Protein AF-A0A2V7UB95-F1 (afdb_monomer_lite)

Secondary structure (DSSP, 8-state):
-HHHHHHHHHHHHHS-HHHHTT-TTHHHHHHHHHHHHHHHHHHHHHHHHHHHHHHHHHHHHTTHHHHHHHHTTSS-GGGGPPPTTT---HHHHHHHHHHHHHHHHHH--HHHHHHHHHHHHHHHHHHHHHHHHHHHHH-TTS--SS--TTTTHHHHHHHHHHHHHHHHHHHHHHSSS--SS-THHHHHHHHHHHHHHHHHTTS-HHHHHHHHHHHHHHHS----S------PPPPSS----PPEEEEE---S-TTPPP-TTT-EE--B-S-TTTT--EEE---TTTEEE-SSS-EEEEEEEEEEEETTEEEEEEE-EEE-TTT--BSSEEEEEEEE---STTEEEEEEEEETTHHHH-TTTT-EEEEEE--TTSTTEEEEEEEBTTB-GGGSEEEEEE-GGG--TTTS-EEEEEEEETTEEEEEETTEEEEEEEGGGPPTT-----SS-EEEEEEEEE--TTT----TT--S-EEEEEEEEEEE-

Sequence (485 aa):
MFLYVGANIGYIYAMPLSEMARQPVVPQWIMAQRLGPTGATLIGAAILCSVFGALNGNILSRPRVPYAMARDGLAFPFLGLAHPRWSTPYTSILVQSLATVILIALLRDFDRLTTYFVVVEWFALLFAVAAVMVLRRRMPDAPRPFRTPLYPWVPLVFLGGTFAGLVAIVWGEIDRPLPNYSPLWGLLIAAAGFPVYWAWRRLTPRAAVAALVLASAAMVGPGCGAARPTAVPPPPPSAPARTLVWSDEFTGPSGALVDATRWVAEIGGHGWGNNELEFYTDRGRNASLDGDGNLVIQALREHFEGGGVAREYTSARLKTQGRFEQAYGRFEARIRIPRGQGIWPAFWMLGADIDGVGWPRCGEIDVMENIGREPSTVHGSMHGPGFSGGASLSAGYTLPGGAAFADAFHVFAVEWEPGAVRFYVDGNLYETRTSADLKTGQTWVFDHPFFILLNVAVGGDWPGSPDATSVFPQTMLVDYVRVYR

Radius of gyration: 28.74 Å; chains: 1; bounding box: 78×58×76 Å

Structure (mmCIF, N/CA/C/O backbone):
data_AF-A0A2V7UB95-F1
#
_entry.id   AF-A0A2V7UB95-F1
#
loop_
_atom_site.group_PDB
_atom_site.id
_atom_site.type_symbol
_atom_site.label_atom_id
_atom_site.label_alt_id
_atom_site.label_comp_id
_atom_site.label_asym_id
_atom_site.label_entity_id
_atom_site.label_seq_id
_atom_site.pdbx_PDB_ins_code
_atom_site.Cartn_x
_atom_site.Cartn_y
_atom_site.Cartn_z
_atom_site.occupancy
_atom_site.B_iso_or_equiv
_atom_site.auth_seq_id
_atom_site.auth_comp_id
_atom_site.auth_asym_id
_atom_site.auth_atom_id
_atom_site.pdbx_PDB_model_num
ATOM 1 N N . MET A 1 1 ? 31.245 16.320 -16.899 1.00 66.38 1 MET A N 1
ATOM 2 C CA . MET A 1 1 ? 31.891 15.449 -15.890 1.00 66.38 1 MET A CA 1
ATOM 3 C C . MET A 1 1 ? 32.088 16.169 -14.559 1.00 66.38 1 MET A C 1
ATOM 5 O O . MET A 1 1 ? 31.549 15.691 -13.575 1.00 66.38 1 MET A O 1
ATOM 9 N N . PHE A 1 2 ? 32.747 17.336 -14.521 1.00 78.56 2 PHE A N 1
ATOM 10 C CA . PHE A 1 2 ? 32.929 18.119 -13.284 1.00 78.56 2 PHE A CA 1
ATOM 11 C C . PHE A 1 2 ? 31.629 18.443 -12.537 1.00 78.56 2 PHE A C 1
ATOM 13 O O . PHE A 1 2 ? 31.579 18.257 -11.332 1.00 78.56 2 PHE A O 1
ATOM 20 N N . LEU A 1 3 ? 30.560 18.830 -13.244 1.00 78.88 3 LEU A N 1
ATOM 21 C CA . LEU A 1 3 ? 29.250 19.076 -12.622 1.00 78.88 3 LEU A CA 1
ATOM 22 C C . LEU A 1 3 ? 28.658 17.824 -11.959 1.00 78.88 3 LEU A C 1
ATOM 24 O O . LEU A 1 3 ? 28.151 17.903 -10.851 1.00 78.88 3 LEU A O 1
ATOM 28 N N . TYR A 1 4 ? 28.765 16.663 -12.611 1.00 79.12 4 TYR A N 1
ATOM 29 C CA . TYR A 1 4 ? 28.261 15.399 -12.069 1.00 79.12 4 TYR A CA 1
ATOM 30 C C . TYR A 1 4 ? 29.047 14.968 -10.827 1.00 79.12 4 TYR A C 1
ATOM 32 O O . TYR A 1 4 ? 28.459 14.656 -9.796 1.00 79.12 4 TYR A O 1
ATOM 40 N N . VAL A 1 5 ? 30.380 14.985 -10.910 1.00 86.56 5 VAL A N 1
ATOM 41 C CA . VAL A 1 5 ? 31.253 14.615 -9.787 1.00 86.56 5 VAL A CA 1
ATOM 42 C C . VAL A 1 5 ? 31.088 15.604 -8.634 1.00 86.56 5 VAL A C 1
ATOM 44 O O . VAL A 1 5 ? 30.917 15.184 -7.496 1.00 86.56 5 VAL A O 1
ATOM 47 N N . GLY A 1 6 ? 31.063 16.904 -8.928 1.00 89.25 6 GLY A N 1
ATOM 48 C CA . GLY A 1 6 ? 30.847 17.953 -7.936 1.00 89.25 6 GLY A CA 1
ATOM 49 C C . GLY A 1 6 ? 29.492 17.835 -7.240 1.00 89.25 6 GLY A C 1
ATOM 50 O O . GLY A 1 6 ? 29.439 17.941 -6.021 1.00 89.25 6 GLY A O 1
ATOM 51 N N . ALA A 1 7 ? 28.419 17.537 -7.980 1.00 85.19 7 ALA A N 1
ATOM 52 C CA . ALA A 1 7 ? 27.100 17.303 -7.395 1.00 85.19 7 ALA A CA 1
ATOM 53 C C . ALA A 1 7 ? 27.099 16.087 -6.457 1.00 85.19 7 ALA A C 1
ATOM 55 O O . ALA A 1 7 ? 26.636 16.197 -5.328 1.00 85.19 7 ALA A O 1
ATOM 56 N N . ASN A 1 8 ? 27.684 14.959 -6.877 1.00 86.81 8 ASN A N 1
ATOM 57 C CA . ASN A 1 8 ? 27.760 13.753 -6.046 1.00 86.81 8 ASN A CA 1
ATOM 58 C C . ASN A 1 8 ? 28.608 13.964 -4.783 1.00 86.81 8 ASN A C 1
ATOM 60 O O . ASN A 1 8 ? 28.201 13.550 -3.702 1.00 86.81 8 ASN A O 1
ATOM 64 N N . ILE A 1 9 ? 29.749 14.652 -4.893 1.00 89.88 9 ILE A N 1
ATOM 65 C CA . ILE A 1 9 ? 30.551 15.048 -3.725 1.00 89.88 9 ILE A CA 1
ATOM 66 C C . ILE A 1 9 ? 29.729 15.958 -2.806 1.00 89.88 9 ILE A C 1
ATOM 68 O O . ILE A 1 9 ? 29.727 15.757 -1.595 1.00 89.88 9 ILE A O 1
ATOM 72 N N . GLY A 1 10 ? 28.997 16.919 -3.375 1.00 88.19 10 GLY A N 1
ATOM 73 C CA . GLY A 1 10 ? 28.103 17.799 -2.629 1.00 88.19 10 GLY A CA 1
ATOM 74 C C . GLY A 1 10 ? 27.021 17.035 -1.865 1.00 88.19 10 GLY A C 1
ATOM 75 O O . GLY A 1 10 ? 26.780 17.338 -0.700 1.00 88.19 10 GLY A O 1
ATOM 76 N N . TYR A 1 11 ? 26.418 16.010 -2.474 1.00 88.62 11 TYR A N 1
ATOM 77 C CA . TYR A 1 11 ? 25.418 15.168 -1.812 1.00 88.62 11 TYR A CA 1
ATOM 78 C C . TYR A 1 11 ? 26.021 14.339 -0.676 1.00 88.62 11 TYR A C 1
ATOM 80 O O . TYR A 1 11 ? 25.483 14.357 0.425 1.00 88.62 11 TYR A O 1
ATOM 88 N N . ILE A 1 12 ? 27.169 13.692 -0.906 1.00 89.06 12 ILE A N 1
ATOM 89 C CA . ILE A 1 12 ? 27.882 12.901 0.115 1.00 89.06 12 ILE A CA 1
ATOM 90 C C . ILE A 1 12 ? 28.357 13.773 1.280 1.00 89.06 12 ILE A C 1
ATOM 92 O O . ILE A 1 12 ? 28.360 13.331 2.424 1.00 89.06 12 ILE A O 1
ATOM 96 N N . TYR A 1 13 ? 28.733 15.021 1.009 1.00 90.25 13 TYR A N 1
ATOM 97 C CA . TYR A 1 13 ? 29.081 15.976 2.054 1.00 90.25 13 TYR A CA 1
ATOM 98 C C . TYR A 1 13 ? 27.855 16.447 2.848 1.00 90.25 13 TYR A C 1
ATOM 100 O O . TYR A 1 13 ? 27.940 16.673 4.053 1.00 90.25 13 TYR A O 1
ATOM 108 N N . ALA A 1 14 ? 26.715 16.619 2.179 1.00 87.56 14 ALA A N 1
ATOM 109 C CA . ALA A 1 14 ? 25.498 17.124 2.800 1.00 87.56 14 ALA A CA 1
ATOM 110 C C . ALA A 1 14 ? 24.742 16.070 3.620 1.00 87.56 14 ALA A C 1
ATOM 112 O O . ALA A 1 14 ? 24.001 16.459 4.520 1.00 87.56 14 ALA A O 1
ATOM 113 N N . MET A 1 15 ? 24.902 14.780 3.308 1.00 86.69 15 MET A N 1
ATOM 114 C CA . MET A 1 15 ? 24.140 13.691 3.916 1.00 86.69 15 MET A CA 1
ATOM 115 C C . MET A 1 15 ? 24.959 12.386 3.979 1.00 86.69 15 MET A C 1
ATOM 117 O O . MET A 1 15 ? 25.551 11.990 2.971 1.00 86.69 15 MET A O 1
ATOM 121 N N . PRO A 1 16 ? 24.957 11.662 5.116 1.00 88.50 16 PRO A N 1
ATOM 122 C CA . PRO A 1 16 ? 25.558 10.333 5.212 1.00 88.50 16 PRO A CA 1
ATOM 123 C C . PRO A 1 16 ? 24.947 9.332 4.221 1.00 88.50 16 PRO A C 1
ATOM 125 O O . PRO A 1 16 ? 23.739 9.320 3.996 1.00 88.50 16 PRO A O 1
ATOM 128 N N . LEU A 1 17 ? 25.761 8.413 3.687 1.00 81.44 17 LEU A N 1
ATOM 129 C CA . LEU A 1 17 ? 25.314 7.394 2.719 1.00 81.44 17 LEU A CA 1
ATOM 130 C C . LEU A 1 17 ? 24.156 6.520 3.234 1.00 81.44 17 LEU A C 1
ATOM 132 O O . LEU A 1 17 ? 23.280 6.146 2.458 1.00 81.44 17 LEU A O 1
ATOM 136 N N . SER A 1 18 ? 24.134 6.213 4.533 1.00 80.69 18 SER A N 1
ATOM 137 C CA . SER A 1 18 ? 23.075 5.417 5.170 1.00 80.69 18 SER A CA 1
ATOM 138 C C . SER A 1 18 ? 21.717 6.119 5.178 1.00 80.69 18 SER A C 1
ATOM 140 O O . SER A 1 18 ? 20.685 5.457 5.109 1.00 80.69 18 SER A O 1
ATOM 142 N N . GLU A 1 19 ? 21.718 7.446 5.261 1.00 77.88 19 GLU A N 1
ATOM 143 C CA . GLU A 1 19 ? 20.518 8.273 5.196 1.00 77.88 19 GLU A CA 1
ATOM 144 C C . GLU A 1 19 ? 20.113 8.505 3.740 1.00 77.88 19 GLU A C 1
ATOM 146 O O . GLU A 1 19 ? 18.944 8.355 3.400 1.00 77.88 19 GLU A O 1
ATOM 151 N N . MET A 1 20 ? 21.092 8.730 2.858 1.00 81.81 20 MET A N 1
ATOM 152 C CA . MET A 1 20 ? 20.891 8.857 1.411 1.00 81.81 20 MET A CA 1
ATOM 153 C C . MET A 1 20 ? 20.175 7.644 0.817 1.00 81.81 20 MET A C 1
ATOM 155 O O . MET A 1 20 ? 19.280 7.802 -0.007 1.00 81.81 20 MET A O 1
ATOM 159 N N . ALA A 1 21 ? 20.522 6.442 1.284 1.00 72.25 21 ALA A N 1
ATOM 160 C CA . ALA A 1 21 ? 19.895 5.192 0.866 1.00 72.25 21 ALA A CA 1
ATOM 161 C C . ALA A 1 21 ? 18.398 5.087 1.220 1.00 72.25 21 ALA A C 1
ATOM 163 O O . ALA A 1 21 ? 17.709 4.236 0.666 1.00 72.25 21 ALA A O 1
ATOM 164 N N . ARG A 1 22 ? 17.894 5.924 2.136 1.00 76.00 22 ARG A N 1
ATOM 165 C CA . ARG A 1 22 ? 16.491 5.932 2.585 1.00 76.00 22 ARG A CA 1
ATOM 166 C C . ARG A 1 22 ? 15.660 7.035 1.929 1.00 76.00 22 ARG A C 1
ATOM 168 O O . ARG A 1 22 ? 14.462 7.104 2.176 1.00 76.00 22 ARG A O 1
ATOM 175 N N . GLN A 1 23 ? 16.279 7.905 1.128 1.00 77.62 23 GLN A N 1
ATOM 176 C CA . GLN A 1 23 ? 15.598 9.041 0.512 1.00 77.62 23 GLN A CA 1
ATOM 177 C C . GLN A 1 23 ? 15.265 8.756 -0.959 1.00 77.62 23 GLN A C 1
ATOM 179 O O . GLN A 1 23 ? 16.177 8.492 -1.744 1.00 77.62 23 GLN A O 1
ATOM 184 N N . PRO A 1 24 ? 13.993 8.882 -1.383 1.00 66.88 24 PRO A N 1
ATOM 185 C CA . PRO A 1 24 ? 13.593 8.596 -2.762 1.00 66.88 24 PRO A CA 1
ATOM 186 C C . PRO A 1 24 ? 14.150 9.618 -3.769 1.00 66.88 24 PRO A C 1
ATOM 188 O O . PRO A 1 24 ? 14.466 9.262 -4.902 1.00 66.88 24 PRO A O 1
ATOM 191 N N . VAL A 1 25 ? 14.314 10.889 -3.367 1.00 83.88 25 VAL A N 1
ATOM 192 C CA . VAL A 1 25 ? 14.864 11.962 -4.218 1.00 83.88 25 VAL A CA 1
ATOM 193 C C . VAL A 1 25 ? 15.878 12.800 -3.434 1.00 83.88 25 VAL A C 1
ATOM 195 O O . VAL A 1 25 ? 15.584 13.889 -2.936 1.00 83.88 25 VAL A O 1
ATOM 198 N N . VAL A 1 26 ? 17.108 12.290 -3.342 1.00 87.62 26 VAL A N 1
ATOM 199 C CA . VAL A 1 26 ? 18.214 12.873 -2.554 1.00 87.62 26 VAL A CA 1
ATOM 200 C C . VAL A 1 26 ? 18.423 14.381 -2.794 1.00 87.62 26 VAL A C 1
ATOM 202 O O . VAL A 1 26 ? 18.456 15.131 -1.815 1.00 87.62 26 VAL A O 1
ATOM 205 N N . PRO A 1 27 ? 18.514 14.891 -4.044 1.00 87.88 27 PRO A N 1
ATOM 206 C CA . PRO A 1 27 ? 18.768 16.316 -4.261 1.00 87.88 27 PRO A CA 1
ATOM 207 C C . PRO A 1 27 ? 17.617 17.206 -3.783 1.00 87.88 27 PRO A C 1
ATOM 209 O O . PRO A 1 27 ? 17.854 18.296 -3.269 1.00 87.88 27 PRO A O 1
ATOM 212 N N . GLN A 1 28 ? 16.374 16.744 -3.939 1.00 88.69 28 GLN A N 1
ATOM 213 C CA . GLN A 1 28 ? 15.185 17.483 -3.519 1.00 88.69 28 GLN A CA 1
ATOM 214 C C . GLN A 1 28 ? 15.113 17.593 -2.003 1.00 88.69 28 GLN A C 1
ATOM 216 O O . GLN A 1 28 ? 14.878 18.683 -1.486 1.00 88.69 28 GLN A O 1
ATOM 221 N N . TRP A 1 29 ? 15.388 16.495 -1.301 1.00 87.44 29 TRP A N 1
ATOM 222 C CA . TRP A 1 29 ? 15.410 16.473 0.155 1.00 87.44 29 TRP A CA 1
ATOM 223 C C . TRP A 1 29 ? 16.490 17.400 0.723 1.00 87.44 29 TRP A C 1
ATOM 225 O O . TRP A 1 29 ? 16.208 18.223 1.593 1.00 87.44 29 TRP A O 1
ATOM 235 N N . ILE A 1 30 ? 17.715 17.342 0.182 1.00 88.94 30 ILE A N 1
ATOM 236 C CA . ILE A 1 30 ? 18.819 18.209 0.630 1.00 88.94 30 ILE A CA 1
ATOM 237 C C . ILE A 1 30 ? 18.450 19.685 0.443 1.00 88.94 30 ILE A C 1
ATOM 239 O O . ILE A 1 30 ? 18.672 20.509 1.331 1.00 88.94 30 ILE A O 1
ATOM 243 N N . MET A 1 31 ? 17.853 20.029 -0.698 1.00 89.94 31 MET A N 1
ATOM 244 C CA . MET A 1 31 ? 17.453 21.406 -0.986 1.00 89.94 31 MET A CA 1
ATOM 245 C C . MET A 1 31 ? 16.268 21.864 -0.133 1.00 89.94 31 MET A C 1
ATOM 247 O O . MET A 1 31 ? 16.239 23.031 0.253 1.00 89.94 31 MET A O 1
ATOM 251 N N . ALA A 1 32 ? 15.349 20.960 0.221 1.00 86.69 32 ALA A N 1
ATOM 252 C CA . ALA A 1 32 ? 14.270 21.235 1.166 1.00 86.69 32 ALA A CA 1
ATOM 253 C C . ALA A 1 32 ? 14.819 21.622 2.545 1.00 86.69 32 ALA A C 1
ATOM 255 O O . ALA A 1 32 ? 14.390 22.615 3.126 1.00 86.69 32 ALA A O 1
ATOM 256 N N . GLN A 1 33 ? 15.814 20.885 3.044 1.00 85.31 33 GLN A N 1
ATOM 257 C CA . GLN A 1 33 ? 16.416 21.180 4.344 1.00 85.31 33 GLN A CA 1
ATOM 258 C C . GLN A 1 33 ? 17.261 22.455 4.356 1.00 85.31 33 GLN A C 1
ATOM 260 O O . GLN A 1 33 ? 17.321 23.149 5.366 1.00 85.31 33 GLN A O 1
ATOM 265 N N . ARG A 1 34 ? 17.945 22.768 3.250 1.00 87.38 34 ARG A N 1
ATOM 266 C CA . ARG A 1 34 ? 18.886 23.898 3.192 1.00 87.38 34 ARG A CA 1
ATOM 267 C C . ARG A 1 34 ? 18.231 25.222 2.816 1.00 87.38 34 ARG A C 1
ATOM 269 O O . ARG A 1 34 ? 18.658 26.260 3.308 1.00 87.38 34 ARG A O 1
ATOM 276 N N . LEU A 1 35 ? 17.248 25.192 1.920 1.00 89.56 35 LEU A N 1
ATOM 277 C CA . LEU A 1 35 ? 16.637 26.383 1.315 1.00 89.56 35 LEU A CA 1
ATOM 278 C C . LEU A 1 35 ? 15.105 26.391 1.442 1.00 89.56 35 LEU A C 1
ATOM 280 O O . LEU A 1 35 ? 14.434 27.216 0.818 1.00 89.56 35 LEU A O 1
ATOM 284 N N . GLY A 1 36 ? 14.543 25.474 2.230 1.00 87.69 36 GLY A N 1
ATOM 285 C CA . GLY A 1 36 ? 13.106 25.352 2.428 1.00 87.69 36 GLY A CA 1
ATOM 286 C C . GLY A 1 36 ? 12.357 24.817 1.198 1.00 87.69 36 GLY A C 1
ATOM 287 O O . GLY A 1 36 ? 12.965 24.364 0.219 1.00 87.69 36 GLY A O 1
ATOM 288 N N . PRO A 1 37 ? 11.015 24.897 1.212 1.00 85.62 37 PRO A N 1
ATOM 289 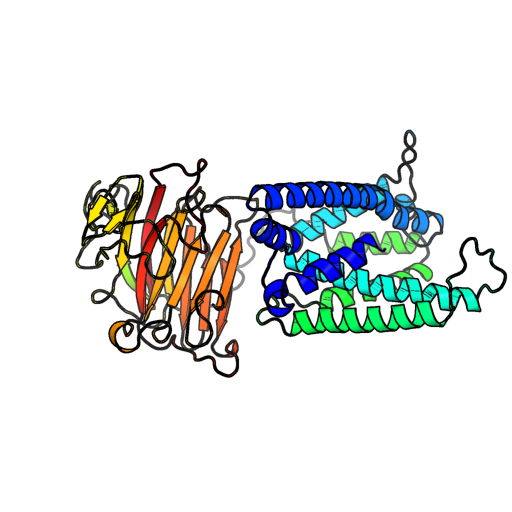C CA . PRO A 1 37 ? 10.159 24.364 0.149 1.00 85.62 37 PRO A CA 1
ATOM 290 C C . PRO A 1 37 ? 10.490 24.922 -1.241 1.00 85.62 37 PRO A C 1
ATOM 292 O O . PRO A 1 37 ? 10.489 24.189 -2.227 1.00 85.62 37 PRO A O 1
ATOM 295 N N . THR A 1 38 ? 10.857 26.203 -1.324 1.00 88.56 38 THR A N 1
ATOM 296 C CA . THR A 1 38 ? 11.247 26.851 -2.584 1.00 88.56 38 THR A CA 1
ATOM 297 C C . THR A 1 38 ? 12.486 26.200 -3.200 1.00 88.56 38 THR A C 1
ATOM 299 O O . THR A 1 38 ? 12.531 25.984 -4.411 1.00 88.56 38 THR A O 1
ATOM 302 N N . GLY A 1 39 ? 13.477 25.832 -2.381 1.00 90.00 39 GLY A N 1
ATOM 303 C CA . GLY A 1 39 ? 14.665 25.115 -2.842 1.00 90.00 39 GLY A CA 1
ATOM 304 C C . GLY A 1 39 ? 14.339 23.737 -3.411 1.00 90.00 39 GLY A C 1
ATOM 305 O O . GLY A 1 39 ? 14.856 23.373 -4.469 1.00 90.00 39 GLY A O 1
ATOM 306 N N . ALA A 1 40 ? 13.446 23.000 -2.742 1.00 86.44 40 ALA A N 1
ATOM 307 C CA . ALA A 1 40 ? 12.961 21.698 -3.196 1.00 86.44 40 ALA A CA 1
ATOM 308 C C . ALA A 1 40 ? 12.245 21.795 -4.555 1.00 86.44 40 ALA A C 1
ATOM 310 O O . ALA A 1 40 ? 12.514 21.005 -5.461 1.00 86.44 40 ALA A O 1
ATOM 311 N N . THR A 1 41 ? 11.391 22.805 -4.730 1.00 91.00 41 THR A N 1
ATOM 312 C CA . THR A 1 41 ? 10.674 23.045 -5.990 1.00 91.00 41 THR A CA 1
ATOM 313 C C . THR A 1 41 ? 11.627 23.385 -7.132 1.00 91.00 41 THR A C 1
ATOM 315 O O . THR A 1 41 ? 11.504 22.831 -8.224 1.00 91.00 41 THR A O 1
ATOM 318 N N . LEU A 1 42 ? 12.611 24.259 -6.894 1.00 92.75 42 LEU A N 1
ATOM 319 C CA . LEU A 1 42 ? 13.571 24.666 -7.925 1.00 92.75 42 LEU A CA 1
ATOM 320 C C . LEU A 1 42 ? 14.422 23.492 -8.416 1.00 92.75 42 LEU A C 1
ATOM 322 O O . LEU A 1 42 ? 14.593 23.319 -9.625 1.00 92.75 42 LEU A O 1
ATOM 326 N N . ILE A 1 43 ? 14.934 22.663 -7.502 1.00 91.31 43 ILE A N 1
ATOM 327 C CA . ILE A 1 43 ? 15.721 21.495 -7.905 1.00 91.31 43 ILE A CA 1
ATOM 328 C C . ILE A 1 43 ? 14.843 20.423 -8.560 1.00 91.31 43 ILE A C 1
ATOM 330 O O . ILE A 1 43 ? 15.273 19.815 -9.537 1.00 91.31 43 ILE A O 1
ATOM 334 N N . GLY A 1 44 ? 13.600 20.245 -8.101 1.00 90.62 44 GLY A N 1
ATOM 335 C CA . GLY A 1 44 ? 12.624 19.362 -8.741 1.00 90.62 44 GLY A CA 1
ATOM 336 C C . GLY A 1 44 ? 12.343 19.769 -10.190 1.00 90.62 44 GLY A C 1
ATOM 337 O O . GLY A 1 44 ? 12.423 18.939 -11.094 1.00 90.62 44 GLY A O 1
ATOM 338 N N . ALA A 1 45 ? 12.121 21.062 -10.443 1.00 92.00 45 ALA A N 1
ATOM 339 C CA . ALA A 1 45 ? 11.940 21.590 -11.795 1.00 92.00 45 ALA A CA 1
ATOM 340 C C . ALA A 1 45 ? 13.180 21.363 -12.680 1.00 92.00 45 ALA A C 1
ATOM 342 O O . ALA A 1 45 ? 13.057 20.948 -13.833 1.00 92.00 45 ALA A O 1
ATOM 343 N N . ALA A 1 46 ? 14.386 21.567 -12.138 1.00 89.75 46 ALA A N 1
ATOM 344 C CA . ALA A 1 46 ? 15.627 21.293 -12.860 1.00 89.75 46 ALA A CA 1
ATOM 345 C C . ALA A 1 46 ? 15.782 19.800 -13.216 1.00 89.75 46 ALA A C 1
ATOM 347 O O . ALA A 1 46 ? 16.192 19.471 -14.334 1.00 89.75 46 ALA A O 1
ATOM 348 N N . ILE A 1 47 ? 15.411 18.896 -12.299 1.00 89.19 47 ILE A N 1
ATOM 349 C CA . ILE A 1 47 ? 15.392 17.446 -12.543 1.00 89.19 47 ILE A CA 1
ATOM 350 C C . ILE A 1 47 ? 14.397 17.112 -13.657 1.00 89.19 47 ILE A C 1
ATOM 352 O O . ILE A 1 47 ? 14.768 16.403 -14.591 1.00 89.19 47 ILE A O 1
ATOM 356 N N . LEU A 1 48 ? 13.179 17.661 -13.623 1.00 90.12 48 LEU A N 1
ATOM 357 C CA . LEU A 1 48 ? 12.166 17.418 -14.658 1.00 90.12 48 LEU A CA 1
ATOM 358 C C . LEU A 1 48 ? 12.634 17.874 -16.046 1.00 90.12 48 LEU A C 1
ATOM 360 O O . LEU A 1 48 ? 12.506 17.122 -17.013 1.00 90.12 48 LEU A O 1
ATOM 364 N N . CYS A 1 49 ? 13.252 19.054 -16.146 1.00 91.38 49 CYS A N 1
ATOM 365 C CA . CYS A 1 49 ? 13.855 19.531 -17.393 1.00 91.38 49 CYS A CA 1
ATOM 366 C C . CYS A 1 49 ? 14.946 18.577 -17.911 1.00 91.38 49 CYS A C 1
ATOM 368 O O . CYS A 1 49 ? 15.007 18.287 -19.109 1.00 91.38 49 CYS A O 1
ATOM 370 N N . SER A 1 50 ? 15.791 18.056 -17.016 1.00 88.69 50 SER A N 1
ATOM 371 C CA . SER A 1 50 ? 16.834 17.080 -17.359 1.00 88.69 50 SER A CA 1
ATOM 372 C C . SER A 1 50 ? 16.244 15.752 -17.845 1.00 88.69 50 SER A C 1
ATOM 374 O O . SER A 1 50 ? 16.657 15.235 -18.885 1.00 88.69 50 SER A O 1
ATOM 376 N N . VAL A 1 51 ? 15.232 15.229 -17.145 1.00 88.88 51 VAL A N 1
ATOM 377 C CA . VAL A 1 51 ? 14.521 13.995 -17.512 1.00 88.88 51 VAL A CA 1
ATOM 378 C C . VAL A 1 51 ? 13.866 14.141 -18.882 1.00 88.88 51 VAL A C 1
ATOM 380 O O . VAL A 1 51 ? 14.025 13.261 -19.726 1.00 88.88 51 VAL A O 1
ATOM 383 N N . PHE A 1 52 ? 13.206 15.270 -19.151 1.00 89.44 52 PHE A N 1
ATOM 384 C CA . PHE A 1 52 ? 12.630 15.557 -20.463 1.00 89.44 52 PHE A CA 1
ATOM 385 C C . PHE A 1 52 ? 13.696 15.561 -21.568 1.00 89.44 52 PHE A C 1
ATOM 387 O O . PHE A 1 52 ? 13.527 14.913 -22.604 1.00 89.44 52 PHE A O 1
ATOM 394 N N . GLY A 1 53 ? 14.831 16.229 -21.335 1.00 90.06 53 GLY A N 1
ATOM 395 C CA . GLY A 1 53 ? 15.952 16.243 -22.275 1.00 90.06 53 GLY A CA 1
ATOM 396 C C . GLY A 1 53 ? 16.519 14.844 -22.546 1.00 90.06 53 GLY A C 1
ATOM 397 O O . GLY A 1 53 ? 16.733 14.469 -23.703 1.00 90.06 53 GLY A O 1
ATOM 398 N N . ALA A 1 54 ? 16.711 14.046 -21.495 1.00 86.44 54 ALA A N 1
ATOM 399 C CA . ALA A 1 54 ? 17.198 12.674 -21.596 1.00 86.44 54 ALA A CA 1
ATOM 400 C C . ALA A 1 54 ? 16.203 11.754 -22.325 1.00 86.44 54 ALA A C 1
ATOM 402 O O . ALA A 1 54 ? 16.615 10.952 -23.169 1.00 86.44 54 ALA A O 1
ATOM 403 N N . LEU A 1 55 ? 14.902 11.881 -22.048 1.00 86.06 55 LEU A N 1
ATOM 404 C CA . LEU A 1 55 ? 13.840 11.143 -22.737 1.00 86.06 55 LEU A CA 1
ATOM 405 C C . LEU A 1 55 ? 13.813 11.478 -24.225 1.00 86.06 55 LEU A C 1
ATOM 407 O O . LEU A 1 55 ? 13.854 10.569 -25.053 1.00 86.06 55 LEU A O 1
ATOM 411 N N . ASN A 1 56 ? 13.837 12.765 -24.574 1.00 88.06 56 ASN A N 1
ATOM 412 C CA . ASN A 1 56 ? 13.904 13.206 -25.964 1.00 88.06 56 ASN A CA 1
ATOM 413 C C . ASN A 1 56 ? 15.134 12.614 -26.682 1.00 88.06 56 ASN A C 1
ATOM 415 O O . ASN A 1 56 ? 15.020 12.056 -27.774 1.00 88.06 56 ASN A O 1
ATOM 419 N N . GLY A 1 57 ? 16.306 12.650 -26.038 1.00 86.56 57 GLY A N 1
ATOM 420 C CA . GLY A 1 57 ? 17.527 12.046 -26.576 1.00 86.56 57 GLY A CA 1
ATOM 421 C C . GLY A 1 57 ? 17.412 10.533 -26.801 1.00 86.56 57 GLY A C 1
ATOM 422 O O . GLY A 1 57 ? 17.842 10.026 -27.842 1.00 86.56 57 GLY A O 1
ATOM 423 N N . ASN A 1 58 ? 16.797 9.804 -25.867 1.00 85.00 58 ASN A N 1
ATOM 424 C CA . ASN A 1 58 ? 16.592 8.358 -25.978 1.00 85.00 58 ASN A CA 1
ATOM 425 C C . ASN A 1 58 ? 15.576 7.989 -27.068 1.00 85.00 58 ASN A C 1
ATOM 427 O O . ASN A 1 58 ? 15.846 7.083 -27.855 1.00 85.00 58 ASN A O 1
ATOM 431 N N . ILE A 1 59 ? 14.455 8.708 -27.164 1.00 83.06 59 ILE A N 1
ATOM 432 C CA . ILE A 1 59 ? 13.421 8.481 -28.190 1.00 83.06 59 ILE A CA 1
ATOM 433 C C . ILE A 1 59 ? 14.008 8.655 -29.590 1.00 83.06 59 ILE A C 1
ATOM 435 O O . ILE A 1 59 ? 13.701 7.891 -30.503 1.00 83.06 59 ILE A O 1
ATOM 439 N N . LEU A 1 60 ? 14.897 9.632 -29.761 1.00 82.31 60 LEU A N 1
ATOM 440 C CA . LEU A 1 60 ? 15.575 9.837 -31.031 1.00 82.31 60 LEU A CA 1
ATOM 441 C C . LEU A 1 60 ? 16.634 8.749 -31.272 1.00 82.31 60 LEU A C 1
ATOM 443 O O . LEU A 1 60 ? 16.682 8.156 -32.349 1.00 82.31 60 LEU A O 1
ATOM 447 N N . SER A 1 61 ? 17.521 8.482 -30.319 1.00 88.12 61 SER A N 1
ATOM 448 C CA . SER A 1 61 ? 18.696 7.634 -30.565 1.00 88.12 61 SER A CA 1
ATOM 449 C C . SER A 1 61 ? 18.401 6.131 -30.587 1.00 88.12 61 SER A C 1
ATOM 451 O O . SER A 1 61 ? 18.920 5.438 -31.463 1.00 88.12 61 SER A O 1
ATOM 453 N N . ARG A 1 62 ? 17.563 5.609 -29.683 1.00 87.25 62 ARG A N 1
ATOM 454 C CA . ARG A 1 62 ? 17.420 4.155 -29.488 1.00 87.25 62 ARG A CA 1
ATOM 455 C C . ARG A 1 62 ? 16.838 3.398 -30.690 1.00 87.25 62 ARG A C 1
ATOM 457 O O . ARG A 1 62 ? 17.419 2.371 -31.039 1.00 87.25 62 ARG A O 1
ATOM 464 N N . PRO A 1 63 ? 15.820 3.904 -31.411 1.00 90.56 63 PRO A N 1
ATOM 465 C CA . PRO A 1 63 ? 15.301 3.230 -32.604 1.00 90.56 63 PRO A CA 1
ATOM 466 C C . PRO A 1 63 ? 16.309 3.153 -33.760 1.00 90.56 63 PRO A C 1
ATOM 468 O O . PRO A 1 63 ? 16.132 2.373 -34.694 1.00 90.56 63 PRO A O 1
ATOM 471 N N . ARG A 1 64 ? 17.388 3.952 -33.731 1.00 91.69 64 ARG A N 1
ATOM 472 C CA . ARG A 1 64 ? 18.413 3.935 -34.787 1.00 91.69 64 ARG A CA 1
ATOM 473 C C . ARG A 1 64 ? 19.308 2.700 -34.726 1.00 91.69 64 ARG A C 1
ATOM 475 O O . ARG A 1 64 ? 19.863 2.330 -35.754 1.00 91.69 64 ARG A O 1
ATOM 482 N N . VAL A 1 65 ? 19.422 2.055 -33.564 1.00 89.19 65 VAL A N 1
ATOM 483 C CA . VAL A 1 65 ? 20.208 0.825 -33.397 1.00 89.19 65 VAL A CA 1
ATOM 484 C C . VAL A 1 65 ? 19.604 -0.337 -34.201 1.00 89.19 65 VAL A C 1
ATOM 486 O O . VAL A 1 65 ? 20.292 -0.826 -35.097 1.00 89.19 65 VAL A O 1
ATOM 489 N N . PRO A 1 66 ? 18.333 -0.751 -33.995 1.00 88.81 66 PRO A N 1
ATOM 490 C CA . PRO A 1 66 ? 17.725 -1.805 -34.811 1.00 88.81 66 PRO A CA 1
ATOM 491 C C . PRO A 1 66 ? 17.620 -1.420 -36.295 1.00 88.81 66 PRO A C 1
ATOM 493 O O . PRO A 1 66 ? 17.790 -2.281 -37.155 1.00 88.81 66 PRO A O 1
ATOM 496 N N . TYR A 1 67 ? 17.428 -0.135 -36.611 1.00 91.31 67 TYR A N 1
ATOM 497 C CA . TYR A 1 67 ? 17.459 0.365 -37.988 1.00 91.31 67 TYR A CA 1
ATOM 498 C C . TYR A 1 67 ? 18.821 0.151 -38.669 1.00 91.31 67 TYR A C 1
ATOM 500 O O . TYR A 1 67 ? 18.874 -0.363 -39.786 1.00 91.31 67 TYR A O 1
ATOM 508 N N . ALA A 1 68 ? 19.926 0.509 -38.005 1.00 90.06 68 ALA A N 1
ATOM 509 C CA . ALA A 1 68 ? 21.273 0.294 -38.532 1.00 90.06 68 ALA A CA 1
ATOM 510 C C . ALA A 1 68 ? 21.589 -1.203 -38.645 1.00 90.06 68 ALA A C 1
ATOM 512 O O . ALA A 1 68 ? 22.009 -1.660 -39.705 1.00 90.06 68 ALA A O 1
ATOM 513 N N . MET A 1 69 ? 21.268 -1.986 -37.608 1.00 88.06 69 MET A N 1
ATOM 514 C CA . MET A 1 69 ? 21.428 -3.443 -37.629 1.00 88.06 69 MET A CA 1
ATOM 515 C C . MET A 1 69 ? 20.688 -4.084 -38.807 1.00 88.06 69 MET A C 1
ATOM 517 O O . MET A 1 69 ? 21.225 -4.978 -39.451 1.00 88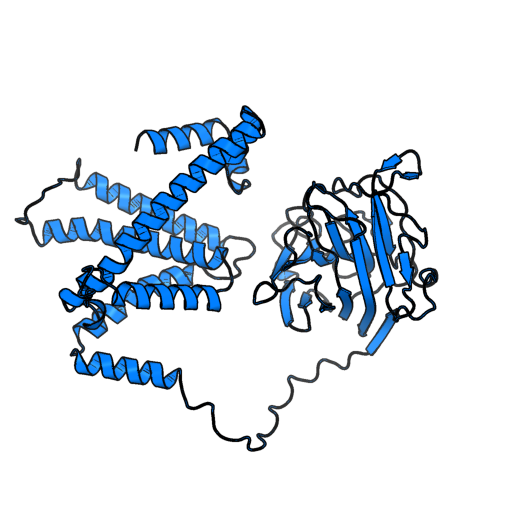.06 69 MET A O 1
ATOM 521 N N . ALA A 1 70 ? 19.474 -3.630 -39.125 1.00 89.12 70 ALA A N 1
ATOM 522 C CA . ALA A 1 70 ? 18.713 -4.144 -40.260 1.00 89.12 70 ALA A CA 1
ATOM 523 C C . ALA A 1 70 ? 19.361 -3.808 -41.610 1.00 89.12 70 ALA A C 1
ATOM 525 O O . ALA A 1 70 ? 19.390 -4.657 -42.500 1.00 89.12 70 ALA A O 1
ATOM 526 N N . ARG A 1 71 ? 19.918 -2.600 -41.759 1.00 86.19 71 ARG A N 1
ATOM 527 C CA . ARG A 1 71 ? 20.656 -2.198 -42.969 1.00 86.19 71 ARG A CA 1
ATOM 528 C C . ARG A 1 71 ? 21.956 -2.976 -43.153 1.00 86.19 71 ARG A C 1
ATOM 530 O O . ARG A 1 71 ? 22.327 -3.250 -44.290 1.00 86.19 71 ARG A O 1
ATOM 537 N N . ASP A 1 72 ? 22.573 -3.387 -42.052 1.00 85.12 72 ASP A N 1
ATOM 538 C CA . ASP A 1 72 ? 23.776 -4.222 -42.040 1.00 85.12 72 ASP A CA 1
ATOM 539 C C . ASP A 1 72 ? 23.457 -5.730 -42.151 1.00 85.12 72 ASP A C 1
ATOM 541 O O . ASP A 1 72 ? 24.355 -6.569 -42.084 1.00 85.12 72 ASP A O 1
ATOM 545 N N . GLY A 1 73 ? 22.178 -6.108 -42.307 1.00 81.62 73 GLY A N 1
ATOM 546 C CA . GLY A 1 73 ? 21.736 -7.506 -42.417 1.00 81.62 73 GLY A CA 1
ATOM 547 C C . GLY A 1 73 ? 21.751 -8.291 -41.097 1.00 81.62 73 GLY A C 1
ATOM 548 O O . GLY A 1 73 ? 21.585 -9.511 -41.089 1.00 81.62 73 GLY A O 1
ATOM 549 N N . LEU A 1 74 ? 21.929 -7.603 -39.969 1.00 81.88 74 LEU A N 1
ATOM 550 C CA . LEU A 1 74 ? 22.017 -8.163 -38.617 1.00 81.88 74 LEU A CA 1
ATOM 551 C C . LEU A 1 74 ? 20.667 -8.206 -37.880 1.00 81.88 74 LEU A C 1
ATOM 553 O O . LEU A 1 74 ? 20.599 -8.725 -36.769 1.00 81.88 74 LEU A O 1
ATOM 557 N N . ALA A 1 75 ? 19.606 -7.659 -38.477 1.00 83.81 75 ALA A N 1
ATOM 558 C CA . ALA A 1 75 ? 18.239 -7.693 -37.959 1.00 83.81 75 ALA A CA 1
ATOM 559 C C . ALA A 1 75 ? 17.216 -7.810 -39.104 1.00 83.81 75 ALA A C 1
ATOM 561 O O . ALA A 1 75 ? 17.581 -7.875 -40.280 1.00 83.81 75 ALA A O 1
ATOM 562 N N . PHE A 1 76 ? 15.922 -7.842 -38.770 1.00 85.06 76 PHE A N 1
ATOM 563 C CA . PHE A 1 76 ? 14.851 -7.950 -39.761 1.00 85.06 76 PHE A CA 1
ATOM 564 C C . PHE A 1 76 ? 14.879 -6.785 -40.766 1.00 85.06 76 PHE A C 1
ATOM 566 O O . PHE A 1 76 ? 14.853 -5.631 -40.335 1.00 85.06 76 PHE A O 1
ATOM 573 N N . PRO A 1 77 ? 14.821 -7.045 -42.090 1.00 84.56 77 PRO A N 1
ATOM 574 C CA . PRO A 1 77 ? 14.930 -5.995 -43.108 1.00 84.56 77 PRO A CA 1
ATOM 575 C C . PRO A 1 77 ? 13.918 -4.852 -42.957 1.00 84.56 77 PRO A C 1
ATOM 577 O O . PRO A 1 77 ? 14.247 -3.697 -43.214 1.00 84.56 77 PRO A O 1
ATOM 580 N N . PHE A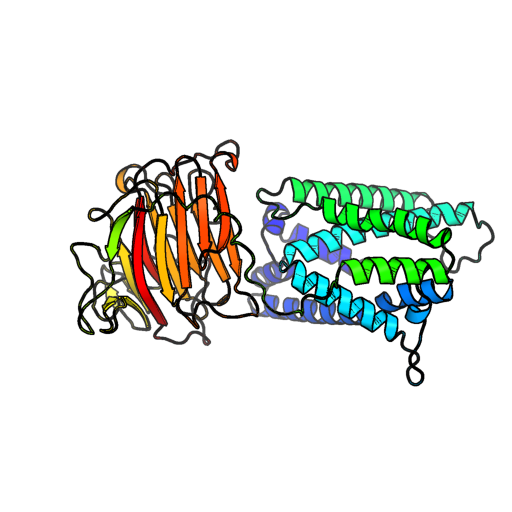 1 78 ? 12.698 -5.146 -42.493 1.00 88.56 78 PHE A N 1
ATOM 581 C CA . PHE A 1 78 ? 11.650 -4.134 -42.341 1.00 88.56 78 PHE A CA 1
ATOM 582 C C . PHE A 1 78 ? 11.977 -3.082 -41.267 1.00 88.56 78 PHE A C 1
ATOM 584 O O . PHE A 1 78 ? 11.482 -1.960 -41.350 1.00 88.56 78 PHE A O 1
ATOM 591 N N . LEU A 1 79 ? 12.829 -3.396 -40.282 1.00 91.25 79 LEU A N 1
ATOM 592 C CA . LEU A 1 79 ? 13.285 -2.433 -39.271 1.00 91.25 79 LEU A CA 1
ATOM 593 C C . LEU A 1 79 ? 14.189 -1.347 -39.881 1.00 91.25 79 LEU A C 1
ATOM 595 O O . LEU A 1 79 ? 14.300 -0.256 -39.322 1.00 91.25 79 LEU A O 1
ATOM 599 N N . GLY A 1 80 ? 14.783 -1.620 -41.048 1.00 90.38 80 GLY A N 1
ATOM 600 C CA . GLY A 1 80 ? 15.612 -0.694 -41.820 1.00 90.38 80 GLY A CA 1
ATOM 601 C C . GLY A 1 80 ? 14.825 0.285 -42.699 1.00 90.38 80 GLY A C 1
ATOM 602 O O . GLY A 1 80 ? 15.434 1.018 -43.478 1.00 90.38 80 GLY A O 1
ATOM 603 N N . LEU A 1 81 ? 13.490 0.305 -42.613 1.00 90.56 81 LEU A N 1
ATOM 604 C CA . LEU A 1 81 ? 12.647 1.219 -43.386 1.00 90.56 81 LEU A CA 1
ATOM 605 C C . LEU A 1 81 ? 12.626 2.619 -42.756 1.00 90.56 81 LEU A C 1
ATOM 607 O O . LEU A 1 81 ? 12.349 2.793 -41.567 1.00 90.56 81 LEU A O 1
ATOM 611 N N . ALA A 1 82 ? 12.892 3.628 -43.584 1.00 91.94 82 ALA A N 1
ATOM 612 C CA . ALA A 1 82 ? 12.788 5.035 -43.215 1.00 91.94 82 ALA A CA 1
ATOM 613 C C . ALA A 1 82 ? 11.518 5.658 -43.811 1.00 91.94 82 ALA A C 1
ATOM 615 O O . ALA A 1 82 ? 11.077 5.278 -44.895 1.00 91.94 82 ALA A O 1
ATOM 616 N N . HIS A 1 83 ? 10.928 6.626 -43.111 1.00 92.00 83 HIS A N 1
ATOM 617 C CA . HIS A 1 83 ? 9.719 7.296 -43.568 1.00 92.00 83 HIS A CA 1
ATOM 618 C C . HIS A 1 83 ? 10.010 8.119 -44.837 1.00 92.00 83 HIS A C 1
ATOM 620 O O . HIS A 1 83 ? 10.918 8.953 -44.788 1.00 92.00 83 HIS A O 1
ATOM 626 N N . PRO A 1 84 ? 9.222 8.000 -45.925 1.00 87.94 84 PRO A N 1
ATOM 627 C CA . PRO A 1 84 ? 9.525 8.649 -47.207 1.00 87.94 84 PRO A CA 1
ATOM 628 C C . PRO A 1 84 ? 9.684 10.175 -47.138 1.00 87.94 84 PRO A C 1
ATOM 630 O O . PRO A 1 84 ? 10.483 10.751 -47.866 1.00 87.94 84 PRO A O 1
ATOM 633 N N . ARG A 1 85 ? 8.927 10.836 -46.251 1.00 92.31 85 ARG A N 1
ATOM 634 C CA . ARG A 1 85 ? 8.924 12.305 -46.097 1.00 92.31 85 ARG A CA 1
ATOM 635 C C . ARG A 1 85 ? 9.899 12.849 -45.049 1.00 92.31 85 ARG A C 1
ATOM 637 O O . ARG A 1 85 ? 10.366 13.971 -45.187 1.00 92.31 85 ARG A O 1
ATOM 644 N N . TRP A 1 86 ? 10.156 12.096 -43.979 1.00 89.06 86 TRP A N 1
ATOM 645 C CA . TRP A 1 86 ? 10.858 12.604 -42.786 1.00 89.06 86 TRP A CA 1
ATOM 646 C C . TRP A 1 86 ? 12.170 11.866 -42.512 1.00 89.06 86 TRP A C 1
ATOM 648 O O . TRP A 1 86 ? 12.899 12.238 -41.598 1.00 89.06 86 TRP A O 1
ATOM 658 N N . SER A 1 87 ? 12.470 10.811 -43.279 1.00 88.31 87 SER A N 1
ATOM 659 C CA . SER A 1 87 ? 13.667 9.974 -43.140 1.00 88.31 87 SER A CA 1
ATOM 660 C C . SER A 1 87 ? 13.869 9.409 -41.727 1.00 88.31 87 SER A C 1
ATOM 662 O O . SER A 1 87 ? 14.987 9.101 -41.314 1.00 88.31 87 SER A O 1
ATOM 664 N N . THR A 1 88 ? 12.781 9.263 -40.968 1.00 90.81 88 THR A N 1
ATOM 665 C CA . THR A 1 88 ? 12.776 8.704 -39.614 1.00 90.81 88 THR A CA 1
ATOM 666 C C . THR A 1 88 ? 12.619 7.182 -39.660 1.00 90.81 88 THR A C 1
ATOM 668 O O . THR A 1 88 ? 11.868 6.683 -40.500 1.00 90.81 88 THR A O 1
ATOM 671 N N . PRO A 1 89 ? 13.281 6.415 -38.774 1.00 93.19 89 PRO A N 1
ATOM 672 C CA . PRO A 1 89 ? 13.203 4.951 -38.752 1.00 93.19 89 PRO A CA 1
ATOM 673 C C . PRO A 1 89 ? 11.871 4.471 -38.144 1.00 93.19 89 PRO A C 1
ATOM 675 O O . PRO A 1 89 ? 11.829 3.923 -37.043 1.00 93.19 89 PRO A O 1
ATOM 678 N N . TYR A 1 90 ? 10.759 4.738 -38.831 1.00 90.88 90 TYR A N 1
ATOM 679 C CA . TYR A 1 90 ? 9.408 4.617 -38.276 1.00 90.88 90 TYR A CA 1
ATOM 680 C C . TYR A 1 90 ? 9.044 3.185 -37.870 1.00 90.88 90 TYR A C 1
ATOM 682 O O . TYR A 1 90 ? 8.387 2.997 -36.853 1.00 90.88 90 TYR A O 1
ATOM 690 N N . THR A 1 91 ? 9.497 2.167 -38.604 1.00 91.62 91 THR A N 1
ATOM 691 C CA . THR A 1 91 ? 9.224 0.765 -38.252 1.00 91.62 91 THR A CA 1
ATOM 692 C C . THR A 1 91 ? 9.954 0.342 -36.986 1.00 91.62 91 THR A C 1
ATOM 694 O O . THR A 1 91 ? 9.360 -0.302 -36.126 1.00 91.62 91 THR A O 1
ATOM 697 N N . SER A 1 92 ? 11.214 0.752 -36.834 1.00 91.69 92 SER A N 1
ATOM 698 C CA . SER A 1 92 ? 11.977 0.542 -35.601 1.00 91.69 92 SER A CA 1
ATOM 699 C C . SER A 1 92 ? 11.341 1.262 -34.411 1.00 91.69 92 SER A C 1
ATOM 701 O O . SER A 1 92 ? 11.267 0.684 -33.330 1.00 91.69 92 SER A O 1
ATOM 703 N N . ILE A 1 93 ? 10.826 2.482 -34.616 1.00 91.62 93 ILE A N 1
ATOM 704 C CA . ILE A 1 93 ? 10.071 3.217 -33.590 1.00 91.62 93 ILE A CA 1
ATOM 705 C C . ILE A 1 93 ? 8.824 2.426 -33.187 1.00 91.62 93 ILE A C 1
ATOM 707 O O . ILE A 1 93 ? 8.650 2.146 -32.009 1.00 91.62 93 ILE A O 1
ATOM 711 N N . LEU A 1 94 ? 7.990 2.012 -34.146 1.00 91.69 94 LEU A N 1
ATOM 712 C CA . LEU A 1 94 ? 6.737 1.301 -33.867 1.00 91.69 94 LEU A CA 1
ATOM 713 C C . LEU A 1 94 ? 6.962 -0.025 -33.135 1.00 91.69 94 LEU A C 1
ATOM 715 O O . LEU A 1 94 ? 6.270 -0.304 -32.160 1.00 91.69 94 LEU A O 1
ATOM 719 N N . VAL A 1 95 ? 7.938 -0.827 -33.573 1.00 90.75 95 VAL A N 1
ATOM 720 C CA . VAL A 1 95 ? 8.259 -2.101 -32.914 1.00 90.75 95 VAL A CA 1
ATOM 721 C C . VAL A 1 95 ? 8.770 -1.870 -31.500 1.00 90.75 95 VAL A C 1
ATOM 723 O O . VAL A 1 95 ? 8.339 -2.562 -30.581 1.00 90.75 95 VAL A O 1
ATOM 726 N N . GLN A 1 96 ? 9.653 -0.888 -31.304 1.00 88.94 96 GLN A N 1
ATOM 727 C CA . GLN A 1 96 ? 10.159 -0.568 -29.977 1.00 88.94 96 GLN A CA 1
ATOM 728 C C . GLN A 1 96 ? 9.041 -0.054 -29.062 1.00 88.94 96 GLN A C 1
ATOM 730 O O . GLN A 1 96 ? 8.925 -0.529 -27.939 1.00 88.94 96 GLN A O 1
ATOM 735 N N . SER A 1 97 ? 8.183 0.848 -29.547 1.00 89.06 97 SER A N 1
ATOM 736 C CA . SER A 1 97 ? 7.025 1.346 -28.799 1.00 89.06 97 SER A CA 1
ATOM 737 C C . SER A 1 97 ? 6.068 0.219 -28.419 1.00 89.06 97 SER A C 1
ATOM 739 O O . SER A 1 97 ? 5.659 0.144 -27.265 1.00 89.06 97 SER A O 1
ATOM 741 N N . LEU A 1 98 ? 5.752 -0.687 -29.348 1.00 90.50 98 LEU A N 1
ATOM 742 C CA . LEU A 1 98 ? 4.893 -1.837 -29.072 1.00 90.50 98 LEU A CA 1
ATOM 743 C C . LEU A 1 98 ? 5.519 -2.769 -28.029 1.00 90.50 98 LEU A C 1
ATOM 745 O O . LEU A 1 98 ? 4.846 -3.156 -27.080 1.00 90.50 98 LEU A O 1
ATOM 749 N N . ALA A 1 99 ? 6.808 -3.090 -28.166 1.00 85.62 99 ALA A N 1
ATOM 750 C CA . ALA A 1 99 ? 7.524 -3.909 -27.194 1.00 85.62 99 ALA A CA 1
ATOM 751 C C . ALA A 1 99 ? 7.539 -3.254 -25.805 1.00 85.62 99 ALA A C 1
ATOM 753 O O . ALA A 1 99 ? 7.300 -3.931 -24.810 1.00 85.62 99 ALA A O 1
ATOM 754 N N . THR A 1 100 ? 7.750 -1.937 -25.729 1.00 84.88 100 THR A N 1
ATOM 755 C CA . THR A 1 100 ? 7.672 -1.181 -24.473 1.00 84.88 100 THR A CA 1
ATOM 756 C C . THR A 1 100 ? 6.271 -1.234 -23.867 1.00 84.88 100 THR A C 1
ATOM 758 O O . THR A 1 100 ? 6.151 -1.524 -22.681 1.00 84.88 100 THR A O 1
ATOM 761 N N . VAL A 1 101 ? 5.213 -1.021 -24.655 1.00 86.25 101 VAL A N 1
ATOM 762 C CA . VAL A 1 101 ? 3.822 -1.112 -24.174 1.00 86.25 101 VAL A CA 1
ATOM 763 C C . VAL A 1 101 ? 3.514 -2.514 -23.652 1.00 86.25 101 VAL A C 1
ATOM 765 O O . VAL A 1 101 ? 2.955 -2.643 -22.568 1.00 86.25 101 VAL A O 1
ATOM 768 N N . ILE A 1 102 ? 3.918 -3.559 -24.378 1.00 85.50 102 ILE A N 1
ATOM 769 C CA . ILE A 1 102 ? 3.738 -4.953 -23.953 1.00 85.50 102 ILE A CA 1
ATOM 770 C C . ILE A 1 102 ? 4.486 -5.216 -22.645 1.00 85.50 102 ILE A C 1
ATOM 772 O O . ILE A 1 102 ? 3.908 -5.776 -21.719 1.00 85.50 102 ILE A O 1
ATOM 776 N N . LEU A 1 103 ? 5.747 -4.791 -22.535 1.00 80.00 103 LEU A N 1
ATOM 777 C CA . LEU A 1 103 ? 6.539 -4.977 -21.319 1.00 80.00 103 LEU A CA 1
ATOM 778 C C . LEU A 1 103 ? 5.915 -4.260 -20.120 1.00 80.00 103 LEU A C 1
ATOM 780 O O . LEU A 1 103 ? 5.828 -4.854 -19.051 1.00 80.00 103 LEU A O 1
ATOM 784 N N . ILE A 1 104 ? 5.423 -3.032 -20.296 1.00 81.38 104 ILE A N 1
ATOM 785 C CA . ILE A 1 104 ? 4.720 -2.297 -19.237 1.00 81.38 104 ILE A CA 1
ATOM 786 C C . ILE A 1 104 ? 3.419 -3.019 -18.853 1.00 81.38 104 ILE A C 1
ATOM 788 O O . ILE A 1 104 ? 3.157 -3.234 -17.671 1.00 81.38 104 ILE A O 1
ATOM 792 N N . ALA A 1 105 ? 2.629 -3.447 -19.841 1.00 79.38 105 ALA A N 1
ATOM 793 C CA . ALA A 1 105 ? 1.347 -4.111 -19.621 1.00 79.38 105 ALA A CA 1
ATOM 794 C C . ALA A 1 105 ? 1.471 -5.506 -18.984 1.00 79.38 105 ALA A C 1
ATOM 796 O O . ALA A 1 105 ? 0.551 -5.928 -18.280 1.00 79.38 105 ALA A O 1
ATOM 797 N N . LEU A 1 106 ? 2.572 -6.222 -19.241 1.00 78.12 106 LEU A N 1
ATOM 798 C CA . LEU A 1 106 ? 2.855 -7.541 -18.671 1.00 78.12 106 LEU A CA 1
ATOM 799 C C . LEU A 1 106 ? 3.513 -7.450 -17.296 1.00 78.12 106 LEU A C 1
ATOM 801 O O . LEU A 1 106 ? 3.135 -8.194 -16.397 1.00 78.12 106 LEU A O 1
ATOM 805 N N . LEU A 1 107 ? 4.508 -6.573 -17.133 1.00 74.12 107 LEU A N 1
ATOM 806 C CA . LEU A 1 107 ? 5.298 -6.524 -15.905 1.00 74.12 107 LEU A CA 1
ATOM 807 C C . LEU A 1 107 ? 4.582 -5.769 -14.784 1.00 74.12 107 LEU A C 1
ATOM 809 O O . LEU A 1 107 ? 4.791 -6.148 -13.638 1.00 74.12 107 LEU A O 1
ATOM 813 N N . ARG A 1 108 ? 3.733 -4.777 -15.116 1.00 70.00 108 ARG A N 1
ATOM 814 C CA . ARG A 1 108 ? 2.827 -4.025 -14.211 1.00 70.00 108 ARG A CA 1
ATOM 815 C C . ARG A 1 108 ? 3.448 -3.534 -12.893 1.00 70.00 108 ARG A C 1
ATOM 817 O O . ARG A 1 108 ? 2.732 -3.255 -11.943 1.00 70.00 108 ARG A O 1
ATOM 824 N N . ASP A 1 109 ? 4.768 -3.406 -12.868 1.00 77.62 109 ASP A N 1
ATOM 825 C CA . ASP A 1 109 ? 5.583 -3.083 -11.703 1.00 77.62 109 ASP A CA 1
ATOM 826 C C . ASP A 1 109 ? 6.749 -2.209 -12.191 1.00 77.62 109 ASP A C 1
ATOM 828 O O . ASP A 1 109 ? 7.529 -2.606 -13.069 1.00 77.62 109 ASP A O 1
ATOM 832 N N . PHE A 1 110 ? 6.817 -0.983 -11.670 1.00 77.31 110 PHE A N 1
ATOM 833 C CA . PHE A 1 110 ? 7.817 0.008 -12.063 1.00 77.31 110 PHE A CA 1
ATOM 834 C C . PHE A 1 110 ? 9.221 -0.353 -11.569 1.00 77.31 110 PHE A C 1
ATOM 836 O O . PHE A 1 110 ? 10.199 -0.160 -12.303 1.00 77.31 110 PHE A O 1
ATOM 843 N N . ASP A 1 111 ? 9.328 -0.919 -10.369 1.00 75.06 111 ASP A N 1
ATOM 844 C CA . ASP A 1 111 ? 10.608 -1.306 -9.786 1.00 75.06 111 ASP A CA 1
ATOM 845 C C . ASP A 1 111 ? 11.194 -2.471 -10.577 1.00 75.06 111 ASP A C 1
ATOM 847 O O . ASP A 1 111 ? 12.365 -2.436 -10.960 1.00 75.06 111 ASP A O 1
ATOM 851 N N . ARG A 1 112 ? 10.357 -3.445 -10.959 1.00 81.69 112 ARG A N 1
ATOM 852 C CA . ARG A 1 112 ? 10.756 -4.561 -11.830 1.00 81.69 112 ARG A CA 1
ATOM 853 C C . ARG A 1 112 ? 11.318 -4.091 -13.163 1.00 81.69 112 ARG A C 1
ATOM 855 O O . ARG A 1 112 ? 12.383 -4.547 -13.589 1.00 81.69 112 ARG A O 1
ATOM 862 N N . LEU A 1 113 ? 10.613 -3.175 -13.823 1.00 83.19 113 LEU A N 1
ATOM 863 C CA . LEU A 1 113 ? 11.054 -2.588 -15.087 1.00 83.19 113 LEU A CA 1
ATOM 864 C C . LEU A 1 113 ? 12.395 -1.869 -14.930 1.00 83.19 113 LEU A C 1
ATOM 866 O O . LEU A 1 113 ? 13.295 -2.065 -15.749 1.00 83.19 113 LEU A O 1
ATOM 870 N N . THR A 1 114 ? 12.532 -1.071 -13.872 1.00 83.12 114 THR A N 1
ATOM 871 C CA . THR A 1 114 ? 13.740 -0.292 -13.597 1.00 83.12 114 THR A CA 1
ATOM 872 C C . THR A 1 114 ? 14.924 -1.202 -13.294 1.00 83.12 114 THR A C 1
ATOM 874 O O . THR A 1 114 ? 15.989 -1.031 -13.886 1.00 83.12 114 THR A O 1
ATOM 877 N N . THR A 1 115 ? 14.743 -2.224 -12.462 1.00 85.31 115 THR A N 1
ATOM 878 C CA . THR A 1 115 ? 15.796 -3.189 -12.135 1.00 85.31 115 THR A CA 1
ATOM 879 C C . THR A 1 115 ? 16.269 -3.944 -13.370 1.00 85.31 115 THR A C 1
ATOM 881 O O . THR A 1 115 ? 17.471 -4.011 -13.631 1.00 85.31 115 THR A O 1
ATOM 884 N N . TYR A 1 116 ? 15.352 -4.482 -14.179 1.00 88.38 116 TYR A N 1
ATOM 885 C CA . TYR A 1 116 ? 15.731 -5.189 -15.406 1.00 88.38 116 TYR A CA 1
ATOM 886 C C . TYR A 1 116 ? 16.437 -4.267 -16.389 1.00 88.38 116 TYR A C 1
ATOM 888 O O . TYR A 1 116 ? 17.455 -4.653 -16.962 1.00 88.38 116 TYR A O 1
ATOM 896 N N . PHE A 1 117 ? 15.936 -3.044 -16.551 1.00 86.69 117 PHE A N 1
ATOM 897 C CA . PHE A 1 117 ? 16.575 -2.035 -17.379 1.00 86.69 117 PHE A CA 1
ATOM 898 C C . PHE A 1 117 ? 18.012 -1.760 -16.921 1.00 86.69 117 PHE A C 1
ATOM 900 O O . PHE A 1 117 ? 18.929 -1.838 -17.737 1.00 86.69 117 PHE A O 1
ATOM 907 N N . VAL A 1 118 ? 18.225 -1.502 -15.628 1.00 89.06 118 VAL A N 1
ATOM 908 C CA . VAL A 1 118 ? 19.552 -1.222 -15.064 1.00 89.06 118 VAL A CA 1
ATOM 909 C C . VAL A 1 118 ? 20.489 -2.413 -15.263 1.00 89.06 118 VAL A C 1
ATOM 911 O O . VAL A 1 118 ? 21.594 -2.237 -15.773 1.00 89.06 118 VAL A O 1
ATOM 914 N N . VAL A 1 119 ? 20.052 -3.632 -14.939 1.00 91.75 119 VAL A N 1
ATOM 915 C CA . VAL A 1 119 ? 20.867 -4.846 -15.100 1.00 91.75 119 VAL A CA 1
ATOM 916 C C . VAL A 1 119 ? 21.261 -5.063 -16.566 1.00 91.75 119 VAL A C 1
ATOM 918 O O . VAL A 1 119 ? 22.435 -5.296 -16.860 1.00 91.75 119 VAL A O 1
ATOM 921 N N . VAL A 1 120 ? 20.308 -4.946 -17.497 1.00 90.62 120 VAL A N 1
ATOM 922 C CA . VAL A 1 120 ? 20.556 -5.112 -18.939 1.00 90.62 120 VAL A CA 1
ATOM 923 C C . VAL A 1 120 ? 21.489 -4.021 -19.470 1.00 90.62 120 VAL A C 1
ATOM 925 O O . VAL A 1 120 ? 22.405 -4.323 -20.234 1.00 90.62 120 VAL A O 1
ATOM 928 N N . GLU A 1 121 ? 21.295 -2.764 -19.068 1.00 89.56 121 GLU A N 1
ATOM 929 C CA . GLU A 1 121 ? 22.106 -1.626 -19.519 1.00 89.56 121 GLU A CA 1
ATOM 930 C C . GLU A 1 121 ? 23.560 -1.751 -19.031 1.00 89.56 121 GLU A C 1
ATOM 932 O O . GLU A 1 121 ? 24.492 -1.613 -19.825 1.00 89.56 121 GLU A O 1
ATOM 937 N N . TRP A 1 122 ? 23.778 -2.089 -17.755 1.00 93.00 122 TRP A N 1
ATOM 938 C CA . TRP A 1 122 ? 25.120 -2.302 -17.196 1.00 93.00 122 TRP A CA 1
ATOM 939 C C . TRP A 1 122 ? 25.826 -3.502 -17.827 1.00 93.00 122 TRP A C 1
ATOM 941 O O . TRP A 1 122 ? 27.019 -3.436 -18.141 1.00 93.00 122 TRP A O 1
ATOM 951 N N . PHE A 1 123 ? 25.084 -4.581 -18.078 1.00 92.06 123 PHE A N 1
ATOM 952 C CA . PHE A 1 123 ? 25.593 -5.723 -18.825 1.00 92.06 123 PHE A CA 1
ATOM 953 C C . PHE A 1 123 ? 26.010 -5.317 -20.247 1.00 92.06 123 PHE A C 1
ATOM 955 O O . PHE A 1 123 ? 27.128 -5.608 -20.673 1.00 92.06 123 PHE A O 1
ATOM 962 N N . ALA A 1 124 ? 25.160 -4.590 -20.977 1.00 89.75 124 ALA A N 1
ATOM 963 C CA . ALA A 1 124 ? 25.455 -4.131 -22.332 1.00 89.75 124 ALA A CA 1
ATOM 964 C C . ALA A 1 124 ? 26.667 -3.182 -22.385 1.00 89.75 124 ALA A C 1
ATOM 966 O O . ALA A 1 124 ? 27.510 -3.313 -23.277 1.00 89.75 124 ALA A O 1
ATOM 967 N N . LEU A 1 125 ? 26.804 -2.274 -21.411 1.00 91.06 125 LEU A N 1
ATOM 968 C CA . LEU A 1 125 ? 27.951 -1.368 -21.274 1.00 91.06 125 LEU A CA 1
ATOM 969 C C . LEU A 1 125 ? 29.278 -2.124 -21.146 1.00 91.06 125 LEU A C 1
ATOM 971 O O . LEU A 1 125 ? 30.268 -1.745 -21.782 1.00 91.06 125 LEU A O 1
ATOM 975 N N . LEU A 1 126 ? 29.294 -3.219 -20.381 1.00 93.69 126 LEU A N 1
ATOM 976 C CA . LEU A 1 126 ? 30.473 -4.067 -20.222 1.00 93.69 126 LEU A CA 1
ATOM 977 C C . LEU A 1 126 ? 30.935 -4.627 -21.576 1.00 93.69 126 LEU A C 1
ATOM 979 O O . LEU A 1 126 ? 32.113 -4.520 -21.927 1.00 93.69 126 LEU A O 1
ATOM 983 N N . PHE A 1 127 ? 30.011 -5.142 -22.389 1.00 90.31 127 PHE A N 1
ATOM 984 C CA . PHE A 1 127 ? 30.341 -5.643 -23.726 1.00 90.31 127 PHE A CA 1
ATOM 985 C C . PHE A 1 127 ? 30.713 -4.533 -24.708 1.00 90.31 127 PHE A C 1
ATOM 987 O O . PHE A 1 127 ? 31.643 -4.716 -25.493 1.00 90.31 127 PHE A O 1
ATOM 994 N N . ALA A 1 128 ? 30.049 -3.378 -24.653 1.00 89.44 128 ALA A N 1
ATOM 995 C CA . ALA A 1 128 ? 30.357 -2.246 -25.522 1.00 89.44 128 ALA A CA 1
ATOM 996 C C . ALA A 1 128 ? 31.804 -1.759 -25.325 1.00 89.44 128 ALA A C 1
ATOM 998 O O . ALA A 1 128 ? 32.537 -1.556 -26.296 1.00 89.44 128 ALA A O 1
ATOM 999 N N . VAL A 1 129 ? 32.258 -1.639 -24.074 1.00 92.00 129 VAL A N 1
ATOM 1000 C CA . VAL A 1 129 ? 33.638 -1.226 -23.774 1.00 92.00 129 VAL A CA 1
ATOM 1001 C C . VAL A 1 129 ? 34.636 -2.354 -24.040 1.00 92.00 129 VAL A C 1
ATOM 1003 O O . VAL A 1 129 ? 35.707 -2.103 -24.602 1.00 92.00 129 VAL A O 1
ATOM 1006 N N . ALA A 1 130 ? 34.285 -3.607 -23.731 1.00 92.62 130 ALA A N 1
ATOM 1007 C CA . ALA A 1 130 ? 35.123 -4.756 -24.068 1.00 92.62 130 ALA A CA 1
ATOM 1008 C C . ALA A 1 130 ? 35.348 -4.875 -25.586 1.00 92.62 130 ALA A C 1
ATOM 1010 O O . ALA A 1 130 ? 36.469 -5.145 -26.034 1.00 92.62 130 ALA A O 1
ATOM 1011 N N . ALA A 1 131 ? 34.317 -4.586 -26.387 1.00 90.62 131 ALA A N 1
ATOM 1012 C CA . ALA A 1 131 ? 34.390 -4.588 -27.841 1.00 90.62 131 ALA A CA 1
ATOM 1013 C C . ALA A 1 131 ? 35.432 -3.595 -28.368 1.00 90.62 131 ALA A C 1
ATOM 1015 O O . ALA A 1 131 ? 36.142 -3.930 -29.310 1.00 90.62 131 ALA A O 1
ATOM 1016 N N . VAL A 1 132 ? 35.623 -2.428 -27.739 1.00 88.75 132 VAL A N 1
ATOM 1017 C CA . VAL A 1 132 ? 36.668 -1.469 -28.149 1.00 88.75 132 VAL A CA 1
ATOM 1018 C C . VAL A 1 132 ? 38.063 -2.092 -28.069 1.00 88.75 132 VAL A C 1
ATOM 1020 O O . VAL A 1 132 ? 38.879 -1.893 -28.969 1.00 88.75 132 VAL A O 1
ATOM 1023 N N . MET A 1 133 ? 38.355 -2.873 -27.026 1.00 89.19 133 MET A N 1
ATOM 1024 C CA . MET A 1 133 ? 39.653 -3.547 -26.893 1.00 89.19 133 MET A CA 1
ATOM 1025 C C . MET A 1 133 ? 39.825 -4.661 -27.928 1.00 89.19 133 MET A C 1
ATOM 1027 O O . MET A 1 133 ? 40.905 -4.818 -28.500 1.00 89.19 133 MET A O 1
ATOM 1031 N N . VAL A 1 134 ? 38.758 -5.418 -28.198 1.00 91.62 134 VAL A N 1
ATOM 1032 C CA . VAL A 1 134 ? 38.755 -6.467 -29.227 1.00 91.62 134 VAL A CA 1
ATOM 1033 C C . VAL A 1 134 ? 38.939 -5.862 -30.619 1.00 91.62 134 VAL A C 1
ATOM 1035 O O . VAL A 1 134 ? 39.795 -6.318 -31.375 1.00 91.62 134 VAL A O 1
ATOM 1038 N N . LEU A 1 135 ? 38.198 -4.803 -30.947 1.00 89.81 135 LEU A N 1
ATOM 1039 C CA . LEU A 1 135 ? 38.286 -4.095 -32.224 1.00 89.81 135 LEU A CA 1
ATOM 1040 C C . LEU A 1 135 ? 39.659 -3.458 -32.418 1.00 89.81 135 LEU A C 1
ATOM 1042 O O . LEU A 1 135 ? 40.196 -3.524 -33.513 1.00 89.81 135 LEU A O 1
ATOM 1046 N N . ARG A 1 136 ? 40.297 -2.940 -31.363 1.00 88.94 136 ARG A N 1
ATOM 1047 C CA . ARG A 1 136 ? 41.675 -2.428 -31.455 1.00 88.94 136 ARG A CA 1
ATOM 1048 C C . ARG A 1 136 ? 42.707 -3.497 -31.802 1.00 88.94 136 ARG A C 1
ATOM 1050 O O . ARG A 1 136 ? 43.734 -3.157 -32.378 1.00 88.94 136 ARG A O 1
ATOM 1057 N N . ARG A 1 137 ? 42.453 -4.762 -31.454 1.00 88.88 137 ARG A N 1
ATOM 1058 C CA . ARG A 1 137 ? 43.304 -5.893 -31.857 1.00 88.88 137 ARG A CA 1
ATOM 1059 C C . ARG A 1 137 ? 42.962 -6.398 -33.257 1.00 88.88 137 ARG A C 1
ATOM 1061 O O . ARG A 1 137 ? 43.862 -6.761 -33.999 1.00 88.88 137 ARG A O 1
ATOM 1068 N N . ARG A 1 138 ? 41.674 -6.438 -33.612 1.00 92.88 138 ARG A N 1
ATOM 1069 C CA . ARG A 1 138 ? 41.198 -6.968 -34.903 1.00 92.88 138 ARG A CA 1
ATOM 1070 C C . ARG A 1 138 ? 41.316 -5.978 -36.061 1.00 92.88 138 ARG A C 1
ATOM 1072 O O . ARG A 1 138 ? 41.416 -6.403 -37.202 1.00 92.88 138 ARG A O 1
ATOM 1079 N N . MET A 1 139 ? 41.270 -4.684 -35.771 1.00 92.25 139 MET A N 1
ATOM 1080 C CA . MET A 1 139 ? 41.278 -3.593 -36.744 1.00 92.25 139 MET A CA 1
ATOM 1081 C C . MET A 1 139 ? 42.324 -2.539 -36.345 1.00 92.25 139 MET A C 1
ATOM 1083 O O . MET A 1 139 ? 41.964 -1.417 -35.970 1.00 92.25 139 MET A O 1
ATOM 1087 N N . PRO A 1 140 ? 43.625 -2.884 -36.377 1.00 87.44 140 PRO A N 1
ATOM 1088 C CA . PRO A 1 140 ? 44.689 -1.978 -35.949 1.00 87.44 140 PRO A CA 1
ATOM 1089 C C . PRO A 1 140 ? 44.750 -0.700 -36.799 1.00 87.44 140 PRO A C 1
ATOM 1091 O O . PRO A 1 140 ? 44.992 0.373 -36.251 1.00 87.44 140 PRO A O 1
ATOM 1094 N N . ASP A 1 141 ? 44.433 -0.769 -38.089 1.00 91.00 141 ASP A N 1
ATOM 1095 C CA . ASP A 1 141 ? 44.602 0.367 -39.010 1.00 91.00 141 ASP A CA 1
ATOM 1096 C C . ASP A 1 141 ? 43.332 1.206 -39.202 1.00 91.00 141 ASP A C 1
ATOM 1098 O O . ASP A 1 141 ? 43.315 2.160 -39.979 1.00 91.00 141 ASP A O 1
ATOM 1102 N N . ALA A 1 142 ? 42.252 0.886 -38.481 1.00 88.56 142 ALA A N 1
ATOM 1103 C CA . ALA A 1 142 ? 41.013 1.642 -38.593 1.00 88.56 142 ALA A CA 1
ATOM 1104 C C . ALA A 1 142 ? 41.209 3.111 -38.156 1.00 88.56 142 ALA A C 1
ATOM 1106 O O . ALA A 1 142 ? 41.864 3.367 -37.133 1.00 88.56 142 ALA A O 1
ATOM 1107 N N . PRO A 1 143 ? 40.622 4.084 -38.885 1.00 87.88 143 PRO A N 1
ATOM 1108 C CA . PRO A 1 143 ? 40.700 5.495 -38.530 1.00 87.88 143 PRO A CA 1
ATOM 1109 C C . PRO A 1 143 ? 40.018 5.747 -37.183 1.00 87.88 143 PRO A C 1
ATOM 1111 O O . PRO A 1 143 ? 38.929 5.245 -36.904 1.00 87.88 143 PRO A O 1
ATOM 1114 N N . ARG A 1 144 ? 40.676 6.532 -36.323 1.00 86.19 144 ARG A N 1
ATOM 1115 C CA . ARG A 1 144 ? 40.243 6.793 -34.941 1.00 86.19 144 ARG A CA 1
ATOM 1116 C C . ARG A 1 144 ? 40.075 8.293 -34.711 1.00 86.19 144 ARG A C 1
ATOM 1118 O O . ARG A 1 144 ? 41.045 8.934 -34.304 1.00 86.19 144 ARG A O 1
ATOM 1125 N N . PRO A 1 145 ? 38.864 8.838 -34.926 1.00 86.62 145 PRO A N 1
ATOM 1126 C CA . PRO A 1 145 ? 38.560 10.240 -34.635 1.00 86.62 145 PRO A CA 1
ATOM 1127 C C . PRO A 1 145 ? 38.779 10.599 -33.161 1.00 86.62 145 PRO A C 1
ATOM 1129 O O . PRO A 1 145 ? 39.151 11.721 -32.840 1.00 86.62 145 PRO A O 1
ATOM 1132 N N . PHE A 1 146 ? 38.596 9.625 -32.263 1.00 85.38 146 PHE A N 1
ATOM 1133 C CA . PHE A 1 146 ? 38.861 9.764 -30.837 1.00 85.38 146 PHE A CA 1
ATOM 1134 C C . PHE A 1 146 ? 39.790 8.652 -30.342 1.00 85.38 146 PHE A C 1
ATOM 1136 O O . PHE A 1 146 ? 39.577 7.467 -30.616 1.00 85.38 146 PHE A O 1
ATOM 1143 N N . ARG A 1 147 ? 40.820 9.024 -29.575 1.00 85.88 147 ARG A N 1
ATOM 1144 C CA . ARG A 1 147 ? 41.744 8.089 -28.923 1.00 85.88 147 ARG A CA 1
ATOM 1145 C C . ARG A 1 147 ? 41.555 8.175 -27.416 1.00 85.88 147 ARG A C 1
ATOM 1147 O O . ARG A 1 147 ? 41.857 9.199 -26.818 1.00 85.88 147 ARG A O 1
ATOM 1154 N N . THR A 1 148 ? 41.084 7.086 -26.808 1.00 86.00 148 THR A N 1
ATOM 1155 C CA . THR A 1 148 ? 40.932 6.996 -25.347 1.00 86.00 148 THR A CA 1
ATOM 1156 C C . THR A 1 148 ? 42.272 7.269 -24.653 1.00 86.00 148 THR A C 1
ATOM 1158 O O . THR A 1 148 ? 43.223 6.520 -24.911 1.00 86.00 148 THR A O 1
ATOM 1161 N N . PRO A 1 149 ? 42.359 8.293 -23.786 1.00 89.31 149 PRO A N 1
ATOM 1162 C CA . PRO A 1 149 ? 43.546 8.549 -22.979 1.00 89.31 149 PRO A CA 1
ATOM 1163 C C . PRO A 1 149 ? 43.906 7.337 -22.113 1.00 89.31 149 PRO A C 1
ATOM 1165 O O . PRO A 1 149 ? 43.017 6.602 -21.685 1.00 89.31 149 PRO A O 1
ATOM 1168 N N . LEU A 1 150 ? 45.205 7.132 -21.858 1.00 91.81 150 LEU A N 1
ATOM 1169 C CA . LEU A 1 150 ? 45.723 6.078 -20.968 1.00 91.81 150 LEU A CA 1
ATOM 1170 C C . LEU A 1 150 ? 45.222 4.660 -21.306 1.00 91.81 150 LEU A C 1
ATOM 1172 O O . LEU A 1 150 ? 45.025 3.820 -20.430 1.00 91.81 150 LEU A O 1
ATOM 1176 N N . TYR A 1 151 ? 44.993 4.375 -22.587 1.00 90.19 151 TYR A N 1
ATOM 1177 C CA . TYR A 1 151 ? 44.672 3.022 -23.030 1.00 90.19 151 TYR A CA 1
ATOM 1178 C C . TYR A 1 151 ? 45.849 2.059 -22.768 1.00 90.19 151 TYR A C 1
ATOM 1180 O O . TYR A 1 151 ? 46.981 2.427 -23.082 1.00 90.19 151 TYR A O 1
ATOM 1188 N N . PRO A 1 152 ? 45.613 0.820 -22.283 1.00 92.06 152 PRO A N 1
ATOM 1189 C CA . PRO A 1 152 ? 44.316 0.163 -22.056 1.00 92.06 152 PRO A CA 1
ATOM 1190 C C . PRO A 1 152 ? 43.729 0.356 -20.650 1.00 92.06 152 PRO A C 1
ATOM 1192 O O . PRO A 1 152 ? 42.640 -0.145 -20.383 1.00 92.06 152 PRO A O 1
ATOM 1195 N N . TRP A 1 153 ? 44.413 1.079 -19.765 1.00 95.06 153 TRP A N 1
ATOM 1196 C CA . TRP A 1 153 ? 44.056 1.178 -18.351 1.00 95.06 153 TRP A CA 1
ATOM 1197 C C . TRP A 1 153 ? 42.689 1.809 -18.112 1.00 95.06 153 TRP A C 1
ATOM 1199 O O . TRP A 1 153 ? 41.911 1.263 -17.342 1.00 95.06 153 TRP A O 1
ATOM 1209 N N . VAL A 1 154 ? 42.347 2.895 -18.811 1.00 93.06 154 VAL A N 1
ATOM 1210 C CA . VAL A 1 154 ? 41.032 3.544 -18.638 1.00 93.06 154 VAL A CA 1
ATOM 1211 C C . VAL A 1 154 ? 39.868 2.590 -18.959 1.00 93.06 154 VAL A C 1
ATOM 1213 O O . VAL A 1 154 ? 39.002 2.422 -18.101 1.00 93.06 154 VAL A O 1
ATOM 1216 N N . PRO A 1 155 ? 39.836 1.896 -20.117 1.00 92.69 155 PRO A N 1
ATOM 1217 C CA . PRO A 1 155 ? 38.830 0.861 -20.362 1.00 92.69 155 PRO A CA 1
ATOM 1218 C C . PRO A 1 155 ? 38.865 -0.305 -19.370 1.00 92.69 155 PRO A C 1
ATOM 1220 O O . PRO A 1 155 ? 37.807 -0.795 -18.998 1.00 92.69 155 PRO A O 1
ATOM 1223 N N . LEU A 1 156 ? 40.047 -0.754 -18.932 1.00 94.62 156 LEU A N 1
ATOM 1224 C CA . LEU A 1 156 ? 40.162 -1.861 -17.974 1.00 94.62 156 LEU A CA 1
ATOM 1225 C C . LEU A 1 156 ? 39.586 -1.498 -16.601 1.00 94.62 156 LEU A C 1
ATOM 1227 O O . LEU A 1 156 ? 38.823 -2.278 -16.038 1.00 94.62 156 LEU A O 1
ATOM 1231 N N . VAL A 1 157 ? 39.895 -0.303 -16.095 1.00 95.06 157 VAL A N 1
ATOM 1232 C CA . VAL A 1 157 ? 39.324 0.222 -14.846 1.00 95.06 157 VAL A CA 1
ATOM 1233 C C . VAL A 1 157 ? 37.813 0.382 -14.983 1.00 95.06 157 VAL A C 1
ATOM 1235 O O . VAL A 1 157 ? 37.075 -0.028 -14.090 1.00 95.06 157 VAL A O 1
ATOM 1238 N N . PHE A 1 158 ? 37.337 0.907 -16.117 1.00 93.44 158 PHE A N 1
ATOM 1239 C CA . PHE A 1 158 ? 35.903 1.021 -16.382 1.00 93.44 158 PHE A CA 1
ATOM 1240 C C . PHE A 1 158 ? 35.209 -0.346 -16.380 1.00 93.44 158 PHE A C 1
ATOM 1242 O O . PHE A 1 158 ? 34.149 -0.488 -15.777 1.00 93.44 158 PHE A O 1
ATOM 1249 N N . LEU A 1 159 ? 35.802 -1.363 -17.011 1.00 95.38 159 LEU A N 1
ATOM 1250 C CA . LEU A 1 159 ? 35.256 -2.722 -17.029 1.00 95.38 159 LEU A CA 1
ATOM 1251 C C . LEU A 1 159 ? 35.217 -3.343 -15.635 1.00 95.38 159 LEU A C 1
ATOM 1253 O O . LEU A 1 159 ? 34.193 -3.908 -15.268 1.00 95.38 159 LEU A O 1
ATOM 1257 N N . GLY A 1 160 ? 36.291 -3.199 -14.854 1.00 96.19 160 GLY A N 1
ATOM 1258 C CA . GLY A 1 160 ? 36.332 -3.673 -13.471 1.00 96.19 160 GLY A CA 1
ATOM 1259 C C . GLY A 1 160 ? 35.264 -3.006 -12.604 1.00 96.19 160 GLY A C 1
ATOM 1260 O O . GLY A 1 160 ? 34.512 -3.696 -11.922 1.00 96.19 160 GLY A O 1
ATOM 1261 N N . GLY A 1 161 ? 35.136 -1.679 -12.690 1.00 95.00 161 GLY A N 1
ATOM 1262 C CA . GLY A 1 161 ? 34.118 -0.922 -11.957 1.00 95.00 161 GLY A CA 1
ATOM 1263 C C . GLY A 1 161 ? 32.690 -1.247 -12.398 1.00 95.00 161 GLY A C 1
ATOM 1264 O O . GLY A 1 161 ? 31.815 -1.420 -11.557 1.00 95.00 161 GLY A O 1
ATOM 1265 N N . THR A 1 162 ? 32.456 -1.397 -13.704 1.00 94.19 162 THR A N 1
ATOM 1266 C CA . THR A 1 162 ? 31.138 -1.769 -14.246 1.00 94.19 162 THR A CA 1
ATOM 1267 C C . THR A 1 162 ? 30.757 -3.186 -13.832 1.00 94.19 162 THR A C 1
ATOM 1269 O O . THR A 1 162 ? 29.622 -3.422 -13.436 1.00 94.19 162 THR A O 1
ATOM 1272 N N . PHE A 1 163 ? 31.703 -4.128 -13.865 1.00 95.38 163 PHE A N 1
ATOM 1273 C CA . PHE A 1 163 ? 31.476 -5.494 -13.400 1.00 95.38 163 PHE A CA 1
ATOM 1274 C C . PHE A 1 163 ? 31.184 -5.536 -11.898 1.00 95.38 163 PHE A C 1
ATOM 1276 O O . PHE A 1 163 ? 30.191 -6.127 -11.490 1.00 95.38 163 PHE A O 1
ATOM 1283 N N . ALA A 1 164 ? 32.002 -4.863 -11.083 1.00 94.88 164 ALA A N 1
ATOM 1284 C CA . ALA A 1 164 ? 31.788 -4.781 -9.641 1.00 94.88 164 ALA A CA 1
ATOM 1285 C C . ALA A 1 164 ? 30.443 -4.121 -9.301 1.00 94.88 164 ALA A C 1
ATOM 1287 O O . ALA A 1 164 ? 29.723 -4.616 -8.441 1.00 94.88 164 ALA A O 1
ATOM 1288 N N . GLY A 1 165 ? 30.072 -3.050 -10.009 1.00 92.31 165 GLY A N 1
ATOM 1289 C CA . GLY A 1 165 ? 28.779 -2.390 -9.846 1.00 92.31 165 GLY A CA 1
ATOM 1290 C C . GLY A 1 165 ? 27.606 -3.272 -10.269 1.00 92.31 165 GLY A C 1
ATOM 1291 O O . GLY A 1 165 ? 26.631 -3.358 -9.537 1.00 92.31 165 GLY A O 1
ATOM 1292 N N . LEU A 1 166 ? 27.715 -3.998 -11.387 1.00 93.00 166 LEU A N 1
ATOM 1293 C CA . LEU A 1 166 ? 26.698 -4.966 -11.808 1.00 93.00 166 LEU A CA 1
ATOM 1294 C C . LEU A 1 166 ? 26.520 -6.077 -10.766 1.00 93.00 166 LEU A C 1
ATOM 1296 O O . LEU A 1 166 ? 25.389 -6.408 -10.423 1.00 93.00 166 LEU A O 1
ATOM 1300 N N . VAL A 1 167 ? 27.621 -6.621 -10.236 1.00 92.81 167 VAL A N 1
ATOM 1301 C CA . VAL A 1 167 ? 27.583 -7.607 -9.147 1.00 92.81 167 VAL A CA 1
ATOM 1302 C C . VAL A 1 167 ? 26.922 -7.006 -7.913 1.00 92.81 167 VAL A C 1
ATOM 1304 O O . VAL A 1 167 ? 26.034 -7.636 -7.360 1.00 92.81 167 VAL A O 1
ATOM 1307 N N . ALA A 1 168 ? 27.288 -5.787 -7.513 1.00 89.06 168 ALA A N 1
ATOM 1308 C CA . ALA A 1 168 ? 26.699 -5.119 -6.356 1.00 89.06 168 ALA A CA 1
ATOM 1309 C C . ALA A 1 168 ? 25.200 -4.829 -6.534 1.00 89.06 168 ALA A C 1
ATOM 1311 O O . ALA A 1 168 ? 24.448 -4.975 -5.579 1.00 89.06 168 ALA A O 1
ATOM 1312 N N . ILE A 1 169 ? 24.753 -4.459 -7.738 1.00 87.62 169 ILE A N 1
ATOM 1313 C CA . ILE A 1 169 ? 23.333 -4.247 -8.055 1.00 87.62 169 ILE A CA 1
ATOM 1314 C C . ILE A 1 169 ? 22.574 -5.571 -7.969 1.00 87.62 169 ILE A C 1
ATOM 1316 O O . ILE A 1 169 ? 21.564 -5.654 -7.282 1.00 87.62 169 ILE A O 1
ATOM 1320 N N . VAL A 1 170 ? 23.068 -6.616 -8.640 1.00 89.00 170 VAL A N 1
ATOM 1321 C CA . VAL A 1 170 ? 22.420 -7.936 -8.644 1.00 89.00 170 VAL A CA 1
ATOM 1322 C C . VAL A 1 170 ? 22.395 -8.528 -7.239 1.00 89.00 170 VAL A C 1
ATOM 1324 O O . VAL A 1 170 ? 21.357 -9.008 -6.806 1.00 89.00 170 VAL A O 1
ATOM 1327 N N . TRP A 1 171 ? 23.516 -8.465 -6.522 1.00 85.94 171 TRP A N 1
ATOM 1328 C CA . TRP A 1 171 ? 23.633 -8.934 -5.146 1.00 85.94 171 TRP A CA 1
ATOM 1329 C C . TRP A 1 171 ? 22.728 -8.139 -4.213 1.00 85.94 171 TRP A C 1
ATOM 1331 O O . TRP A 1 171 ? 21.949 -8.727 -3.479 1.00 85.94 171 TRP A O 1
ATOM 1341 N N . GLY A 1 172 ? 22.775 -6.809 -4.290 1.00 82.88 172 GLY A N 1
ATOM 1342 C CA . GLY A 1 172 ? 21.944 -5.931 -3.478 1.00 82.88 172 GLY A CA 1
ATOM 1343 C C . GLY A 1 172 ? 20.456 -6.178 -3.689 1.00 82.88 172 GLY A C 1
ATOM 1344 O O . GLY A 1 172 ? 19.712 -6.140 -2.722 1.00 82.88 172 GLY A O 1
ATOM 1345 N N . GLU A 1 173 ? 20.034 -6.475 -4.918 1.00 82.06 173 GLU A N 1
ATOM 1346 C CA . GLU A 1 173 ? 18.644 -6.797 -5.239 1.00 82.06 173 GLU A CA 1
ATOM 1347 C C . GLU A 1 173 ? 18.242 -8.220 -4.815 1.00 82.06 173 GLU A C 1
ATOM 1349 O O . GLU A 1 173 ? 17.110 -8.428 -4.396 1.00 82.06 173 GLU A O 1
ATOM 1354 N N . ILE A 1 174 ? 19.152 -9.198 -4.884 1.00 80.56 174 ILE A N 1
ATOM 1355 C CA . ILE A 1 174 ? 18.920 -10.557 -4.359 1.00 80.56 174 ILE A CA 1
ATOM 1356 C C . ILE A 1 174 ? 18.814 -10.539 -2.830 1.00 80.56 174 ILE A C 1
ATOM 1358 O O . ILE A 1 174 ? 17.940 -11.196 -2.274 1.00 80.56 174 ILE A O 1
ATOM 1362 N N . ASP A 1 175 ? 19.675 -9.768 -2.167 1.00 72.62 175 ASP A N 1
ATOM 1363 C CA . ASP A 1 175 ? 19.703 -9.601 -0.711 1.00 72.62 175 ASP A CA 1
ATOM 1364 C C . ASP A 1 175 ? 18.585 -8.685 -0.197 1.00 72.62 175 ASP A C 1
ATOM 1366 O O . ASP A 1 175 ? 18.416 -8.525 1.022 1.00 72.62 175 ASP A O 1
ATOM 1370 N N . ARG A 1 176 ? 17.803 -8.062 -1.096 1.00 69.81 176 ARG A N 1
ATOM 1371 C CA . ARG A 1 176 ? 16.625 -7.320 -0.657 1.00 69.81 176 ARG A CA 1
ATOM 1372 C C . ARG A 1 176 ? 15.689 -8.287 0.064 1.00 69.81 176 ARG A C 1
ATOM 1374 O O . ARG A 1 176 ? 15.455 -9.384 -0.423 1.00 69.81 176 ARG A O 1
ATOM 1381 N N . PRO A 1 177 ? 15.118 -7.869 1.207 1.00 47.75 177 PRO A N 1
ATOM 1382 C CA . PRO A 1 177 ? 14.218 -8.703 1.994 1.00 47.75 177 PRO A CA 1
ATOM 1383 C C . PRO A 1 177 ? 13.046 -9.299 1.201 1.00 47.75 177 PRO A C 1
ATOM 1385 O O . PRO A 1 177 ? 12.507 -10.304 1.639 1.00 47.75 177 PRO A O 1
ATOM 1388 N N . LEU A 1 178 ? 12.640 -8.674 0.087 1.00 53.88 178 LEU A N 1
ATOM 1389 C CA . LEU A 1 178 ? 11.446 -9.014 -0.689 1.00 53.88 178 LEU A CA 1
ATOM 1390 C C . LEU A 1 178 ? 11.656 -8.761 -2.198 1.00 53.88 178 LEU A C 1
ATOM 1392 O O . LEU A 1 178 ? 11.093 -7.807 -2.742 1.00 53.88 178 LEU A O 1
ATOM 1396 N N . PRO A 1 179 ? 12.466 -9.554 -2.923 1.00 52.84 179 PRO A N 1
ATOM 1397 C CA . PRO A 1 179 ? 12.518 -9.433 -4.367 1.00 52.84 179 PRO A CA 1
ATOM 1398 C C . PRO A 1 179 ? 11.260 -10.102 -4.936 1.00 52.84 179 PRO A C 1
ATOM 1400 O O . PRO A 1 179 ? 11.233 -11.310 -5.163 1.00 52.84 179 PRO A O 1
ATOM 1403 N N . ASN A 1 180 ? 10.227 -9.310 -5.251 1.00 61.53 180 ASN A N 1
ATOM 1404 C CA . ASN A 1 180 ? 9.050 -9.761 -6.020 1.00 61.53 180 ASN A CA 1
ATOM 1405 C C . ASN A 1 180 ? 9.422 -10.272 -7.427 1.00 61.53 180 ASN A C 1
ATOM 1407 O O . ASN A 1 180 ? 8.565 -10.658 -8.227 1.00 61.53 180 ASN A O 1
ATOM 1411 N N . TYR A 1 181 ? 10.703 -10.210 -7.784 1.00 71.06 181 TYR A N 1
ATOM 1412 C CA . TYR A 1 181 ? 11.275 -10.658 -9.032 1.00 71.06 181 TYR A CA 1
ATOM 1413 C C . TYR A 1 181 ? 12.793 -10.801 -8.903 1.00 71.06 181 TYR A C 1
ATOM 1415 O O . TYR A 1 181 ? 13.459 -10.025 -8.229 1.00 71.06 181 TYR A O 1
ATOM 1423 N N . SER A 1 182 ? 13.368 -11.778 -9.603 1.00 82.88 182 SER A N 1
ATOM 1424 C CA . SER A 1 182 ? 14.820 -11.963 -9.593 1.00 82.88 182 SER A CA 1
ATOM 1425 C C . SER A 1 182 ? 15.506 -11.033 -10.606 1.00 82.88 182 SER A C 1
ATOM 1427 O O . SER A 1 182 ? 15.134 -11.077 -11.786 1.00 82.88 182 SER A O 1
ATOM 1429 N N . PRO A 1 183 ? 16.554 -10.269 -10.227 1.00 84.81 183 PRO A N 1
ATOM 1430 C CA . PRO A 1 183 ? 17.371 -9.493 -11.173 1.00 84.81 183 PRO A CA 1
ATOM 1431 C C . PRO A 1 183 ? 18.085 -10.387 -12.200 1.00 84.81 183 PRO A C 1
ATOM 1433 O O . PRO A 1 183 ? 18.486 -9.916 -13.267 1.00 84.81 183 PRO A O 1
ATOM 1436 N N . LEU A 1 184 ? 18.202 -11.693 -11.922 1.00 87.50 184 LEU A N 1
ATOM 1437 C CA . LEU A 1 184 ? 18.771 -12.679 -12.841 1.00 87.50 184 LEU A CA 1
ATOM 1438 C C . LEU A 1 184 ? 17.976 -12.775 -14.146 1.00 87.50 184 LEU A C 1
ATOM 1440 O O . LEU A 1 184 ? 18.566 -13.058 -15.184 1.00 87.50 184 LEU A O 1
ATOM 1444 N N . TRP A 1 185 ? 16.673 -12.471 -14.137 1.00 84.81 185 TRP A N 1
ATOM 1445 C CA . TRP A 1 185 ? 15.890 -12.384 -15.370 1.00 84.81 185 TRP A CA 1
ATOM 1446 C C . TRP A 1 185 ? 16.413 -11.298 -16.310 1.00 84.81 185 TRP A C 1
ATOM 1448 O O . TRP A 1 185 ? 16.483 -11.532 -17.512 1.00 84.81 185 TRP A O 1
ATOM 1458 N N . GLY A 1 186 ? 16.872 -10.158 -15.785 1.00 85.06 186 GLY A N 1
ATOM 1459 C CA . GLY A 1 186 ? 17.536 -9.127 -16.585 1.00 85.06 186 GLY A CA 1
ATOM 1460 C C . GLY A 1 186 ? 18.819 -9.645 -17.242 1.00 85.06 186 GLY A C 1
ATOM 1461 O O . GLY A 1 186 ? 19.030 -9.446 -18.439 1.00 85.06 186 GLY A O 1
ATOM 1462 N N . LEU A 1 187 ? 19.643 -10.392 -16.495 1.00 88.44 187 LEU A N 1
ATOM 1463 C CA . LEU A 1 187 ? 20.846 -11.034 -17.040 1.00 88.44 187 LEU A CA 1
ATOM 1464 C C . LEU A 1 187 ? 20.507 -12.086 -18.097 1.00 88.44 187 LEU A C 1
ATOM 1466 O O . LEU A 1 187 ? 21.173 -12.145 -19.126 1.00 88.44 187 LEU A O 1
ATOM 1470 N N . LEU A 1 188 ? 19.469 -12.894 -17.873 1.00 88.88 188 LEU A N 1
ATOM 1471 C CA . LEU A 1 188 ? 19.003 -13.894 -18.832 1.00 88.88 188 LEU A CA 1
ATOM 1472 C C . LEU A 1 188 ? 18.474 -13.240 -20.110 1.00 88.88 188 LEU A C 1
ATOM 1474 O O . LEU A 1 188 ? 18.819 -13.695 -21.196 1.00 88.88 188 LEU A O 1
ATOM 1478 N N . ILE A 1 189 ? 17.704 -12.152 -20.003 1.00 85.75 189 ILE A N 1
ATOM 1479 C CA . ILE A 1 189 ? 17.231 -11.365 -21.152 1.00 85.75 189 ILE A CA 1
ATOM 1480 C C . ILE A 1 189 ? 18.425 -10.827 -21.946 1.00 85.75 189 ILE A C 1
ATOM 1482 O O . ILE A 1 189 ? 18.476 -10.978 -23.167 1.00 85.75 189 ILE A O 1
ATOM 1486 N N . ALA A 1 190 ? 19.416 -10.248 -21.263 1.00 87.19 190 ALA A N 1
ATOM 1487 C CA . ALA A 1 190 ? 20.617 -9.742 -21.917 1.00 87.19 190 ALA A CA 1
ATOM 1488 C C . ALA A 1 190 ? 21.430 -10.874 -22.577 1.00 87.19 190 ALA A C 1
ATOM 1490 O O . ALA A 1 190 ? 21.859 -10.756 -23.727 1.00 87.19 190 ALA A O 1
ATOM 1491 N N . ALA A 1 191 ? 21.595 -12.001 -21.881 1.00 88.94 191 ALA A N 1
ATOM 1492 C CA . ALA A 1 191 ? 22.327 -13.164 -22.366 1.00 88.94 191 ALA A CA 1
ATOM 1493 C C . ALA A 1 191 ? 21.610 -13.877 -23.523 1.00 88.94 191 ALA A C 1
ATOM 1495 O O . ALA A 1 191 ? 22.277 -14.397 -24.416 1.00 88.94 191 ALA A O 1
ATOM 1496 N N . ALA A 1 192 ? 20.275 -13.856 -23.567 1.00 87.88 192 ALA A N 1
ATOM 1497 C CA . ALA A 1 192 ? 19.475 -14.423 -24.653 1.00 87.88 192 ALA A CA 1
ATOM 1498 C C . ALA A 1 192 ? 19.749 -13.745 -26.008 1.00 87.88 192 ALA A C 1
ATOM 1500 O O . ALA A 1 192 ? 19.570 -14.367 -27.057 1.00 87.88 192 ALA A O 1
ATOM 1501 N N . GLY A 1 193 ? 20.280 -12.517 -26.011 1.00 84.06 193 GLY A N 1
ATOM 1502 C CA . GLY A 1 193 ? 20.749 -11.855 -27.228 1.00 84.06 193 GLY A CA 1
ATOM 1503 C C . GLY A 1 193 ? 21.845 -12.636 -27.967 1.00 84.06 193 GLY A C 1
ATOM 1504 O O . GLY A 1 193 ? 21.872 -12.631 -29.199 1.00 84.06 193 GLY A O 1
ATOM 1505 N N . PHE A 1 194 ? 22.714 -13.368 -27.256 1.00 87.12 194 PHE A N 1
ATOM 1506 C CA . PHE A 1 194 ? 23.782 -14.164 -27.874 1.00 87.12 194 PHE A CA 1
ATOM 1507 C C . PHE A 1 194 ? 23.256 -15.340 -28.713 1.00 87.12 194 PHE A C 1
ATOM 1509 O O . PHE A 1 194 ? 23.577 -15.382 -29.903 1.00 87.12 194 PHE A O 1
ATOM 1516 N N . PRO A 1 195 ? 22.464 -16.295 -28.179 1.00 87.25 195 PRO A N 1
ATOM 1517 C CA . PRO A 1 195 ? 21.940 -17.394 -28.983 1.00 87.25 195 PRO A CA 1
ATOM 1518 C C . PRO A 1 195 ? 21.048 -16.892 -30.122 1.00 87.25 195 PRO A C 1
ATOM 1520 O O . PRO A 1 195 ? 21.144 -17.432 -31.222 1.00 87.25 195 PRO A O 1
ATOM 1523 N N . VAL A 1 196 ? 20.267 -15.822 -29.916 1.00 83.19 196 VAL A N 1
ATOM 1524 C CA . VAL A 1 196 ? 19.468 -15.194 -30.983 1.00 83.19 196 VAL A CA 1
ATOM 1525 C C . VAL A 1 196 ? 20.363 -14.672 -32.108 1.00 83.19 196 VAL A C 1
ATOM 1527 O O . VAL A 1 196 ? 20.128 -14.996 -33.270 1.00 83.19 196 VAL A O 1
ATOM 1530 N N . TYR A 1 197 ? 21.431 -13.937 -31.788 1.00 81.94 197 TYR A N 1
ATOM 1531 C CA . TYR A 1 197 ? 22.396 -13.458 -32.781 1.00 81.94 197 TYR A CA 1
ATOM 1532 C C . TYR A 1 197 ? 23.073 -14.610 -33.542 1.00 81.94 197 TYR A C 1
ATOM 1534 O O . TYR A 1 197 ? 23.198 -14.573 -34.767 1.00 81.94 197 TYR A O 1
ATOM 1542 N N . TRP A 1 198 ? 23.498 -15.659 -32.834 1.00 82.31 198 TRP A N 1
ATOM 1543 C CA . TRP A 1 198 ? 24.143 -16.820 -33.449 1.00 82.31 198 TRP A CA 1
ATOM 1544 C C . TRP A 1 198 ? 23.195 -17.618 -34.346 1.00 82.31 198 TRP A C 1
ATOM 1546 O O . TRP A 1 198 ? 23.615 -18.051 -35.421 1.00 82.31 198 TRP A O 1
ATOM 1556 N N . ALA A 1 199 ? 21.939 -17.790 -33.933 1.00 81.62 199 ALA A N 1
ATOM 1557 C CA . ALA A 1 199 ? 20.898 -18.400 -34.752 1.00 81.62 199 ALA A CA 1
ATOM 1558 C C . ALA A 1 199 ? 20.624 -17.549 -35.998 1.00 81.62 199 ALA A C 1
ATOM 1560 O O . ALA A 1 199 ? 20.638 -18.071 -37.111 1.00 81.62 199 ALA A O 1
ATOM 1561 N N . TRP A 1 200 ? 20.482 -16.232 -35.833 1.00 74.06 200 TRP A N 1
ATOM 1562 C CA . TRP A 1 200 ? 20.259 -15.294 -36.932 1.00 74.06 200 TRP A CA 1
ATOM 1563 C C . TRP A 1 200 ? 21.381 -15.337 -37.971 1.00 74.06 200 TRP A C 1
ATOM 1565 O O . TRP A 1 200 ? 21.120 -15.409 -39.166 1.00 74.06 200 TRP A O 1
ATOM 1575 N N . ARG A 1 201 ? 22.643 -15.398 -37.530 1.00 76.31 201 ARG A N 1
ATOM 1576 C CA . ARG A 1 201 ? 23.805 -15.487 -38.430 1.00 76.31 201 ARG A CA 1
ATOM 1577 C C . ARG A 1 201 ? 23.862 -16.794 -39.234 1.00 76.31 201 ARG A C 1
ATOM 1579 O O . ARG A 1 201 ? 24.615 -16.876 -40.200 1.00 76.31 201 ARG A O 1
ATOM 1586 N N . ARG A 1 202 ? 23.131 -17.832 -38.812 1.00 74.88 202 ARG A N 1
ATOM 1587 C CA . ARG A 1 202 ? 23.074 -19.147 -39.475 1.00 74.88 202 ARG A CA 1
ATOM 1588 C C . ARG A 1 202 ? 21.812 -19.343 -40.323 1.00 74.88 202 ARG A C 1
ATOM 1590 O O . ARG A 1 202 ? 21.802 -20.237 -41.163 1.00 74.88 202 ARG A O 1
ATOM 1597 N N . LEU A 1 203 ? 20.767 -18.541 -40.119 1.00 66.88 203 LEU A N 1
ATOM 1598 C CA . LEU A 1 203 ? 19.500 -18.632 -40.847 1.00 66.88 203 LEU A CA 1
ATOM 1599 C C . LEU A 1 203 ? 19.509 -17.692 -42.062 1.00 66.88 203 LEU A C 1
ATOM 1601 O O . LEU A 1 203 ? 19.920 -16.540 -41.972 1.00 66.88 203 LEU A O 1
ATOM 1605 N N . THR A 1 204 ? 19.019 -18.156 -43.213 1.00 59.38 204 THR A N 1
ATOM 1606 C CA . THR A 1 204 ? 18.747 -17.261 -44.349 1.00 59.38 204 THR A CA 1
ATOM 1607 C C . THR A 1 204 ? 17.520 -16.381 -44.041 1.00 59.38 204 THR A C 1
ATOM 1609 O O . THR A 1 204 ? 16.618 -16.828 -43.325 1.00 59.38 204 THR A O 1
ATOM 1612 N N . PRO A 1 205 ? 17.411 -15.153 -44.596 1.00 57.78 205 PRO A N 1
ATOM 1613 C CA . PRO A 1 205 ? 16.344 -14.198 -44.252 1.00 57.78 205 PRO A CA 1
ATOM 1614 C C . PRO A 1 205 ? 14.916 -14.757 -44.382 1.00 57.78 205 PRO A C 1
ATOM 1616 O O . PRO A 1 205 ? 14.022 -14.363 -43.640 1.00 57.78 205 PRO A O 1
ATOM 1619 N N . ARG A 1 206 ? 14.699 -15.712 -45.299 1.00 56.12 206 ARG A N 1
ATOM 1620 C CA . ARG A 1 206 ? 13.403 -16.377 -45.520 1.00 56.12 206 ARG A CA 1
ATOM 1621 C C . ARG A 1 206 ? 13.063 -17.414 -44.440 1.00 56.12 206 ARG A C 1
ATOM 1623 O O . ARG A 1 206 ? 11.905 -17.514 -44.052 1.00 56.12 206 ARG A O 1
ATOM 1630 N N . ALA A 1 207 ? 14.056 -18.139 -43.921 1.00 56.69 207 ALA A N 1
ATOM 1631 C CA . ALA A 1 207 ? 13.866 -19.119 -42.849 1.00 56.69 207 ALA A CA 1
ATOM 1632 C C . ALA A 1 207 ? 13.620 -18.443 -41.488 1.00 56.69 207 ALA A C 1
ATOM 1634 O O . ALA A 1 207 ? 12.827 -18.932 -40.688 1.00 56.69 207 ALA A O 1
ATOM 1635 N N . ALA A 1 208 ? 14.242 -17.283 -41.251 1.00 56.31 208 ALA A N 1
ATOM 1636 C CA . ALA A 1 208 ? 14.068 -16.515 -40.020 1.00 56.31 208 ALA A CA 1
ATOM 1637 C C . ALA A 1 208 ? 12.667 -15.885 -39.896 1.00 56.31 208 ALA A C 1
ATOM 1639 O O . ALA A 1 208 ? 12.072 -15.909 -38.820 1.00 56.31 208 ALA A O 1
ATOM 1640 N N . VAL A 1 209 ? 12.104 -15.378 -41.002 1.00 57.09 209 VAL A N 1
ATOM 1641 C CA . VAL A 1 209 ? 10.718 -14.874 -41.038 1.00 57.09 209 VAL A CA 1
ATOM 1642 C C . VAL A 1 209 ? 9.714 -16.016 -40.838 1.00 57.09 209 VAL A C 1
ATOM 1644 O O . VAL A 1 209 ? 8.775 -15.862 -40.063 1.00 57.09 209 VAL A O 1
ATOM 1647 N N . ALA A 1 210 ? 9.938 -17.183 -41.453 1.00 56.12 210 ALA A N 1
ATOM 1648 C CA . ALA A 1 210 ? 9.075 -18.354 -41.277 1.00 56.12 210 ALA A CA 1
ATOM 1649 C C . ALA A 1 210 ? 9.099 -18.904 -39.836 1.00 56.12 210 ALA A C 1
ATOM 1651 O O . ALA A 1 210 ? 8.045 -19.212 -39.282 1.00 56.12 210 ALA A O 1
ATOM 1652 N N . ALA A 1 211 ? 10.274 -18.965 -39.198 1.00 57.56 211 ALA A N 1
ATOM 1653 C CA . ALA A 1 211 ? 10.410 -19.392 -37.804 1.00 57.56 211 ALA A CA 1
ATOM 1654 C C . ALA A 1 211 ? 9.706 -18.434 -36.826 1.00 57.56 211 ALA A C 1
ATOM 1656 O O . ALA A 1 211 ? 9.095 -18.886 -35.860 1.00 57.56 211 ALA A O 1
ATOM 1657 N N . LEU A 1 212 ? 9.731 -17.122 -37.096 1.00 55.34 212 LEU A N 1
ATOM 1658 C CA . LEU A 1 212 ? 9.035 -16.135 -36.271 1.00 55.34 212 LEU A CA 1
ATOM 1659 C C . LEU A 1 212 ? 7.518 -16.178 -36.482 1.00 55.34 212 LEU A C 1
ATOM 1661 O O . LEU A 1 212 ? 6.782 -16.075 -35.510 1.00 55.34 212 LEU A O 1
ATOM 1665 N N . VAL A 1 213 ? 7.037 -16.370 -37.716 1.00 54.84 213 VAL A N 1
ATOM 1666 C CA . VAL A 1 213 ? 5.601 -16.553 -37.999 1.00 54.84 213 VAL A CA 1
ATOM 1667 C C . VAL A 1 213 ? 5.078 -17.820 -37.322 1.00 54.84 213 VAL A C 1
ATOM 1669 O O . VAL A 1 213 ? 3.999 -17.781 -36.748 1.00 54.84 213 VAL A O 1
ATOM 1672 N N . LEU A 1 214 ? 5.860 -18.904 -37.288 1.00 52.69 214 LEU A N 1
ATOM 1673 C CA . LEU A 1 214 ? 5.516 -20.123 -36.547 1.00 52.69 214 LEU A CA 1
ATOM 1674 C C . LEU A 1 214 ? 5.536 -19.917 -35.023 1.00 52.69 214 LEU A C 1
ATOM 1676 O O . LEU A 1 214 ? 4.622 -20.374 -34.344 1.00 52.69 214 LEU A O 1
ATOM 1680 N N . ALA A 1 215 ? 6.513 -19.182 -34.480 1.00 52.19 215 ALA A N 1
ATOM 1681 C CA . ALA A 1 215 ? 6.556 -18.844 -33.053 1.00 52.19 215 ALA A CA 1
ATOM 1682 C C . ALA A 1 215 ? 5.438 -17.862 -32.637 1.00 52.19 215 ALA A C 1
ATOM 1684 O O . ALA A 1 215 ? 4.897 -17.964 -31.540 1.00 52.19 215 ALA A O 1
ATOM 1685 N N . SER A 1 216 ? 5.049 -16.946 -33.529 1.00 44.12 216 SER A N 1
ATOM 1686 C CA . SER A 1 216 ? 3.954 -15.986 -33.319 1.00 44.12 216 SER A CA 1
ATOM 1687 C C . SER A 1 216 ? 2.583 -16.649 -33.485 1.00 44.12 216 SER A C 1
ATOM 1689 O O . SER A 1 216 ? 1.665 -16.343 -32.735 1.00 44.12 216 SER A O 1
ATOM 1691 N N . ALA A 1 217 ? 2.447 -17.603 -34.412 1.00 42.38 217 ALA A N 1
ATOM 1692 C CA . ALA A 1 217 ? 1.242 -18.415 -34.588 1.00 42.38 217 ALA A CA 1
ATOM 1693 C C . ALA A 1 217 ? 1.051 -19.431 -33.449 1.00 42.38 217 ALA A C 1
ATOM 1695 O O . ALA A 1 217 ? -0.081 -19.745 -33.099 1.00 42.38 217 ALA A O 1
ATOM 1696 N N . ALA A 1 218 ? 2.133 -19.887 -32.806 1.00 42.91 218 ALA A N 1
ATOM 1697 C CA . ALA A 1 218 ? 2.048 -20.665 -31.568 1.00 42.91 218 ALA A CA 1
ATOM 1698 C C . ALA A 1 218 ? 1.566 -19.824 -30.366 1.00 42.91 218 ALA A C 1
ATOM 1700 O O . ALA A 1 218 ? 1.010 -20.374 -29.421 1.00 42.91 218 ALA A O 1
ATOM 1701 N N . MET A 1 219 ? 1.735 -18.496 -30.418 1.00 37.75 219 MET A N 1
ATOM 1702 C CA . MET A 1 219 ? 1.244 -17.547 -29.404 1.00 37.75 219 MET A CA 1
ATOM 1703 C C . MET A 1 219 ? -0.150 -16.981 -29.739 1.00 37.75 219 MET A C 1
ATOM 1705 O O . MET A 1 219 ? -0.781 -16.362 -28.887 1.00 37.75 219 MET A O 1
ATOM 1709 N N . VAL A 1 220 ? -0.646 -17.207 -30.963 1.00 41.72 220 VAL A N 1
ATOM 1710 C CA . VAL A 1 220 ? -1.965 -16.776 -31.458 1.00 41.72 220 VAL A CA 1
ATOM 1711 C C . VAL A 1 220 ? -2.625 -17.948 -32.200 1.00 41.72 220 VAL A C 1
ATOM 1713 O O . VAL A 1 220 ? -2.785 -17.938 -33.419 1.00 41.72 220 VAL A O 1
ATOM 1716 N N . GLY A 1 221 ? -2.981 -19.003 -31.466 1.00 33.25 221 GLY A N 1
ATOM 1717 C CA . GLY A 1 221 ? -3.898 -20.035 -31.962 1.00 33.25 221 GLY A CA 1
ATOM 1718 C C . GLY A 1 221 ? -5.352 -19.525 -31.976 1.00 33.25 221 GLY A C 1
ATOM 1719 O O . GLY A 1 221 ? -5.683 -18.619 -31.208 1.00 33.25 221 GLY A O 1
ATOM 1720 N N . PRO A 1 222 ? -6.245 -20.073 -32.824 1.00 39.50 222 PRO A N 1
ATOM 1721 C CA . PRO A 1 222 ? -7.596 -19.550 -33.025 1.00 39.50 222 PRO A CA 1
ATOM 1722 C C . PRO A 1 222 ? -8.493 -19.843 -31.812 1.00 39.50 222 PRO A C 1
ATOM 1724 O O . PRO A 1 222 ? -9.145 -20.879 -31.732 1.00 39.50 222 PRO A O 1
ATOM 1727 N N . GLY A 1 223 ? -8.551 -18.900 -30.871 1.00 34.03 223 GLY A N 1
ATOM 1728 C CA . GLY A 1 223 ? -9.461 -18.892 -29.719 1.00 34.03 223 GLY A CA 1
ATOM 1729 C C . GLY A 1 223 ? -10.850 -18.315 -30.020 1.00 34.03 223 GLY A C 1
ATOM 1730 O O . GLY A 1 223 ? -11.457 -17.695 -29.155 1.00 34.03 223 GLY A O 1
ATOM 1731 N N . CYS A 1 224 ? -11.353 -18.470 -31.247 1.00 37.31 224 CYS A N 1
ATOM 1732 C CA . CYS A 1 224 ? -12.728 -18.130 -31.613 1.00 37.31 224 CYS A CA 1
ATOM 1733 C C . CYS A 1 224 ? -13.339 -19.296 -32.390 1.00 37.31 224 CYS A C 1
ATOM 1735 O O . CYS A 1 224 ? -13.167 -19.428 -33.599 1.00 37.31 224 CYS A O 1
ATOM 1737 N N . GLY A 1 225 ? -14.043 -20.156 -31.662 1.00 31.02 225 GLY A N 1
ATOM 1738 C CA . GLY A 1 225 ? -14.808 -21.270 -32.197 1.00 31.02 225 GLY A CA 1
ATOM 1739 C C . GLY A 1 225 ? -15.699 -21.842 -31.103 1.00 31.02 225 GLY A C 1
ATOM 1740 O O . GLY A 1 225 ? -15.206 -22.533 -30.224 1.00 31.02 225 GLY A O 1
ATOM 1741 N N . ALA A 1 226 ? -16.978 -21.465 -31.161 1.00 33.31 226 ALA A N 1
ATOM 1742 C CA . ALA A 1 226 ? -18.161 -22.031 -30.511 1.00 33.31 226 ALA A CA 1
ATOM 1743 C C . ALA A 1 226 ? -17.957 -22.981 -29.312 1.00 33.31 226 ALA A C 1
ATOM 1745 O O . ALA A 1 226 ? -17.437 -24.090 -29.435 1.00 33.31 226 ALA A O 1
ATOM 1746 N N . ALA A 1 227 ? -18.525 -22.565 -28.177 1.00 38.72 227 ALA A N 1
ATOM 1747 C CA . ALA A 1 227 ? -18.729 -23.363 -26.978 1.00 38.72 227 ALA A CA 1
ATOM 1748 C C . ALA A 1 227 ? -19.272 -24.770 -27.298 1.00 38.72 227 ALA A C 1
ATOM 1750 O O . ALA A 1 227 ? -20.443 -24.955 -27.629 1.00 38.72 227 ALA A O 1
ATOM 1751 N N . ARG A 1 228 ? -18.410 -25.778 -27.148 1.00 29.92 228 ARG A N 1
ATOM 1752 C CA . ARG A 1 228 ? -18.818 -27.117 -26.718 1.00 29.92 228 ARG A CA 1
ATOM 1753 C C . ARG A 1 228 ? -18.659 -27.168 -25.199 1.00 29.92 228 ARG A C 1
ATOM 1755 O O . ARG A 1 228 ? -17.678 -26.616 -24.704 1.00 29.92 228 ARG A O 1
ATOM 1762 N N . PRO A 1 229 ? -19.584 -27.803 -24.460 1.00 39.72 229 PRO A N 1
ATOM 1763 C CA . PRO A 1 229 ? -19.507 -27.880 -23.010 1.00 39.72 229 PRO A CA 1
ATOM 1764 C C . PRO A 1 229 ? -18.325 -28.778 -22.640 1.00 39.72 229 PRO A C 1
ATOM 1766 O O . PRO A 1 229 ? -18.414 -30.004 -22.648 1.00 39.72 229 PRO A O 1
ATOM 1769 N N . THR A 1 230 ? -17.175 -28.159 -22.398 1.00 33.06 230 THR A N 1
ATOM 1770 C CA . THR A 1 230 ? -16.009 -28.824 -21.838 1.00 33.06 230 THR A CA 1
ATOM 1771 C C . THR A 1 230 ? -16.313 -29.133 -20.387 1.00 33.06 230 THR A C 1
ATOM 1773 O O . THR A 1 230 ? -16.684 -28.236 -19.628 1.00 33.06 230 THR A O 1
ATOM 1776 N N . ALA A 1 231 ? -16.166 -30.408 -20.032 1.00 39.84 231 ALA A N 1
ATOM 1777 C CA . ALA A 1 231 ? -16.133 -30.865 -18.658 1.00 39.84 231 ALA A CA 1
ATOM 1778 C C . ALA A 1 231 ? -15.306 -29.885 -17.824 1.00 39.84 231 ALA A C 1
ATOM 1780 O O . ALA A 1 231 ? -14.163 -29.568 -18.168 1.00 39.84 231 ALA A O 1
ATOM 1781 N N . VAL A 1 232 ? -15.948 -29.374 -16.775 1.00 35.97 232 VAL A N 1
ATOM 1782 C CA . VAL A 1 232 ? -15.339 -28.536 -15.749 1.00 35.97 232 VAL A CA 1
ATOM 1783 C C . VAL A 1 232 ? -14.020 -29.220 -15.358 1.00 35.97 232 VAL A C 1
ATOM 1785 O O . VAL A 1 232 ? -14.049 -30.421 -15.061 1.00 35.97 232 VAL A O 1
ATOM 1788 N N . PRO A 1 233 ? -12.865 -28.525 -15.387 1.00 41.28 233 PRO A N 1
ATOM 1789 C CA . PRO A 1 233 ? -11.688 -29.024 -14.683 1.00 41.28 233 PRO A CA 1
ATOM 1790 C C . PRO A 1 233 ? -12.152 -29.379 -13.268 1.00 41.28 233 PRO A C 1
ATOM 1792 O O . PRO A 1 233 ? -12.994 -28.638 -12.751 1.00 41.28 233 PRO A O 1
ATOM 1795 N N . PRO A 1 234 ? -11.694 -30.473 -12.632 1.00 37.41 234 PRO A N 1
ATOM 1796 C CA . PRO A 1 234 ? -12.069 -30.694 -11.243 1.00 37.41 234 PRO A CA 1
ATOM 1797 C C . PRO A 1 234 ? -11.800 -29.378 -10.505 1.00 37.41 234 PRO A C 1
ATOM 1799 O O . PRO A 1 234 ? -10.726 -28.797 -10.720 1.00 37.41 234 PRO A O 1
ATOM 1802 N N . PRO A 1 235 ? -12.795 -28.835 -9.774 1.00 35.50 235 PRO A N 1
ATOM 1803 C CA . PRO A 1 235 ? -12.606 -27.579 -9.075 1.00 35.50 235 PRO A CA 1
ATOM 1804 C C . PRO A 1 235 ? -11.294 -27.688 -8.292 1.00 35.50 235 PRO A C 1
ATOM 1806 O O . PRO A 1 235 ? -10.978 -28.794 -7.825 1.00 35.50 235 PRO A O 1
ATOM 1809 N N . PRO A 1 236 ? -10.512 -26.595 -8.160 1.00 40.62 236 PRO A N 1
ATOM 1810 C CA . PRO A 1 236 ? -9.430 -26.586 -7.178 1.00 40.62 236 PRO A CA 1
ATOM 1811 C C . PRO A 1 236 ? -10.006 -27.198 -5.899 1.00 40.62 236 PRO A C 1
ATOM 1813 O O . PRO A 1 236 ? -11.175 -26.892 -5.619 1.00 40.62 236 PRO A O 1
ATOM 1816 N N . PRO A 1 237 ? -9.286 -28.129 -5.232 1.00 35.38 237 PRO A N 1
ATOM 1817 C CA . PRO A 1 237 ? -9.836 -28.905 -4.123 1.00 35.38 237 PRO A CA 1
ATOM 1818 C C . PRO A 1 237 ? -10.647 -27.944 -3.282 1.00 35.38 237 PRO A C 1
ATOM 1820 O O . PRO A 1 237 ? -10.106 -26.902 -2.904 1.00 35.38 237 PRO A O 1
ATOM 1823 N N . SER A 1 238 ? -11.957 -28.214 -3.189 1.00 39.19 238 SER A N 1
ATOM 1824 C CA . SER A 1 238 ? -12.935 -27.303 -2.599 1.00 39.19 238 SER A CA 1
ATOM 1825 C C . SER A 1 238 ? -12.270 -26.635 -1.414 1.00 39.19 238 SER A C 1
ATOM 1827 O O . SER A 1 238 ? -11.792 -27.370 -0.540 1.00 39.19 238 SER A O 1
ATOM 1829 N N . ALA A 1 239 ? -12.168 -25.297 -1.434 1.00 48.19 239 ALA A N 1
ATOM 1830 C CA . ALA A 1 239 ? -11.665 -24.558 -0.284 1.00 48.19 239 ALA A CA 1
ATOM 1831 C C . ALA A 1 239 ? -12.294 -25.217 0.951 1.00 48.19 239 ALA A C 1
ATOM 1833 O O . ALA A 1 239 ? -13.507 -25.477 0.897 1.00 48.19 239 ALA A O 1
ATOM 1834 N N . PRO A 1 240 ? -11.492 -25.621 1.956 1.00 55.31 240 PRO A N 1
ATOM 1835 C CA . PRO A 1 240 ? -12.004 -26.365 3.102 1.00 55.31 240 PRO A CA 1
ATOM 1836 C C . PRO A 1 240 ? -13.293 -25.692 3.557 1.00 55.31 240 PRO A C 1
ATOM 1838 O O . PRO A 1 240 ? -13.346 -24.462 3.564 1.00 55.31 240 PRO A O 1
ATOM 1841 N N . ALA A 1 241 ? -14.348 -26.480 3.785 1.00 62.41 241 ALA A N 1
ATOM 1842 C CA . ALA A 1 241 ? -15.692 -25.961 4.008 1.00 62.41 241 ALA A CA 1
ATOM 1843 C C . ALA A 1 241 ? -15.657 -24.879 5.097 1.00 62.41 241 ALA A C 1
ATOM 1845 O O . ALA A 1 241 ? -15.557 -25.190 6.281 1.00 62.41 241 ALA A O 1
ATOM 1846 N N . ARG A 1 242 ? -15.681 -23.610 4.672 1.00 83.75 242 ARG A N 1
ATOM 1847 C CA . ARG A 1 242 ? -15.542 -22.465 5.566 1.00 83.75 242 ARG A CA 1
ATOM 1848 C C . ARG A 1 242 ? -16.811 -22.373 6.387 1.00 83.75 242 ARG A C 1
ATOM 1850 O O . ARG A 1 242 ? -17.895 -22.193 5.830 1.00 83.75 242 ARG A O 1
ATOM 1857 N N . THR A 1 243 ? -16.680 -22.479 7.699 1.00 94.12 243 THR A N 1
ATOM 1858 C CA . THR A 1 243 ? -17.813 -22.291 8.603 1.00 94.12 243 THR A CA 1
ATOM 1859 C C . THR A 1 243 ? -17.804 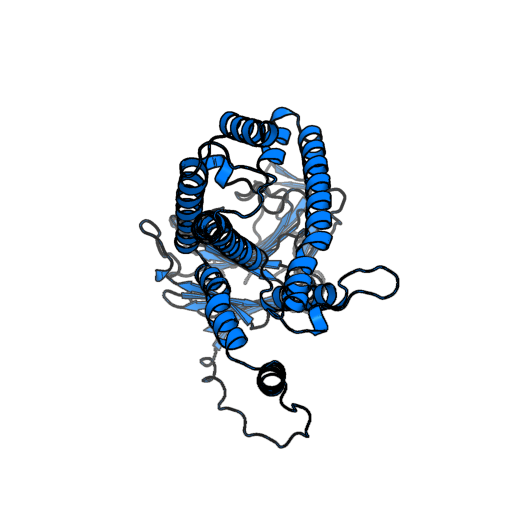-20.846 9.070 1.00 94.12 243 THR A C 1
ATOM 1861 O O . THR A 1 243 ? -16.825 -20.408 9.666 1.00 94.12 243 THR A O 1
ATOM 1864 N N . LEU A 1 244 ? -18.868 -20.090 8.785 1.00 96.56 244 LEU A N 1
ATOM 1865 C CA . LEU A 1 244 ? -19.024 -18.734 9.315 1.00 96.56 244 LEU A CA 1
ATOM 1866 C C . LEU A 1 244 ? -19.150 -18.816 10.842 1.00 96.56 244 LEU A C 1
ATOM 1868 O O . LEU A 1 244 ? -20.045 -19.492 11.347 1.00 96.56 244 LEU A O 1
ATOM 1872 N N . VAL A 1 245 ? -18.250 -18.153 11.566 1.00 97.31 245 VAL A N 1
ATOM 1873 C CA . VAL A 1 245 ? -18.195 -18.193 13.040 1.00 97.31 245 VAL A CA 1
ATOM 1874 C C . VAL A 1 245 ? -18.596 -16.872 13.683 1.00 97.31 245 VAL A C 1
ATOM 1876 O O . VAL A 1 245 ? -19.076 -16.866 14.814 1.00 97.31 245 VAL A O 1
ATOM 1879 N N . TRP A 1 246 ? -18.434 -15.760 12.969 1.00 98.44 246 TRP A N 1
ATOM 1880 C CA . TRP A 1 246 ? -18.858 -14.442 13.424 1.00 98.44 246 TRP A CA 1
ATOM 1881 C C . TRP A 1 246 ? -19.108 -13.531 12.225 1.00 98.44 246 TRP A C 1
ATOM 1883 O O . TRP A 1 246 ? -18.378 -13.598 11.232 1.00 98.44 246 TRP A O 1
ATOM 1893 N N . SER A 1 247 ? -20.126 -12.678 12.317 1.00 98.44 247 SER A N 1
ATOM 1894 C CA . SER A 1 247 ? -20.309 -11.587 11.368 1.00 98.44 247 SER A CA 1
ATOM 1895 C C . SER A 1 247 ? -21.069 -10.399 11.945 1.00 98.44 247 SER A C 1
ATOM 1897 O O . SER A 1 247 ? -21.811 -10.505 12.933 1.00 98.44 247 SER A O 1
ATOM 1899 N N . ASP A 1 248 ? -20.878 -9.271 11.273 1.00 98.44 248 ASP A N 1
ATOM 1900 C CA . ASP A 1 248 ? -21.751 -8.112 11.325 1.00 98.44 248 ASP A CA 1
ATOM 1901 C C . ASP A 1 248 ? -22.111 -7.718 9.889 1.00 98.44 248 ASP A C 1
ATOM 1903 O O . ASP A 1 248 ? -21.228 -7.480 9.064 1.00 98.44 248 ASP A O 1
ATOM 1907 N N . GLU A 1 249 ? -23.408 -7.719 9.595 1.00 97.75 249 GLU A N 1
ATOM 1908 C CA . GLU A 1 249 ? -23.983 -7.388 8.283 1.00 97.75 249 GLU A CA 1
ATOM 1909 C C . GLU A 1 249 ? -24.561 -5.961 8.275 1.00 97.75 249 GLU A C 1
ATOM 1911 O O . GLU A 1 249 ? -25.265 -5.585 7.346 1.00 97.75 249 GLU A O 1
ATOM 1916 N N . PHE A 1 250 ? -24.365 -5.206 9.367 1.00 97.75 250 PHE A N 1
ATOM 1917 C CA . PHE A 1 250 ? -24.718 -3.790 9.496 1.00 97.75 250 PHE A CA 1
ATOM 1918 C C . PHE A 1 250 ? -26.168 -3.438 9.118 1.00 97.75 250 PHE A C 1
ATOM 1920 O O . PHE A 1 250 ? -26.480 -2.331 8.675 1.00 97.75 250 PHE A O 1
ATOM 1927 N N . THR A 1 251 ? -27.095 -4.372 9.346 1.00 94.69 251 THR A N 1
ATOM 1928 C CA . THR A 1 251 ? -28.522 -4.180 9.080 1.00 94.69 251 THR A CA 1
ATOM 1929 C C . THR A 1 251 ? -29.180 -3.358 10.184 1.00 94.69 251 THR A C 1
ATOM 1931 O O . THR A 1 251 ? -29.185 -3.756 11.350 1.00 94.69 251 THR A O 1
ATOM 1934 N N . GLY A 1 252 ? -29.819 -2.252 9.817 1.00 93.81 252 GLY A N 1
ATOM 1935 C CA . GLY A 1 252 ? -30.589 -1.414 10.732 1.00 93.81 252 GLY A CA 1
ATOM 1936 C C . GLY A 1 252 ? -31.084 -0.146 10.038 1.00 93.81 252 GLY A C 1
ATOM 1937 O O . GLY A 1 252 ? -30.732 0.084 8.885 1.00 93.81 252 GLY A O 1
ATOM 1938 N N . PRO A 1 253 ? -31.928 0.668 10.695 1.00 93.88 253 PRO A N 1
ATOM 1939 C CA . PRO A 1 253 ? -32.410 1.913 10.110 1.00 93.88 253 PRO A CA 1
ATOM 1940 C C . PRO A 1 253 ? -31.290 2.956 9.998 1.00 93.88 253 PRO A C 1
ATOM 1942 O O . PRO A 1 253 ? -30.346 2.965 10.787 1.00 93.88 253 PRO A O 1
ATOM 1945 N N . SER A 1 254 ? -31.441 3.877 9.045 1.00 96.81 254 SER A N 1
ATOM 1946 C CA . SER A 1 254 ? -30.511 4.989 8.832 1.00 96.81 254 SER A CA 1
ATOM 1947 C C . SER A 1 254 ? -30.307 5.813 10.109 1.00 96.81 254 SER A C 1
ATOM 1949 O O . SER A 1 254 ? -31.275 6.186 10.776 1.00 96.81 254 SER A O 1
ATOM 1951 N N . GLY A 1 255 ? -29.052 6.086 10.468 1.00 94.81 255 GLY A N 1
ATOM 1952 C CA . GLY A 1 255 ? -28.672 6.787 11.694 1.00 94.81 255 GLY A CA 1
ATOM 1953 C C . GLY A 1 255 ? -28.629 5.916 12.955 1.00 94.81 255 GLY A C 1
ATOM 1954 O O . GLY A 1 255 ? -28.291 6.436 14.020 1.00 94.81 255 GLY A O 1
ATOM 1955 N N . ALA A 1 256 ? -28.939 4.615 12.876 1.00 97.00 256 ALA A N 1
ATOM 1956 C CA . ALA A 1 256 ? -28.732 3.708 14.003 1.00 97.00 256 ALA A CA 1
ATOM 1957 C C . ALA A 1 256 ? -27.247 3.652 14.392 1.00 97.00 256 ALA A C 1
ATOM 1959 O O . ALA A 1 256 ? -26.363 3.680 13.534 1.00 97.00 256 ALA A O 1
ATOM 1960 N N . LEU A 1 257 ? -26.976 3.575 15.696 1.00 96.81 257 LEU A N 1
ATOM 1961 C CA . LEU A 1 257 ? -25.619 3.390 16.207 1.00 96.81 257 LEU A CA 1
ATOM 1962 C C . LEU A 1 257 ? -25.136 1.959 15.950 1.00 96.81 257 LEU A C 1
ATOM 1964 O O . LEU A 1 257 ? -25.935 1.031 15.824 1.00 96.81 257 LEU A O 1
ATOM 1968 N N . VAL A 1 258 ? -23.815 1.795 15.915 1.00 95.19 258 VAL A N 1
ATOM 1969 C CA . VAL A 1 258 ? -23.166 0.486 15.793 1.00 95.19 258 VAL A CA 1
ATOM 1970 C C . VAL A 1 258 ? -23.475 -0.373 17.023 1.00 95.19 258 VAL A C 1
ATOM 1972 O O . VAL A 1 258 ? -23.539 0.134 18.145 1.00 95.19 258 VAL A O 1
ATOM 1975 N N . ASP A 1 259 ? -23.666 -1.677 16.826 1.00 97.06 259 ASP A N 1
ATOM 1976 C CA . ASP A 1 259 ? -23.993 -2.607 17.904 1.00 97.06 259 ASP A CA 1
ATOM 1977 C C . ASP A 1 259 ? -22.858 -2.716 18.939 1.00 97.06 259 ASP A C 1
ATOM 1979 O O . ASP A 1 259 ? -21.816 -3.330 18.698 1.00 97.06 259 ASP A O 1
ATOM 1983 N N . ALA A 1 260 ? -23.096 -2.168 20.132 1.00 97.12 260 ALA A N 1
ATOM 1984 C CA . ALA A 1 260 ? -22.141 -2.148 21.241 1.00 97.12 260 ALA A CA 1
ATOM 1985 C C . ALA A 1 260 ? -21.831 -3.539 21.840 1.00 97.12 260 ALA A C 1
ATOM 1987 O O . ALA A 1 260 ? -20.874 -3.699 22.611 1.00 97.12 260 ALA A O 1
ATOM 1988 N N . THR A 1 261 ? -22.633 -4.559 21.511 1.00 97.62 261 THR A N 1
ATOM 1989 C CA . THR A 1 261 ? -22.341 -5.958 21.861 1.00 97.62 261 THR A CA 1
ATOM 1990 C C . THR A 1 261 ? -21.291 -6.582 20.939 1.00 97.62 261 THR A C 1
ATOM 1992 O O . THR A 1 261 ? -20.691 -7.592 21.301 1.00 97.62 261 THR A O 1
ATOM 1995 N N . ARG A 1 262 ? -21.023 -5.962 19.784 1.00 98.19 262 ARG A N 1
ATOM 1996 C CA . ARG A 1 262 ? -20.020 -6.389 18.798 1.00 98.19 262 ARG A CA 1
ATOM 1997 C C . ARG A 1 262 ? -18.815 -5.453 18.748 1.00 98.19 262 ARG A C 1
ATOM 1999 O O . ARG A 1 262 ? -17.686 -5.926 18.640 1.00 98.19 262 ARG A O 1
ATOM 2006 N N . TRP A 1 263 ? -19.053 -4.150 18.873 1.00 98.69 263 TRP A N 1
ATOM 2007 C CA . TRP A 1 263 ? -18.051 -3.109 18.667 1.00 98.69 263 TRP A CA 1
ATOM 2008 C C . TRP A 1 263 ? -17.895 -2.197 19.881 1.00 98.69 263 TRP A C 1
ATOM 2010 O O . TRP A 1 263 ? -18.841 -1.907 20.610 1.00 98.69 263 TRP A O 1
ATOM 2020 N N . VAL A 1 264 ? -16.678 -1.702 20.068 1.00 98.44 264 VAL A N 1
ATOM 2021 C CA . VAL A 1 264 ? -16.311 -0.676 21.040 1.00 98.44 264 VAL A CA 1
ATOM 2022 C C . VAL A 1 264 ? -15.707 0.492 20.269 1.00 98.44 264 VAL A C 1
ATOM 2024 O O . VAL A 1 264 ? -14.775 0.298 19.490 1.00 98.44 264 VAL A O 1
ATOM 2027 N N . ALA A 1 265 ? -16.233 1.700 20.474 1.00 98.31 265 ALA A N 1
ATOM 2028 C CA . ALA A 1 265 ? -15.643 2.911 19.914 1.00 98.31 265 ALA A CA 1
ATOM 2029 C C . ALA A 1 265 ? -14.417 3.331 20.735 1.00 98.31 265 ALA A C 1
ATOM 2031 O O . ALA A 1 265 ? -14.487 3.436 21.961 1.00 98.31 265 ALA A O 1
ATOM 2032 N N . GLU A 1 266 ? -13.299 3.584 20.061 1.00 97.62 266 GLU A N 1
ATOM 2033 C CA . GLU A 1 266 ? -12.134 4.213 20.672 1.00 97.62 266 GLU A CA 1
ATOM 2034 C C . GLU A 1 266 ? -12.264 5.734 20.593 1.00 97.62 266 GLU A C 1
ATOM 2036 O O . GLU A 1 266 ? -12.595 6.291 19.546 1.00 97.62 266 GLU A O 1
ATOM 2041 N N . ILE A 1 267 ? -12.010 6.407 21.716 1.00 97.94 267 ILE A N 1
ATOM 2042 C CA . ILE A 1 267 ? -12.192 7.853 21.850 1.00 97.94 267 ILE A CA 1
ATOM 2043 C C . ILE A 1 267 ? -10.839 8.500 22.124 1.00 97.94 267 ILE A C 1
ATOM 2045 O O . ILE A 1 267 ? -10.153 8.140 23.082 1.00 97.94 267 ILE A O 1
ATOM 2049 N N . GLY A 1 268 ? -10.464 9.486 21.311 1.00 97.62 268 GLY A N 1
ATOM 2050 C CA . GLY A 1 268 ? -9.249 10.265 21.532 1.00 97.62 268 GLY A CA 1
ATOM 2051 C C . GLY A 1 268 ? -8.658 10.872 20.265 1.00 97.62 268 GLY A C 1
ATOM 2052 O O . GLY A 1 268 ? -8.956 10.455 19.151 1.00 97.62 268 GLY A O 1
ATOM 2053 N N . GLY A 1 269 ? -7.776 11.851 20.460 1.00 96.88 269 GLY A N 1
ATOM 2054 C CA . GLY A 1 269 ? -7.063 12.544 19.384 1.00 96.88 269 GLY A CA 1
ATOM 2055 C C . GLY A 1 269 ? -5.592 12.777 19.712 1.00 96.88 269 GLY A C 1
ATOM 2056 O O . GLY A 1 269 ? -5.052 13.834 19.413 1.00 96.88 269 GLY A O 1
ATOM 2057 N N . HIS A 1 270 ? -4.927 11.837 20.384 1.00 95.50 270 HIS A N 1
ATOM 2058 C CA . HIS A 1 270 ? -3.529 11.972 20.824 1.00 95.50 270 HIS A CA 1
ATOM 2059 C C . HIS A 1 270 ? -2.503 11.621 19.724 1.00 95.50 270 HIS A C 1
ATOM 2061 O O . HIS A 1 270 ? -1.305 11.590 19.990 1.00 95.50 270 HIS A O 1
ATOM 2067 N N . GLY A 1 271 ? -2.963 11.383 18.489 1.00 94.75 271 GLY A N 1
ATOM 2068 C CA . GLY A 1 271 ? -2.125 11.114 17.316 1.00 94.75 271 GLY A CA 1
ATOM 2069 C C . GLY A 1 271 ? -1.788 9.642 17.074 1.00 94.75 271 GLY A C 1
ATOM 2070 O O . GLY A 1 271 ? -1.086 9.361 16.108 1.00 94.75 271 GLY A O 1
ATOM 2071 N N . TRP A 1 272 ? -2.261 8.732 17.938 1.00 96.44 272 TRP A N 1
ATOM 2072 C CA . TRP A 1 272 ? -2.300 7.272 17.729 1.00 96.44 272 TRP A CA 1
ATOM 2073 C C . TRP A 1 272 ? -0.973 6.602 17.330 1.00 96.44 272 TRP A C 1
ATOM 2075 O O . TRP A 1 272 ? -0.960 5.509 16.780 1.00 96.44 272 TRP A O 1
ATOM 2085 N N . GLY A 1 273 ? 0.158 7.239 17.656 1.00 93.12 273 GLY A N 1
ATOM 2086 C CA . GLY A 1 273 ? 1.503 6.755 17.327 1.00 93.12 273 GLY A CA 1
ATOM 2087 C C . GLY A 1 273 ? 2.011 7.155 15.937 1.00 93.12 273 GLY A C 1
ATOM 2088 O O . GLY A 1 273 ? 3.195 6.971 15.675 1.00 93.12 273 GLY A O 1
ATOM 2089 N N . ASN A 1 274 ? 1.166 7.764 15.096 1.00 93.94 274 ASN A N 1
ATOM 2090 C CA . ASN A 1 274 ? 1.469 8.071 13.692 1.00 93.94 274 ASN A CA 1
ATOM 2091 C C . ASN A 1 274 ? 1.339 9.561 13.336 1.00 93.94 274 ASN A C 1
ATOM 2093 O O . ASN A 1 274 ? 1.283 9.908 12.158 1.00 93.94 274 ASN A O 1
ATOM 2097 N N . ASN A 1 275 ? 1.254 10.447 14.336 1.00 96.62 275 ASN A N 1
ATOM 2098 C CA . ASN A 1 275 ? 0.976 11.880 14.160 1.00 96.62 275 ASN A CA 1
ATOM 2099 C C . ASN A 1 275 ? -0.363 12.166 13.446 1.00 96.62 275 ASN A C 1
ATOM 2101 O O . ASN A 1 275 ? -0.496 13.142 12.706 1.00 96.62 275 ASN A O 1
ATOM 2105 N N . GLU A 1 276 ? -1.363 11.321 13.698 1.00 98.19 276 GLU A N 1
ATOM 2106 C CA . GLU A 1 276 ? -2.738 11.480 13.213 1.00 98.19 276 GLU A CA 1
ATOM 2107 C C . GLU A 1 276 ? -3.383 12.794 13.725 1.00 98.19 276 GLU A C 1
ATOM 2109 O O . GLU A 1 276 ? -3.033 13.325 14.794 1.00 98.19 276 GLU A O 1
ATOM 2114 N N . LEU A 1 277 ? -4.293 13.370 12.930 1.00 98.62 277 LEU A N 1
ATOM 2115 C CA . LEU A 1 277 ? -4.892 14.696 13.150 1.00 98.62 277 LEU A CA 1
ATOM 2116 C C . LEU A 1 277 ? -6.374 14.652 13.529 1.00 98.62 277 LEU A C 1
ATOM 2118 O O . LEU A 1 277 ? -6.920 15.693 13.900 1.00 98.62 277 LEU A O 1
ATOM 2122 N N . GLU A 1 278 ? -7.034 13.505 13.430 1.00 98.69 278 GLU A N 1
ATOM 2123 C CA . GLU A 1 278 ? -8.421 13.348 13.850 1.00 98.69 278 GLU A CA 1
ATOM 2124 C C . GLU A 1 278 ? -8.578 13.182 15.363 1.00 98.69 278 GLU A C 1
ATOM 2126 O O . GLU A 1 278 ? -7.669 12.812 16.108 1.00 98.69 278 GLU A O 1
ATOM 2131 N N . PHE A 1 279 ? -9.793 13.462 15.817 1.00 98.81 279 PHE A N 1
ATOM 2132 C CA . PHE A 1 279 ? -10.309 12.993 17.086 1.00 98.81 279 PHE A CA 1
ATOM 2133 C C . PHE A 1 279 ? -11.340 11.894 16.812 1.00 98.81 279 PHE A C 1
ATOM 2135 O O . PHE A 1 279 ? -12.401 12.164 16.241 1.00 98.81 279 PHE A O 1
ATOM 2142 N N . TYR A 1 280 ? -11.054 10.654 17.211 1.00 98.81 280 TYR A N 1
ATOM 2143 C CA . TYR A 1 280 ? -12.048 9.585 17.149 1.00 98.81 280 TYR A CA 1
ATOM 2144 C C . TYR A 1 280 ? -13.111 9.793 18.229 1.00 98.81 280 TYR A C 1
ATOM 2146 O O . TYR A 1 280 ? -12.786 10.078 19.385 1.00 98.81 280 TYR A O 1
ATOM 2154 N N . THR A 1 281 ? -14.384 9.679 17.847 1.00 98.44 281 THR A N 1
ATOM 2155 C CA . THR A 1 281 ? -15.533 9.852 18.749 1.00 98.44 281 THR A CA 1
ATOM 2156 C C . THR A 1 281 ? -16.485 8.660 18.679 1.00 98.44 281 THR A C 1
ATOM 2158 O O . THR A 1 281 ? -16.424 7.851 17.756 1.00 98.44 281 THR A O 1
ATOM 2161 N N . ASP A 1 282 ? -17.411 8.589 19.631 1.00 96.75 282 ASP A N 1
ATOM 2162 C CA . ASP A 1 282 ? -18.533 7.646 19.679 1.00 96.75 282 ASP A CA 1
ATOM 2163 C C . ASP A 1 282 ? -19.847 8.243 19.126 1.00 96.75 282 ASP A C 1
ATOM 2165 O O . ASP A 1 282 ? -20.928 7.675 19.289 1.00 96.75 282 ASP A O 1
ATOM 2169 N N . ARG A 1 283 ? -19.785 9.408 18.465 1.00 97.25 283 ARG A N 1
ATOM 2170 C CA . ARG A 1 283 ? -20.975 10.105 17.961 1.00 97.25 283 ARG A CA 1
ATOM 2171 C C . ARG A 1 283 ? -21.506 9.428 16.698 1.00 97.25 283 ARG A C 1
ATOM 2173 O O . ARG A 1 283 ? -20.754 9.159 15.763 1.00 97.25 283 ARG A O 1
ATOM 2180 N N . GLY A 1 284 ? -22.834 9.325 16.590 1.00 96.31 284 GLY A N 1
ATOM 2181 C CA . GLY A 1 284 ? -23.519 8.778 15.406 1.00 96.31 284 GLY A CA 1
ATOM 2182 C C . GLY A 1 284 ? -23.205 9.492 14.081 1.00 96.31 284 GLY A C 1
ATOM 2183 O O . GLY A 1 284 ? -23.378 8.927 13.006 1.00 96.31 284 GLY A O 1
ATOM 2184 N N . ARG A 1 285 ? -22.696 10.731 14.138 1.00 96.38 285 ARG A N 1
ATOM 2185 C CA . ARG A 1 285 ? -22.223 11.472 12.955 1.00 96.38 285 ARG A CA 1
ATOM 2186 C C . ARG A 1 285 ? -20.882 10.972 12.411 1.00 96.38 285 ARG A C 1
ATOM 2188 O O . ARG A 1 285 ? -20.577 11.265 11.264 1.00 96.38 285 ARG A O 1
ATOM 2195 N N . ASN A 1 286 ? -20.087 10.270 13.218 1.00 98.69 286 ASN A N 1
ATOM 2196 C CA . ASN A 1 286 ? -18.823 9.671 12.794 1.00 98.69 286 ASN A CA 1
ATOM 2197 C C . ASN A 1 286 ? -18.955 8.166 12.525 1.00 98.69 286 ASN A C 1
ATOM 2199 O O . ASN A 1 286 ? -18.267 7.675 11.638 1.00 98.69 286 ASN A O 1
ATOM 2203 N N . ALA A 1 287 ? -19.832 7.453 13.242 1.00 98.56 287 ALA A N 1
ATOM 2204 C CA . ALA A 1 287 ? -20.164 6.054 12.964 1.00 98.56 287 ALA A CA 1
ATOM 2205 C C . ALA A 1 287 ? -21.666 5.781 13.131 1.00 98.56 287 ALA A C 1
ATOM 2207 O O . ALA A 1 287 ? -22.202 5.903 14.232 1.00 98.56 287 ALA A O 1
ATOM 2208 N N . SER A 1 288 ? -22.342 5.389 12.052 1.00 98.38 288 SER A N 1
ATOM 2209 C CA . SER A 1 288 ? -23.752 4.968 12.066 1.00 98.38 288 SER A CA 1
ATOM 2210 C C . SER A 1 288 ? -24.079 4.060 10.883 1.00 98.38 288 SER A C 1
ATOM 2212 O O . SER A 1 288 ? -23.258 3.880 9.987 1.00 98.38 288 SER A O 1
ATOM 2214 N N . LEU A 1 289 ? -25.266 3.458 10.890 1.00 98.50 289 LEU A N 1
ATOM 2215 C CA . LEU A 1 289 ? -25.788 2.679 9.768 1.00 98.50 289 LEU A CA 1
ATOM 2216 C C . LEU A 1 289 ? -26.479 3.597 8.752 1.00 98.50 289 LEU A C 1
ATOM 2218 O O . LEU A 1 289 ? -27.132 4.565 9.145 1.00 98.50 289 LEU A O 1
ATOM 2222 N N . ASP A 1 290 ? -26.380 3.306 7.455 1.00 97.12 290 ASP A N 1
ATOM 2223 C CA . ASP A 1 290 ? -27.014 4.123 6.404 1.00 97.12 290 ASP A CA 1
ATOM 2224 C C . ASP A 1 290 ? -28.484 3.778 6.130 1.00 97.12 290 ASP A C 1
ATOM 2226 O O . ASP A 1 290 ? -29.202 4.606 5.569 1.00 97.12 290 ASP A O 1
ATOM 2230 N N . GLY A 1 291 ? -28.961 2.614 6.573 1.00 95.25 291 GLY A N 1
ATOM 2231 C CA . GLY A 1 291 ? -30.303 2.108 6.261 1.00 95.25 291 GLY A CA 1
ATOM 2232 C C . GLY A 1 291 ? -30.350 1.131 5.084 1.00 95.25 291 GLY A C 1
ATOM 2233 O O . GLY A 1 291 ? -31.351 0.436 4.924 1.00 95.25 291 GLY A O 1
ATOM 2234 N N . ASP A 1 292 ? -29.262 1.038 4.320 1.00 93.19 292 ASP A N 1
ATOM 2235 C CA . ASP A 1 292 ? -29.105 0.212 3.120 1.00 93.19 292 ASP A CA 1
ATOM 2236 C C . ASP A 1 292 ? -28.193 -1.005 3.373 1.00 93.19 292 ASP A C 1
ATOM 2238 O O . ASP A 1 292 ? -27.772 -1.683 2.436 1.00 93.19 292 ASP A O 1
ATOM 2242 N N . GLY A 1 293 ? -27.913 -1.298 4.647 1.00 95.06 293 GLY A N 1
ATOM 2243 C CA . GLY A 1 293 ? -27.093 -2.431 5.073 1.00 95.06 293 GLY A CA 1
ATOM 2244 C C . GLY A 1 293 ? -25.600 -2.128 5.154 1.00 95.06 293 GLY A C 1
ATOM 2245 O O . GLY A 1 293 ? -24.813 -3.058 5.071 1.00 95.06 293 GLY A O 1
ATOM 2246 N N . ASN A 1 294 ? -25.189 -0.863 5.304 1.00 98.25 294 ASN A N 1
ATOM 2247 C CA . ASN A 1 294 ? -23.779 -0.533 5.501 1.00 98.25 294 ASN A CA 1
ATOM 2248 C C . ASN A 1 294 ? -23.539 0.220 6.810 1.00 98.25 294 ASN A C 1
ATOM 2250 O O . ASN A 1 294 ? -24.291 1.118 7.200 1.00 98.25 294 ASN A O 1
ATOM 2254 N N . LEU A 1 295 ? -22.400 -0.074 7.430 1.00 98.81 295 LEU A N 1
ATOM 2255 C CA . LEU A 1 295 ? -21.747 0.829 8.364 1.00 98.81 295 LEU A CA 1
ATOM 2256 C C . LEU A 1 295 ? -21.117 1.989 7.590 1.00 98.81 295 LEU A C 1
ATOM 2258 O O . LEU A 1 295 ? -20.396 1.795 6.611 1.00 98.81 295 LEU A O 1
ATOM 2262 N N . VAL A 1 296 ? -21.333 3.198 8.095 1.00 98.81 296 VAL A N 1
ATOM 2263 C CA . VAL A 1 296 ? -20.759 4.450 7.614 1.00 98.81 296 VAL A CA 1
ATOM 2264 C C . VAL A 1 296 ? -19.758 4.951 8.645 1.00 98.81 296 VAL A C 1
ATOM 2266 O O . VAL A 1 296 ? -20.159 5.391 9.720 1.00 98.81 296 VAL A O 1
ATOM 2269 N N . ILE A 1 297 ? -18.466 4.942 8.313 1.00 98.88 297 ILE A N 1
ATOM 2270 C CA . ILE A 1 297 ? -17.450 5.685 9.071 1.00 98.88 297 ILE A CA 1
ATOM 2271 C C . ILE A 1 297 ? -17.163 6.986 8.328 1.00 98.88 297 ILE A C 1
ATOM 2273 O O . ILE A 1 297 ? -16.700 6.977 7.184 1.00 98.88 297 ILE A O 1
ATOM 2277 N N . GLN A 1 298 ? -17.454 8.113 8.974 1.00 98.69 298 GLN A N 1
ATOM 2278 C CA . GLN A 1 298 ? -17.377 9.438 8.378 1.00 98.69 298 GLN A CA 1
ATOM 2279 C C . GLN A 1 298 ? -16.310 10.303 9.057 1.00 98.69 298 GLN A C 1
ATOM 2281 O O . GLN A 1 298 ? -16.419 10.663 10.234 1.00 98.69 298 GLN A O 1
ATOM 2286 N N . ALA A 1 299 ? -15.303 10.677 8.268 1.00 98.75 299 ALA A N 1
ATOM 2287 C CA . ALA A 1 299 ? -14.308 11.671 8.631 1.00 98.75 299 ALA A CA 1
ATOM 2288 C C . ALA A 1 299 ? -14.829 13.071 8.272 1.00 98.75 299 ALA A C 1
ATOM 2290 O O . ALA A 1 299 ? -15.164 13.359 7.115 1.00 98.75 299 ALA A O 1
ATOM 2291 N N . LEU A 1 300 ? -14.909 13.945 9.270 1.00 98.75 300 LEU A N 1
ATOM 2292 C CA . LEU A 1 300 ? -15.448 15.297 9.176 1.00 98.75 300 LEU A CA 1
ATOM 2293 C C . LEU A 1 300 ? -14.346 16.320 9.422 1.00 98.75 300 LEU A C 1
ATOM 2295 O O . LEU A 1 300 ? -13.472 16.106 10.256 1.00 98.75 300 LEU A O 1
ATOM 2299 N N . ARG A 1 301 ? -14.434 17.466 8.744 1.00 98.38 301 ARG A N 1
ATOM 2300 C CA . ARG A 1 301 ? -13.679 18.665 9.111 1.00 98.38 301 ARG A CA 1
ATOM 2301 C C . ARG A 1 301 ? -14.542 19.513 10.033 1.00 98.38 301 ARG A C 1
ATOM 2303 O O . ARG A 1 301 ? -15.471 20.177 9.576 1.00 98.38 301 ARG A O 1
ATOM 2310 N N . GLU A 1 302 ? -14.243 19.463 11.318 1.00 97.12 302 GLU A N 1
ATOM 2311 C CA . GLU A 1 302 ? -14.900 20.259 12.346 1.00 97.12 302 GLU A CA 1
ATOM 2312 C C . GLU A 1 302 ? -13.955 20.433 13.531 1.00 97.12 302 GLU A C 1
ATOM 2314 O O . GLU A 1 302 ? -13.197 19.526 13.872 1.00 97.12 302 GLU A O 1
ATOM 2319 N N . HIS A 1 303 ? -14.024 21.599 14.165 1.00 98.00 303 HIS A N 1
ATOM 2320 C CA . HIS A 1 303 ? -13.323 21.823 15.415 1.00 98.00 303 HIS A CA 1
ATOM 2321 C C . HIS A 1 303 ? -13.987 20.999 16.525 1.00 98.00 303 HIS A C 1
ATOM 2323 O O . HIS A 1 303 ? -15.202 21.090 16.732 1.00 98.00 303 HIS A O 1
ATOM 2329 N N . PHE A 1 304 ? -13.198 20.195 17.230 1.00 98.00 304 PHE A N 1
ATOM 2330 C CA . PHE A 1 304 ? -13.661 19.355 18.324 1.00 98.00 304 PHE A CA 1
ATOM 2331 C C . PHE A 1 304 ? -12.642 19.333 19.459 1.00 98.00 304 PHE A C 1
ATOM 2333 O O . PHE A 1 304 ? -11.449 19.125 19.235 1.00 98.00 304 PHE A O 1
ATOM 2340 N N . GLU A 1 305 ? -13.134 19.490 20.685 1.00 96.88 305 GLU A N 1
ATOM 2341 C CA . GLU A 1 305 ? -12.337 19.407 21.904 1.00 96.88 305 GLU A CA 1
ATOM 2342 C C . GLU A 1 305 ? -12.853 18.270 22.788 1.00 96.88 305 GLU A C 1
ATOM 2344 O O . GLU A 1 305 ? -14.038 18.204 23.119 1.00 96.88 305 GLU A O 1
ATOM 2349 N N . GLY A 1 306 ? -11.957 17.376 23.197 1.00 94.12 306 GLY A N 1
ATOM 2350 C CA . GLY A 1 306 ? -12.275 16.269 24.094 1.00 94.12 306 GLY A CA 1
ATOM 2351 C C . GLY A 1 306 ? -11.038 15.810 24.855 1.00 94.12 306 GLY A C 1
ATOM 2352 O O . GLY A 1 306 ? -9.931 15.847 24.329 1.00 94.12 306 GLY A O 1
ATOM 2353 N N . GLY A 1 307 ? -11.186 15.420 26.124 1.00 91.25 307 GLY A N 1
ATOM 2354 C CA . GLY A 1 307 ? -10.055 14.921 26.923 1.00 91.25 307 GLY A CA 1
ATOM 2355 C C . GLY A 1 307 ? -8.851 15.878 27.004 1.00 91.25 307 GLY A C 1
ATOM 2356 O O . GLY A 1 307 ? -7.722 15.418 27.133 1.00 91.25 307 GLY A O 1
ATOM 2357 N N . GLY A 1 308 ? -9.077 17.193 26.884 1.00 93.81 308 GLY A N 1
ATOM 2358 C CA . GLY A 1 308 ? -8.020 18.213 26.877 1.00 93.81 308 GLY A CA 1
ATOM 2359 C C . GLY A 1 308 ? -7.257 18.362 25.554 1.00 93.81 308 GLY A C 1
ATOM 2360 O O . GLY A 1 308 ? -6.243 19.054 25.526 1.00 93.81 308 GLY A O 1
ATOM 2361 N N . VAL A 1 309 ? -7.718 17.736 24.468 1.00 95.50 309 VAL A N 1
ATOM 2362 C CA . VAL A 1 309 ? -7.104 17.824 23.138 1.00 95.50 309 VAL A CA 1
ATOM 2363 C C . VAL A 1 309 ? -8.092 18.437 22.149 1.00 95.50 309 VAL A C 1
ATOM 2365 O O . VAL A 1 309 ? -9.225 17.969 22.035 1.00 95.50 309 VAL A O 1
ATOM 2368 N N . ALA A 1 310 ? -7.642 19.460 21.422 1.00 97.12 310 ALA A N 1
ATOM 2369 C CA . ALA A 1 310 ? -8.382 20.097 20.338 1.00 97.12 310 ALA A CA 1
ATOM 2370 C C . ALA A 1 310 ? -7.888 19.583 18.979 1.00 97.12 310 ALA A C 1
ATOM 2372 O O . ALA A 1 310 ? -6.678 19.520 18.743 1.00 97.12 310 ALA A O 1
ATOM 2373 N N . ARG A 1 311 ? -8.811 19.225 18.083 1.00 98.12 311 ARG A N 1
ATOM 2374 C CA . ARG A 1 311 ? -8.532 18.794 16.705 1.00 98.12 311 ARG A CA 1
ATOM 2375 C C . ARG A 1 311 ? -9.488 19.463 15.723 1.00 98.12 311 ARG A C 1
ATOM 2377 O O . ARG A 1 311 ? -10.585 19.866 16.086 1.00 98.12 311 ARG A O 1
ATOM 2384 N N . GLU A 1 312 ? -9.059 19.540 14.466 1.00 98.38 312 GLU A N 1
ATOM 2385 C CA . GLU A 1 312 ? -9.822 20.137 13.354 1.00 98.38 312 GLU A CA 1
ATOM 2386 C C . GLU A 1 312 ? -10.541 19.092 12.489 1.00 98.38 312 GLU A C 1
ATOM 2388 O O . GLU A 1 312 ? -11.165 19.419 11.473 1.00 98.38 312 GLU A O 1
ATOM 2393 N N . TYR A 1 313 ? -10.428 17.824 12.884 1.00 98.75 313 TYR A N 1
ATOM 2394 C CA . TYR A 1 313 ? -11.060 16.701 12.220 1.00 98.75 313 TYR A CA 1
ATOM 2395 C C . TYR A 1 313 ? -11.617 15.736 13.254 1.00 98.75 313 TYR A C 1
ATOM 2397 O O . TYR A 1 313 ? -11.018 15.526 14.309 1.00 98.75 313 TYR A O 1
ATOM 2405 N N . THR A 1 314 ? -12.736 15.104 12.926 1.00 98.88 314 THR A N 1
ATOM 2406 C CA . THR A 1 314 ? -13.308 14.017 13.721 1.00 98.88 314 THR A CA 1
ATOM 2407 C C . THR A 1 314 ? -13.541 12.804 12.844 1.00 98.88 314 THR A C 1
ATOM 2409 O O . THR A 1 314 ? -13.783 12.934 11.645 1.00 98.88 314 THR A O 1
ATOM 2412 N N . SER A 1 315 ? -13.453 11.617 13.429 1.00 98.88 315 SER A N 1
ATOM 2413 C CA . SER A 1 315 ? -13.702 10.356 12.730 1.00 98.88 315 SER A CA 1
ATOM 2414 C C . SER A 1 315 ? -14.182 9.291 13.720 1.00 98.88 315 SER A C 1
ATOM 2416 O O . SER A 1 315 ? -14.525 9.608 14.863 1.00 98.88 315 SER A O 1
ATOM 2418 N N . ALA A 1 316 ? -14.218 8.029 13.300 1.00 98.88 316 ALA A N 1
ATOM 2419 C CA . ALA A 1 316 ? -14.468 6.884 14.168 1.00 98.88 316 ALA A CA 1
ATOM 2420 C C . ALA A 1 316 ? -13.402 5.795 13.990 1.00 98.88 316 ALA A C 1
ATOM 2422 O O . ALA A 1 316 ? -12.899 5.561 12.889 1.00 98.88 316 ALA A O 1
ATOM 2423 N N . ARG A 1 317 ? -13.104 5.128 15.108 1.00 98.88 317 ARG A N 1
ATOM 2424 C CA . ARG A 1 317 ? -12.269 3.933 15.211 1.00 98.88 317 ARG A CA 1
ATOM 2425 C C . ARG A 1 317 ? -13.013 2.927 16.073 1.00 98.88 317 ARG A C 1
ATOM 2427 O O . ARG A 1 317 ? -13.305 3.197 17.236 1.00 98.88 317 ARG A O 1
ATOM 2434 N N . LEU A 1 318 ? -13.387 1.807 15.474 1.00 98.88 318 LEU A N 1
ATOM 2435 C CA . LEU A 1 318 ? -14.192 0.762 16.092 1.00 98.88 318 LEU A CA 1
ATOM 2436 C C . LEU A 1 318 ? -13.335 -0.485 16.246 1.00 98.88 318 LEU A C 1
ATOM 2438 O O . LEU A 1 318 ? -12.646 -0.862 15.301 1.00 98.88 318 LEU A O 1
ATOM 2442 N N . LYS A 1 319 ? -13.406 -1.141 17.403 1.00 98.75 319 LYS A N 1
ATOM 2443 C CA . LYS A 1 319 ? -12.705 -2.401 17.663 1.00 98.75 319 LYS A CA 1
ATOM 2444 C C . LYS A 1 319 ? -13.609 -3.466 18.264 1.00 98.75 319 LYS A C 1
ATOM 2446 O O . LYS A 1 319 ? -14.570 -3.139 18.955 1.00 98.75 319 LYS A O 1
ATOM 2451 N N . THR A 1 320 ? -13.270 -4.736 18.067 1.00 98.88 320 THR A N 1
ATOM 2452 C CA . THR A 1 320 ? -13.989 -5.870 18.680 1.00 98.88 320 THR A CA 1
ATOM 2453 C C . THR A 1 320 ? -13.336 -6.386 19.967 1.00 98.88 320 THR A C 1
ATOM 2455 O O . THR A 1 320 ? -13.770 -7.405 20.500 1.00 98.88 320 THR A O 1
ATOM 2458 N N . GLN A 1 321 ? -12.305 -5.710 20.488 1.00 98.38 321 GLN A N 1
ATOM 2459 C CA . GLN A 1 321 ? -11.588 -6.116 21.706 1.00 98.38 321 GLN A CA 1
ATOM 2460 C C . GLN A 1 321 ? -12.558 -6.311 22.886 1.00 98.38 321 GLN A C 1
ATOM 2462 O O . GLN A 1 321 ? -13.391 -5.445 23.169 1.00 98.38 321 GLN A O 1
ATOM 2467 N N . GLY A 1 322 ? -12.481 -7.459 23.563 1.00 97.06 322 GLY A N 1
ATOM 2468 C CA . GLY A 1 322 ? -13.407 -7.828 24.639 1.00 97.06 322 GLY A CA 1
ATOM 2469 C C . GLY A 1 322 ? -14.849 -8.125 24.188 1.00 97.06 322 GLY A C 1
ATOM 2470 O O . GLY A 1 322 ? -15.757 -8.149 25.027 1.00 97.06 322 GLY A O 1
ATOM 2471 N N . ARG A 1 323 ? -15.085 -8.309 22.881 1.00 97.88 323 ARG A N 1
ATOM 2472 C CA . ARG A 1 323 ? -16.369 -8.716 22.270 1.00 97.88 323 ARG A CA 1
ATOM 2473 C C . ARG A 1 323 ? -16.195 -9.923 21.351 1.00 97.88 323 ARG A C 1
ATOM 2475 O O . ARG A 1 323 ? -16.900 -10.915 21.502 1.00 97.88 323 ARG A O 1
ATOM 2482 N N . PHE A 1 324 ? -15.240 -9.842 20.427 1.00 98.56 324 PHE A N 1
ATOM 2483 C CA . PHE A 1 324 ? -14.851 -10.919 19.527 1.00 98.56 324 PHE A CA 1
ATOM 2484 C C . PHE A 1 324 ? -13.340 -10.895 19.288 1.00 98.56 324 PHE A C 1
ATOM 2486 O O . PHE A 1 324 ? -12.785 -9.892 18.833 1.00 98.56 324 PHE A O 1
ATOM 2493 N N . GLU A 1 325 ? -12.706 -12.031 19.563 1.00 98.44 325 GLU A N 1
ATOM 2494 C CA . GLU A 1 325 ? -11.282 -12.294 19.384 1.00 98.44 325 GLU A CA 1
ATOM 2495 C C . GLU A 1 325 ? -11.122 -13.722 18.866 1.00 98.44 325 GLU A C 1
ATOM 2497 O O . GLU A 1 325 ? -11.747 -14.655 19.378 1.00 98.44 325 GLU A O 1
ATOM 2502 N N . GLN A 1 326 ? -10.287 -13.916 17.850 1.00 98.12 326 GLN A N 1
ATOM 2503 C CA . GLN A 1 326 ? -10.045 -15.241 17.294 1.00 98.12 326 GLN A CA 1
ATOM 2504 C C . GLN A 1 326 ? -8.616 -15.355 16.773 1.00 98.12 326 GLN A C 1
ATOM 2506 O O . GLN A 1 326 ? -8.077 -14.418 16.192 1.00 98.12 326 GLN A O 1
ATOM 2511 N N . ALA A 1 327 ? -8.017 -16.528 16.976 1.00 98.00 327 ALA A N 1
ATOM 2512 C CA . ALA A 1 327 ? -6.826 -16.939 16.250 1.00 98.00 327 ALA A CA 1
ATOM 2513 C C . ALA A 1 327 ? -7.234 -17.726 15.003 1.00 98.00 327 ALA A C 1
ATOM 2515 O O . ALA A 1 327 ? -8.090 -18.615 15.093 1.00 98.00 327 ALA A O 1
ATOM 2516 N N . TYR A 1 328 ? -6.567 -17.440 13.887 1.00 98.06 328 TYR A N 1
ATOM 2517 C CA . TYR A 1 328 ? -6.694 -18.152 12.615 1.00 98.06 328 TYR A CA 1
ATOM 2518 C C . TYR A 1 328 ? -8.075 -18.070 11.950 1.00 98.06 328 TYR A C 1
ATOM 2520 O O . TYR A 1 328 ? -9.062 -17.584 12.507 1.00 98.06 328 TYR A O 1
ATOM 2528 N N . GLY A 1 329 ? -8.135 -18.581 10.725 1.00 97.44 329 GLY A N 1
ATOM 2529 C CA . GLY A 1 329 ? -9.312 -18.569 9.876 1.00 97.44 329 GLY A CA 1
ATOM 2530 C C . GLY A 1 329 ? -9.238 -17.487 8.807 1.00 97.44 329 GLY A C 1
ATOM 2531 O O . GLY A 1 329 ? -8.178 -16.930 8.513 1.00 97.44 329 GLY A O 1
ATOM 2532 N N . ARG A 1 330 ? -10.383 -17.206 8.194 1.00 98.31 330 ARG A N 1
ATOM 2533 C CA . ARG A 1 330 ? -10.508 -16.152 7.189 1.00 98.31 330 ARG A CA 1
ATOM 2534 C C . ARG A 1 330 ? -11.219 -14.958 7.791 1.00 98.31 330 ARG A C 1
ATOM 2536 O O . ARG A 1 330 ? -12.350 -15.112 8.235 1.00 98.31 330 ARG A O 1
ATOM 2543 N N . PHE A 1 331 ? -10.593 -13.794 7.732 1.00 98.81 331 PHE A N 1
ATOM 2544 C CA . PHE A 1 331 ? -11.190 -12.518 8.112 1.00 98.81 331 PHE A CA 1
ATOM 2545 C C . PHE A 1 331 ? -1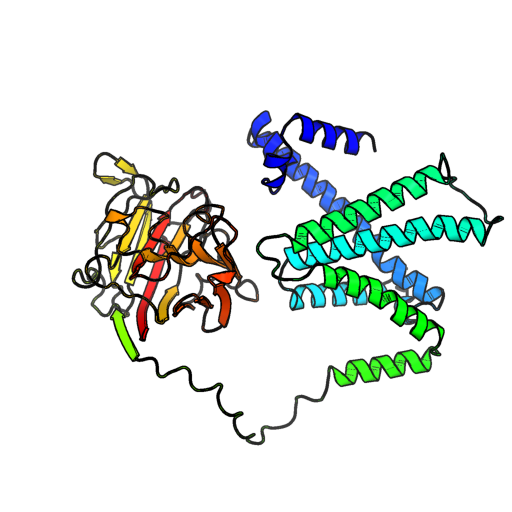1.395 -11.720 6.836 1.00 98.81 331 PHE A C 1
ATOM 2547 O O . PHE A 1 331 ? -10.444 -11.528 6.081 1.00 98.81 331 PHE A O 1
ATOM 2554 N N . GLU A 1 332 ? -12.620 -11.291 6.562 1.00 98.75 332 GLU A N 1
ATOM 2555 C CA . GLU A 1 332 ? -12.916 -10.486 5.382 1.00 98.75 332 GLU A CA 1
ATOM 2556 C C . GLU A 1 332 ? -13.911 -9.373 5.681 1.00 98.75 332 GLU A C 1
ATOM 2558 O O . GLU A 1 332 ? -14.798 -9.515 6.524 1.00 98.75 332 GLU A O 1
ATOM 2563 N N . ALA A 1 333 ? -13.788 -8.285 4.932 1.00 98.88 333 ALA A N 1
ATOM 2564 C CA . ALA A 1 333 ? -14.747 -7.199 4.935 1.00 98.88 333 ALA A CA 1
ATOM 2565 C C . ALA A 1 333 ? -14.988 -6.713 3.508 1.00 98.88 333 ALA A C 1
ATOM 2567 O O . ALA A 1 333 ? -14.060 -6.645 2.694 1.00 98.88 333 ALA A O 1
ATOM 2568 N N . ARG A 1 334 ? -16.239 -6.365 3.202 1.00 98.81 334 ARG A N 1
ATOM 2569 C CA . ARG A 1 334 ? -16.600 -5.746 1.925 1.00 98.81 334 ARG A CA 1
ATOM 2570 C C . ARG A 1 334 ? -16.725 -4.242 2.114 1.00 98.81 334 ARG A C 1
ATOM 2572 O O . ARG A 1 334 ? -17.658 -3.772 2.757 1.00 98.81 334 ARG A O 1
ATOM 2579 N N . ILE A 1 335 ? -15.766 -3.495 1.573 1.00 98.94 335 ILE A N 1
ATOM 2580 C CA . ILE A 1 335 ? -15.560 -2.078 1.887 1.00 98.94 335 ILE A CA 1
ATOM 2581 C C . ILE A 1 335 ? -15.484 -1.255 0.601 1.00 98.94 335 ILE A C 1
ATOM 2583 O O . ILE A 1 335 ? -14.827 -1.650 -0.363 1.00 98.94 335 ILE A O 1
ATOM 2587 N N . ARG A 1 336 ? -16.122 -0.082 0.598 1.00 98.81 336 ARG A N 1
ATOM 2588 C CA . ARG A 1 336 ? -15.813 1.018 -0.324 1.00 98.81 336 ARG A CA 1
ATOM 2589 C C . ARG A 1 336 ? -15.110 2.114 0.464 1.00 98.81 336 ARG A C 1
ATOM 2591 O O . ARG A 1 336 ? -15.708 2.720 1.355 1.00 98.81 336 ARG A O 1
ATOM 2598 N N . ILE A 1 337 ? -13.846 2.353 0.142 1.00 98.75 337 ILE A N 1
ATOM 2599 C CA . ILE A 1 337 ? -12.998 3.282 0.894 1.00 98.75 337 ILE A CA 1
ATOM 2600 C C . ILE A 1 337 ? -13.189 4.748 0.447 1.00 98.75 337 ILE A C 1
ATOM 2602 O O . ILE A 1 337 ? -13.665 4.994 -0.663 1.00 98.75 337 ILE A O 1
ATOM 2606 N N . PRO A 1 338 ? -12.819 5.741 1.276 1.00 98.50 338 PRO A N 1
ATOM 2607 C CA . PRO A 1 338 ? -12.705 7.142 0.867 1.00 98.50 338 PRO A CA 1
ATOM 2608 C C . PRO A 1 338 ? -11.478 7.404 -0.027 1.00 98.50 338 PRO A C 1
ATOM 2610 O O . PRO A 1 338 ? -10.689 6.506 -0.308 1.00 98.50 338 PRO A O 1
ATOM 2613 N N . ARG A 1 339 ? -11.298 8.657 -0.473 1.00 97.75 339 ARG A N 1
ATOM 2614 C CA . ARG A 1 339 ? -10.099 9.103 -1.212 1.00 97.75 339 ARG A CA 1
ATOM 2615 C C . ARG A 1 339 ? -9.693 10.526 -0.840 1.00 97.75 339 ARG A C 1
ATOM 2617 O O . ARG A 1 339 ? -10.479 11.270 -0.266 1.00 97.75 339 ARG A O 1
ATOM 2624 N N . GLY A 1 340 ? -8.511 10.942 -1.278 1.00 96.56 340 GLY A N 1
ATOM 2625 C CA . GLY A 1 340 ? -8.020 12.310 -1.125 1.00 96.56 340 GLY A CA 1
ATOM 2626 C C . GLY A 1 340 ? -6.781 12.387 -0.245 1.00 96.56 340 GLY A C 1
ATOM 2627 O O . GLY A 1 340 ? -6.556 11.546 0.624 1.00 96.56 340 GLY A O 1
ATOM 2628 N N . GLN A 1 341 ? -5.959 13.405 -0.493 1.00 98.12 341 GLN A N 1
ATOM 2629 C CA . GLN A 1 341 ? -4.725 13.628 0.252 1.00 98.12 341 GLN A CA 1
ATOM 2630 C C . GLN A 1 341 ? -5.002 13.651 1.765 1.00 98.12 341 GLN A C 1
ATOM 2632 O O . GLN A 1 341 ? -5.945 14.297 2.229 1.00 98.12 341 GLN A O 1
ATOM 2637 N N . GLY A 1 342 ? -4.188 12.916 2.521 1.00 97.50 342 GLY A N 1
ATOM 2638 C CA . GLY A 1 342 ? -4.266 12.827 3.976 1.00 97.50 342 GLY A CA 1
ATOM 2639 C C . GLY A 1 342 ? -5.395 11.972 4.545 1.00 97.50 342 GLY A C 1
ATOM 2640 O O . GLY A 1 342 ? -5.596 12.003 5.750 1.00 97.50 342 GLY A O 1
ATOM 2641 N N . ILE A 1 343 ? -6.137 11.221 3.733 1.00 98.75 343 ILE A N 1
ATOM 2642 C CA . ILE A 1 343 ? -7.158 10.285 4.225 1.00 98.75 343 ILE A CA 1
ATOM 2643 C C . ILE A 1 343 ? -6.561 8.882 4.309 1.00 98.75 343 ILE A C 1
ATOM 2645 O O . ILE A 1 343 ? -5.899 8.457 3.363 1.00 98.75 343 ILE A O 1
ATOM 2649 N N . TRP A 1 344 ? -6.797 8.170 5.411 1.00 98.88 344 TRP A N 1
ATOM 2650 C CA . TRP A 1 344 ? -6.207 6.850 5.650 1.00 98.88 344 TRP A CA 1
ATOM 2651 C C . TRP A 1 344 ? -7.229 5.877 6.260 1.00 98.88 344 TRP A C 1
ATOM 2653 O O . TRP A 1 344 ? -7.357 5.776 7.479 1.00 98.88 344 TRP A O 1
ATOM 2663 N N . PRO A 1 345 ? -8.036 5.200 5.423 1.00 98.88 345 PRO A N 1
ATOM 2664 C CA . PRO A 1 345 ? -8.918 4.127 5.866 1.00 98.88 345 PRO A CA 1
ATOM 2665 C C . PRO A 1 345 ? -8.132 2.837 6.126 1.00 98.88 345 PRO A C 1
ATOM 2667 O O . PRO A 1 345 ? -7.224 2.502 5.360 1.00 98.88 345 PRO A O 1
ATOM 2670 N N . ALA A 1 346 ? -8.529 2.100 7.164 1.00 98.88 346 ALA A N 1
ATOM 2671 C CA . ALA A 1 346 ? -7.926 0.821 7.514 1.00 98.88 346 ALA A CA 1
ATOM 2672 C C . ALA A 1 346 ? -8.960 -0.211 7.998 1.00 98.88 346 ALA A C 1
ATOM 2674 O O . ALA A 1 346 ? -9.894 0.101 8.745 1.00 98.88 346 ALA A O 1
ATOM 2675 N N . PHE A 1 347 ? -8.747 -1.460 7.582 1.00 98.94 347 PHE A N 1
ATOM 2676 C CA . PHE A 1 347 ? -9.330 -2.680 8.136 1.00 98.94 347 PHE A CA 1
ATOM 2677 C C . PHE A 1 347 ? -8.181 -3.594 8.547 1.00 98.94 347 PHE A C 1
ATOM 2679 O O . PHE A 1 347 ? -7.386 -4.021 7.713 1.00 98.94 347 PHE A O 1
ATOM 2686 N N . TRP A 1 348 ? -8.074 -3.862 9.840 1.00 98.88 348 TRP A N 1
ATOM 2687 C CA . TRP A 1 348 ? -6.860 -4.417 10.423 1.00 98.88 348 TRP A CA 1
ATOM 2688 C C . TRP A 1 348 ? -7.165 -5.150 11.722 1.00 98.88 348 TRP A C 1
ATOM 2690 O O . TRP A 1 348 ? -8.312 -5.204 12.177 1.00 98.88 348 TRP A O 1
ATOM 2700 N N . MET A 1 349 ? -6.148 -5.791 12.281 1.00 98.94 349 MET A N 1
ATOM 2701 C CA . MET A 1 349 ? -6.268 -6.644 13.449 1.00 98.94 349 MET A CA 1
ATOM 2702 C C . MET A 1 349 ? -5.076 -6.448 14.383 1.00 98.94 349 MET A C 1
ATOM 2704 O O . MET A 1 349 ? -3.942 -6.336 13.925 1.00 98.94 349 MET A O 1
ATOM 2708 N N . LEU A 1 350 ? -5.318 -6.509 15.691 1.00 98.75 350 LEU A N 1
ATOM 2709 C CA . LEU A 1 350 ? -4.283 -6.452 16.729 1.00 98.75 350 LEU A CA 1
ATOM 2710 C C . LEU A 1 350 ? -4.365 -7.653 17.663 1.00 98.75 350 LEU A C 1
ATOM 2712 O O . LEU A 1 350 ? -5.459 -8.147 17.946 1.00 98.75 350 LEU A O 1
ATOM 2716 N N . GLY A 1 351 ? -3.215 -8.071 18.192 1.00 98.69 351 GLY A N 1
ATOM 2717 C CA . GLY A 1 351 ? -3.155 -9.080 19.243 1.00 98.69 351 GLY A CA 1
ATOM 2718 C C . GLY A 1 351 ? -3.991 -8.706 20.458 1.00 98.69 351 GLY A C 1
ATOM 2719 O O . GLY A 1 351 ? -3.860 -7.612 21.010 1.00 98.69 351 GLY A O 1
ATOM 2720 N N . ALA A 1 352 ? -4.836 -9.636 20.902 1.00 98.31 352 ALA A N 1
ATOM 2721 C CA . ALA A 1 352 ? -5.710 -9.445 22.058 1.00 98.31 352 ALA A CA 1
ATOM 2722 C C . ALA A 1 352 ? -4.945 -9.220 23.375 1.00 98.31 352 ALA A C 1
ATOM 2724 O O . ALA A 1 352 ? -5.496 -8.691 24.337 1.00 98.31 352 ALA A O 1
ATOM 2725 N N . ASP A 1 353 ? -3.665 -9.582 23.415 1.00 97.81 353 ASP A N 1
ATOM 2726 C CA . ASP A 1 353 ? -2.770 -9.426 24.555 1.00 97.81 353 ASP A CA 1
ATOM 2727 C C . ASP A 1 353 ? -2.019 -8.080 24.581 1.00 97.81 353 ASP A C 1
ATOM 2729 O O . ASP A 1 353 ? -1.136 -7.901 25.425 1.00 97.81 353 ASP A O 1
ATOM 2733 N N . ILE A 1 354 ? -2.371 -7.115 23.714 1.00 98.31 354 ILE A N 1
ATOM 2734 C CA . ILE A 1 354 ? -1.739 -5.783 23.649 1.00 98.31 354 ILE A CA 1
ATOM 2735 C C . ILE A 1 354 ? -1.599 -5.105 25.017 1.00 98.31 354 ILE A C 1
ATOM 2737 O O . ILE A 1 354 ? -0.541 -4.545 25.300 1.00 98.31 354 ILE A O 1
ATOM 2741 N N . ASP A 1 355 ? -2.596 -5.192 25.896 1.00 96.12 355 ASP A N 1
ATOM 2742 C CA . ASP A 1 355 ? -2.537 -4.552 27.219 1.00 96.12 355 ASP A CA 1
ATOM 2743 C C . ASP A 1 355 ? -1.506 -5.213 28.156 1.00 96.12 355 ASP A C 1
ATOM 2745 O O . ASP A 1 355 ? -1.031 -4.593 29.108 1.00 96.12 355 ASP A O 1
ATOM 2749 N N . GLY A 1 356 ? -1.138 -6.470 27.887 1.00 96.81 356 GLY A N 1
ATOM 2750 C CA . GLY A 1 356 ? -0.136 -7.219 28.642 1.00 96.81 356 GLY A CA 1
ATOM 2751 C C . GLY A 1 356 ? 1.270 -7.105 28.057 1.00 96.81 356 GLY A C 1
ATOM 2752 O O . GLY A 1 356 ? 2.230 -6.877 28.795 1.00 96.81 356 GLY A O 1
ATOM 2753 N N . VAL A 1 357 ? 1.411 -7.267 26.737 1.00 97.69 357 VAL A N 1
ATOM 2754 C CA . VAL A 1 357 ? 2.730 -7.319 26.082 1.00 97.69 357 VAL A CA 1
ATOM 2755 C C . VAL A 1 357 ? 3.114 -6.023 25.379 1.00 97.69 357 VAL A C 1
ATOM 2757 O O . VAL A 1 357 ? 4.306 -5.793 25.177 1.00 97.69 357 VAL A O 1
ATOM 2760 N N . GLY A 1 358 ? 2.162 -5.153 25.050 1.00 97.44 358 GLY A N 1
ATOM 2761 C CA . GLY A 1 358 ? 2.375 -3.917 24.301 1.00 97.44 358 GLY A CA 1
ATOM 2762 C C . GLY A 1 358 ? 2.721 -4.130 22.824 1.00 97.44 358 GLY A C 1
ATOM 2763 O O . GLY A 1 358 ? 3.172 -5.193 22.392 1.00 97.44 358 GLY A O 1
ATOM 2764 N N . TRP A 1 359 ? 2.573 -3.071 22.036 1.00 97.69 359 TRP A N 1
ATOM 2765 C CA . TRP A 1 359 ? 2.986 -3.052 20.634 1.00 97.69 359 TRP A CA 1
ATOM 2766 C C . TRP A 1 359 ? 4.516 -2.852 20.498 1.00 97.69 359 TRP A C 1
ATOM 2768 O O . TRP A 1 359 ? 5.099 -2.113 21.297 1.00 97.69 359 TRP A O 1
ATOM 2778 N N . PRO A 1 360 ? 5.215 -3.496 19.535 1.00 97.50 360 PRO A N 1
ATOM 2779 C CA . PRO A 1 360 ? 4.714 -4.404 18.494 1.00 97.50 360 PRO A CA 1
ATOM 2780 C C . PRO A 1 360 ? 4.710 -5.886 18.914 1.00 97.50 360 PRO A C 1
ATOM 2782 O O . PRO A 1 360 ? 4.635 -6.763 18.060 1.00 97.50 360 PRO A O 1
ATOM 2785 N N . ARG A 1 361 ? 4.858 -6.211 20.208 1.00 98.00 361 ARG A N 1
ATOM 2786 C CA . ARG A 1 361 ? 4.954 -7.610 20.670 1.00 98.00 361 ARG A CA 1
ATOM 2787 C C . ARG A 1 361 ? 3.648 -8.384 20.549 1.00 98.00 361 ARG A C 1
ATOM 2789 O O . ARG A 1 361 ? 3.724 -9.582 20.326 1.00 98.00 361 ARG A O 1
ATOM 2796 N N . CYS A 1 362 ? 2.509 -7.705 20.644 1.00 98.19 362 CYS A N 1
ATOM 2797 C CA . CYS A 1 362 ? 1.189 -8.295 20.413 1.00 98.19 362 CYS A CA 1
ATOM 2798 C C . CYS A 1 362 ? 0.929 -8.642 18.942 1.00 98.19 362 CYS A C 1
ATOM 2800 O O . CYS A 1 362 ? -0.051 -9.294 18.624 1.00 98.19 362 CYS A O 1
ATOM 2802 N N . GLY A 1 363 ? 1.753 -8.155 18.015 1.00 98.69 363 GLY A N 1
ATOM 2803 C CA . GLY A 1 363 ? 1.490 -8.303 16.592 1.00 98.69 363 GLY A CA 1
ATOM 2804 C C . GLY A 1 363 ? 0.318 -7.460 16.071 1.00 98.69 363 GLY A C 1
ATOM 2805 O O . GLY A 1 363 ? -0.572 -7.021 16.806 1.00 98.69 363 GLY A O 1
ATOM 2806 N N . GLU A 1 364 ? 0.351 -7.232 14.763 1.00 98.88 364 GLU A N 1
ATOM 2807 C CA . GLU A 1 364 ? -0.638 -6.474 13.992 1.00 98.88 364 GLU A CA 1
ATOM 2808 C C . GLU A 1 364 ? -0.713 -7.060 12.577 1.00 98.88 364 GLU A C 1
ATOM 2810 O O . GLU A 1 364 ? 0.326 -7.369 11.980 1.00 98.88 364 GLU A O 1
ATOM 2815 N N . ILE A 1 365 ? -1.929 -7.259 12.068 1.00 98.88 365 ILE A N 1
ATOM 2816 C CA . ILE A 1 365 ? -2.191 -7.708 10.696 1.00 98.88 365 ILE A CA 1
ATOM 2817 C C . ILE A 1 365 ? -3.095 -6.676 10.032 1.00 98.88 365 ILE A C 1
ATOM 2819 O O . ILE A 1 365 ? -4.291 -6.598 10.325 1.00 98.88 365 ILE A O 1
ATOM 2823 N N . ASP A 1 366 ? -2.538 -5.939 9.086 1.00 98.88 366 ASP A N 1
ATOM 2824 C CA . ASP A 1 366 ? -3.245 -4.907 8.343 1.00 98.88 366 ASP A CA 1
ATOM 2825 C C . ASP A 1 366 ? -3.849 -5.530 7.095 1.00 98.88 366 ASP A C 1
ATOM 2827 O O . ASP A 1 366 ? -3.165 -5.741 6.096 1.00 98.88 366 ASP A O 1
ATOM 2831 N N . VAL A 1 367 ? -5.127 -5.907 7.167 1.00 98.88 367 VAL A N 1
ATOM 2832 C CA . VAL A 1 367 ? -5.823 -6.610 6.078 1.00 98.88 367 VAL A CA 1
ATOM 2833 C C . VAL A 1 367 ? -5.988 -5.704 4.859 1.00 98.88 367 VAL A C 1
ATOM 2835 O O . VAL A 1 367 ? -5.881 -6.165 3.722 1.00 98.88 367 VAL A O 1
ATOM 2838 N N . MET A 1 368 ? -6.261 -4.423 5.096 1.00 98.75 368 MET A N 1
ATOM 2839 C CA . MET A 1 368 ? -6.302 -3.381 4.082 1.00 98.75 368 MET A CA 1
ATOM 2840 C C . MET A 1 368 ? -5.995 -2.033 4.713 1.00 98.75 368 MET A C 1
ATOM 2842 O O . MET A 1 368 ? -6.711 -1.588 5.607 1.00 98.75 368 MET A O 1
ATOM 2846 N N . GLU A 1 369 ? -5.001 -1.353 4.160 1.00 98.75 369 GLU A N 1
ATOM 2847 C CA . GLU A 1 369 ? -4.797 0.079 4.340 1.00 98.75 369 GLU A CA 1
ATOM 2848 C C . GLU A 1 369 ? -4.755 0.777 2.986 1.00 98.75 369 GLU A C 1
ATOM 2850 O O . GLU A 1 369 ? -4.240 0.240 2.003 1.00 98.75 369 GLU A O 1
ATOM 2855 N N . ASN A 1 370 ? -5.247 2.007 2.928 1.00 98.69 370 ASN A N 1
ATOM 2856 C CA . ASN A 1 370 ? -5.041 2.889 1.787 1.00 98.69 370 ASN A CA 1
ATOM 2857 C C . ASN A 1 370 ? -4.558 4.252 2.266 1.00 98.69 370 ASN A C 1
ATOM 2859 O O . ASN A 1 370 ? -4.986 4.744 3.302 1.00 98.69 370 ASN A O 1
ATOM 2863 N N . ILE A 1 371 ? -3.732 4.903 1.458 1.00 97.88 371 ILE A N 1
ATOM 2864 C CA . ILE A 1 371 ? -3.454 6.330 1.587 1.00 97.88 371 ILE A CA 1
ATOM 2865 C C . ILE A 1 371 ? -4.149 7.056 0.440 1.00 97.88 371 ILE A C 1
ATOM 2867 O O . ILE A 1 371 ? -3.916 6.770 -0.732 1.00 97.88 371 ILE A O 1
ATOM 2871 N N . GLY A 1 372 ? -5.011 8.020 0.751 1.00 95.31 372 GLY A N 1
ATOM 2872 C CA . GLY A 1 372 ? -5.995 8.534 -0.206 1.00 95.31 372 GLY A CA 1
ATOM 2873 C C . GLY A 1 372 ? -5.422 9.296 -1.409 1.00 95.31 372 GLY A C 1
ATOM 2874 O O . GLY A 1 372 ? -6.164 9.573 -2.355 1.00 95.31 372 GLY A O 1
ATOM 2875 N N . ARG A 1 373 ? -4.116 9.608 -1.414 1.00 96.25 373 ARG A N 1
ATOM 2876 C CA . ARG A 1 373 ? -3.380 10.100 -2.597 1.00 96.25 373 ARG A CA 1
ATOM 2877 C C . ARG A 1 373 ? -3.083 9.011 -3.638 1.00 96.25 373 ARG A C 1
ATOM 2879 O O . ARG A 1 373 ? -2.800 9.335 -4.787 1.00 96.25 373 ARG A O 1
ATOM 2886 N N . GLU A 1 374 ? -3.178 7.740 -3.256 1.00 97.06 374 GLU A N 1
ATOM 2887 C CA . GLU A 1 374 ? -2.980 6.553 -4.096 1.00 97.06 374 GLU A CA 1
ATOM 2888 C C . GLU A 1 374 ? -4.286 5.741 -4.156 1.00 97.06 374 GLU A C 1
ATOM 2890 O O . GLU A 1 374 ? -4.362 4.615 -3.671 1.00 97.06 374 GLU A O 1
ATOM 2895 N N . PRO A 1 375 ? -5.363 6.289 -4.747 1.00 95.38 375 PRO A N 1
ATOM 2896 C CA . PRO A 1 375 ? -6.704 5.707 -4.644 1.00 95.38 375 PRO A CA 1
ATOM 2897 C C . PRO A 1 375 ? -6.846 4.337 -5.330 1.00 95.38 375 PRO A C 1
ATOM 2899 O O . PRO A 1 375 ? -7.843 3.649 -5.126 1.00 95.38 375 PRO A O 1
ATOM 2902 N N . SER A 1 376 ? -5.880 3.945 -6.162 1.00 97.31 376 SER A N 1
ATOM 2903 C CA . SER A 1 376 ? -5.846 2.661 -6.864 1.00 97.31 376 SER A CA 1
ATOM 2904 C C . SER A 1 376 ? -5.089 1.561 -6.119 1.00 97.31 376 SER A C 1
ATOM 2906 O O . SER A 1 376 ? -5.079 0.438 -6.614 1.00 97.31 376 SER A O 1
ATOM 2908 N N . THR A 1 377 ? -4.427 1.858 -4.996 1.00 97.88 377 THR A N 1
ATOM 2909 C CA . THR A 1 377 ? -3.509 0.928 -4.316 1.00 97.88 377 THR A CA 1
ATOM 2910 C C . THR A 1 377 ? -3.907 0.719 -2.860 1.00 97.88 377 THR A C 1
ATOM 2912 O O . THR A 1 377 ? -4.157 1.682 -2.147 1.00 97.88 377 THR A O 1
ATOM 2915 N N . VAL A 1 378 ? -3.933 -0.530 -2.403 1.00 98.62 378 VAL A N 1
ATOM 2916 C CA . VAL A 1 378 ? -4.043 -0.883 -0.978 1.00 98.62 378 VAL A CA 1
ATOM 2917 C C . VAL A 1 378 ? -2.794 -1.616 -0.514 1.00 98.62 378 VAL A C 1
ATOM 2919 O O . VAL A 1 378 ? -2.067 -2.173 -1.335 1.00 98.62 378 VAL A O 1
ATOM 2922 N N . HIS A 1 379 ? -2.563 -1.636 0.791 1.00 98.50 379 HIS A N 1
ATOM 2923 C CA . HIS A 1 379 ? -1.433 -2.295 1.427 1.00 98.50 379 HIS A CA 1
ATOM 2924 C C . HIS A 1 379 ? -1.932 -3.365 2.395 1.00 98.50 379 HIS A C 1
ATOM 2926 O O . HIS A 1 379 ? -2.885 -3.133 3.136 1.00 98.50 379 HIS A O 1
ATOM 2932 N N . GLY A 1 380 ? -1.295 -4.537 2.343 1.00 98.31 380 GLY A N 1
ATOM 2933 C CA . GLY A 1 380 ? -1.398 -5.557 3.381 1.00 98.31 380 GLY A CA 1
ATOM 2934 C C . GLY A 1 380 ? -0.075 -5.646 4.121 1.00 98.31 380 GLY A C 1
ATOM 2935 O O . GLY A 1 380 ? 0.966 -5.811 3.475 1.00 98.31 380 GLY A O 1
ATOM 2936 N N . SER A 1 381 ? -0.109 -5.520 5.442 1.00 98.00 381 SER A N 1
ATOM 2937 C CA . SER A 1 381 ? 1.096 -5.401 6.266 1.00 98.00 381 SER A CA 1
ATOM 2938 C C . SER A 1 381 ? 1.032 -6.315 7.488 1.00 98.00 381 SER A C 1
ATOM 2940 O O . SER A 1 381 ? -0.034 -6.721 7.946 1.00 98.00 381 SER A O 1
ATOM 2942 N N . MET A 1 382 ? 2.206 -6.702 7.990 1.00 98.38 382 MET A N 1
ATOM 2943 C CA . MET A 1 382 ? 2.344 -7.423 9.255 1.00 98.38 382 MET A CA 1
ATOM 2944 C C . MET A 1 382 ? 3.416 -6.766 10.109 1.00 98.38 382 MET A C 1
ATOM 2946 O O . MET A 1 382 ? 4.535 -6.538 9.630 1.00 98.38 382 MET A O 1
ATOM 2950 N N . HIS A 1 383 ? 3.077 -6.486 11.368 1.00 98.56 383 HIS A N 1
ATOM 2951 C CA . HIS A 1 383 ? 3.977 -5.838 12.312 1.00 98.56 383 HIS A CA 1
ATOM 2952 C C . HIS A 1 383 ? 4.265 -6.765 13.487 1.00 98.56 383 HIS A C 1
ATOM 2954 O O . HIS A 1 383 ? 3.370 -7.407 14.030 1.00 98.56 383 HIS A O 1
ATOM 2960 N N . GLY A 1 384 ? 5.533 -6.830 13.885 1.00 97.81 384 GLY A N 1
ATOM 2961 C CA . GLY A 1 384 ? 5.978 -7.630 15.018 1.00 97.81 384 GLY A CA 1
ATOM 2962 C C . GLY A 1 384 ? 7.356 -7.212 15.537 1.00 97.81 384 GLY A C 1
ATOM 2963 O O . GLY A 1 384 ? 7.965 -6.249 15.043 1.00 97.81 384 GLY A O 1
ATOM 2964 N N . PRO A 1 385 ? 7.886 -7.911 16.556 1.00 96.94 385 PRO A N 1
ATOM 2965 C CA . PRO A 1 385 ? 9.206 -7.632 17.108 1.00 96.94 385 PRO A CA 1
ATOM 2966 C C . PRO A 1 385 ? 10.296 -7.761 16.039 1.00 96.94 385 PRO A C 1
ATOM 2968 O O . PRO A 1 385 ? 10.545 -8.842 15.506 1.00 96.94 385 PRO A O 1
ATOM 2971 N N . GLY A 1 386 ? 10.955 -6.642 15.732 1.00 94.44 386 GLY A N 1
ATOM 2972 C CA . GLY A 1 386 ? 12.011 -6.567 14.717 1.00 94.44 386 GLY A CA 1
ATOM 2973 C C . GLY A 1 386 ? 11.532 -6.306 13.280 1.00 94.44 386 GLY A C 1
ATOM 2974 O O . GLY A 1 386 ? 12.374 -6.252 12.383 1.00 94.44 386 GLY A O 1
ATOM 2975 N N . PHE A 1 387 ? 10.225 -6.129 13.050 1.00 95.00 387 PHE A N 1
ATOM 2976 C CA . PHE A 1 387 ? 9.627 -5.772 11.752 1.00 95.00 387 PHE A CA 1
ATOM 2977 C C . PHE A 1 387 ? 8.323 -4.982 11.956 1.00 95.00 387 PHE A C 1
ATOM 2979 O O . PHE A 1 387 ? 7.228 -5.513 11.849 1.00 95.00 387 PHE A O 1
ATOM 2986 N N . SER A 1 388 ? 8.408 -3.708 12.327 1.00 94.94 388 SER A N 1
ATOM 2987 C CA . SER A 1 388 ? 7.231 -2.872 12.621 1.00 94.94 388 SER A CA 1
ATOM 2988 C C . SER A 1 388 ? 7.453 -1.421 12.201 1.00 94.94 388 SER A C 1
ATOM 2990 O O . SER A 1 388 ? 8.583 -1.021 11.894 1.00 94.94 388 SER A O 1
ATOM 2992 N N . GLY A 1 389 ? 6.373 -0.636 12.147 1.00 90.94 389 GLY A N 1
ATOM 2993 C CA . GLY A 1 389 ? 6.401 0.730 11.621 1.00 90.94 389 GLY A CA 1
ATOM 2994 C C . GLY A 1 389 ? 6.919 0.739 10.181 1.00 90.94 389 GLY A C 1
ATOM 2995 O O . GLY A 1 389 ? 6.548 -0.112 9.381 1.00 90.94 389 GLY A O 1
ATOM 2996 N N . GLY A 1 390 ? 7.863 1.627 9.862 1.00 87.12 390 GLY A N 1
ATOM 2997 C CA . GLY A 1 390 ? 8.473 1.690 8.524 1.00 87.12 390 GLY A CA 1
ATOM 2998 C C . GLY A 1 390 ? 9.294 0.457 8.100 1.00 87.12 390 GLY A C 1
ATOM 2999 O O . GLY A 1 390 ? 9.810 0.439 6.986 1.00 87.12 390 GLY A O 1
ATOM 3000 N N . ALA A 1 391 ? 9.457 -0.546 8.970 1.00 90.44 391 ALA A N 1
ATOM 3001 C CA . ALA A 1 391 ? 10.135 -1.812 8.680 1.00 90.44 391 ALA A CA 1
ATOM 3002 C C . ALA A 1 391 ? 9.182 -3.025 8.700 1.00 90.44 391 ALA A C 1
ATOM 3004 O O . ALA A 1 391 ? 9.652 -4.158 8.837 1.00 90.44 391 ALA A O 1
ATOM 3005 N N . SER A 1 392 ? 7.867 -2.801 8.623 1.00 92.25 392 SER A N 1
ATOM 3006 C CA . SER A 1 392 ? 6.869 -3.871 8.565 1.00 92.25 392 SER A CA 1
ATOM 3007 C C . SER A 1 392 ? 7.017 -4.745 7.317 1.00 92.25 392 SER A C 1
ATOM 3009 O O . SER A 1 392 ? 7.622 -4.367 6.308 1.00 92.25 392 SER A O 1
ATOM 3011 N N . LEU A 1 393 ? 6.461 -5.954 7.387 1.00 92.88 393 LEU A N 1
ATOM 3012 C CA . LEU A 1 393 ? 6.383 -6.852 6.240 1.00 92.88 393 LEU A CA 1
ATOM 3013 C C . LEU A 1 393 ? 5.165 -6.474 5.393 1.00 92.88 393 LEU A C 1
ATOM 3015 O O . LEU A 1 393 ? 4.103 -7.072 5.537 1.00 92.88 393 LEU A O 1
ATOM 3019 N N . SER A 1 394 ? 5.327 -5.480 4.522 1.00 94.06 394 SER A N 1
ATOM 3020 C CA . SER A 1 394 ? 4.237 -4.911 3.720 1.00 94.06 394 SER A CA 1
ATOM 3021 C C . SER A 1 394 ? 4.289 -5.333 2.248 1.00 94.06 394 SER A C 1
ATOM 3023 O O . SER A 1 394 ? 5.358 -5.634 1.710 1.00 94.06 394 SER A O 1
ATOM 3025 N N . ALA A 1 395 ? 3.130 -5.369 1.596 1.00 93.06 395 ALA A N 1
ATOM 3026 C CA . ALA A 1 395 ? 2.978 -5.528 0.154 1.00 93.06 395 ALA A CA 1
ATOM 3027 C C . ALA A 1 395 ? 1.779 -4.720 -0.356 1.00 93.06 395 ALA A C 1
ATOM 3029 O O . ALA A 1 395 ? 0.742 -4.644 0.301 1.00 93.06 395 ALA A O 1
ATOM 3030 N N . GLY A 1 396 ? 1.917 -4.130 -1.545 1.00 96.19 396 GLY A N 1
ATOM 3031 C CA . GLY A 1 396 ? 0.853 -3.370 -2.198 1.00 96.19 396 GLY A CA 1
ATOM 3032 C C . GLY A 1 396 ? 0.076 -4.195 -3.224 1.00 96.19 396 GLY A C 1
ATOM 3033 O O . GLY A 1 396 ? 0.649 -5.033 -3.920 1.00 96.19 396 GLY A O 1
ATOM 3034 N N . TYR A 1 397 ? -1.212 -3.899 -3.380 1.00 96.06 397 TYR A N 1
ATOM 3035 C CA . TYR A 1 397 ? -2.039 -4.366 -4.488 1.00 96.06 397 TYR A CA 1
ATOM 3036 C C . TYR A 1 397 ? -2.694 -3.179 -5.194 1.00 96.06 397 TYR A C 1
ATOM 3038 O O . TYR A 1 397 ? -3.410 -2.393 -4.574 1.00 96.06 397 TYR A O 1
ATOM 3046 N N . THR A 1 398 ? -2.471 -3.064 -6.505 1.00 97.38 398 THR A N 1
ATOM 3047 C CA . THR A 1 398 ? -3.002 -1.975 -7.333 1.00 97.38 398 THR A CA 1
ATOM 3048 C C . THR A 1 398 ? -4.054 -2.495 -8.305 1.00 97.38 398 THR A C 1
ATOM 3050 O O . THR A 1 398 ? -3.800 -3.437 -9.062 1.00 97.38 398 THR A O 1
ATOM 3053 N N . LEU A 1 399 ? -5.223 -1.849 -8.332 1.00 88.75 399 LEU A N 1
ATOM 3054 C CA . LEU A 1 399 ? -6.275 -2.173 -9.291 1.00 88.75 399 LEU A CA 1
ATOM 3055 C C . LEU A 1 399 ? -5.800 -1.957 -10.738 1.00 88.75 399 LEU A C 1
ATOM 3057 O O . LEU A 1 399 ? -5.110 -0.979 -11.051 1.00 88.75 399 LEU A O 1
ATOM 3061 N N . PRO A 1 400 ? -6.192 -2.840 -11.671 1.00 84.81 400 PRO A N 1
ATOM 3062 C CA . PRO A 1 400 ? -5.835 -2.689 -13.071 1.00 84.81 400 PRO A CA 1
ATOM 3063 C C . PRO A 1 400 ? -6.527 -1.471 -13.701 1.00 84.81 400 PRO A C 1
ATOM 3065 O O . PRO A 1 400 ? -7.629 -1.083 -13.325 1.00 84.81 400 PRO A O 1
ATOM 3068 N N . GLY A 1 401 ? -5.891 -0.886 -14.719 1.00 82.69 401 GLY A N 1
ATOM 3069 C CA . GLY A 1 401 ? -6.504 0.169 -15.535 1.00 82.69 401 GLY A CA 1
ATOM 3070 C C . GLY A 1 401 ? -6.669 1.523 -14.839 1.00 82.69 401 GLY A C 1
ATOM 3071 O O . GLY A 1 401 ? -7.348 2.385 -15.386 1.00 82.69 401 GLY A O 1
ATOM 3072 N N . GLY A 1 402 ? -6.053 1.722 -13.668 1.00 83.25 402 GLY A N 1
ATOM 3073 C CA . GLY A 1 402 ? -6.146 2.974 -12.913 1.00 83.25 402 GLY A CA 1
ATOM 3074 C C . GLY A 1 402 ? -7.491 3.181 -12.212 1.00 83.25 402 GLY A C 1
ATOM 3075 O O . GLY A 1 402 ? -7.803 4.310 -11.843 1.00 83.25 402 GLY A O 1
ATOM 3076 N N . ALA A 1 403 ? -8.286 2.118 -12.045 1.00 92.25 403 ALA A N 1
ATOM 3077 C CA . ALA A 1 403 ? -9.498 2.164 -11.233 1.00 92.25 403 ALA A CA 1
ATOM 3078 C C . ALA A 1 403 ? -9.159 2.489 -9.770 1.00 92.25 403 ALA A C 1
ATOM 3080 O O . ALA A 1 403 ? -8.089 2.121 -9.280 1.00 92.25 403 ALA A O 1
ATOM 3081 N N . ALA A 1 404 ? -10.070 3.169 -9.075 1.00 97.00 404 ALA A N 1
ATOM 3082 C CA . ALA A 1 404 ? -9.906 3.498 -7.668 1.00 97.00 404 ALA A CA 1
ATOM 3083 C C . ALA A 1 404 ? -10.761 2.589 -6.781 1.00 97.00 404 ALA A C 1
ATOM 3085 O O . ALA A 1 404 ? -11.943 2.379 -7.045 1.00 97.00 404 ALA A O 1
ATOM 3086 N N . PHE A 1 405 ? -10.202 2.158 -5.652 1.00 98.12 405 PHE A N 1
ATOM 3087 C CA . PHE A 1 405 ? -10.925 1.419 -4.611 1.00 98.12 405 PHE A CA 1
ATOM 3088 C C . PHE A 1 405 ? -12.078 2.217 -3.996 1.00 98.12 405 PHE A C 1
ATOM 3090 O O . PHE A 1 405 ? -12.980 1.661 -3.378 1.00 98.12 405 PHE A O 1
ATOM 3097 N N . ALA A 1 406 ? -12.059 3.535 -4.177 1.00 97.81 406 ALA A N 1
ATOM 3098 C CA . ALA A 1 406 ? -13.121 4.420 -3.741 1.00 97.81 406 ALA A CA 1
ATOM 3099 C C . ALA A 1 406 ? -14.305 4.506 -4.728 1.00 97.81 406 ALA A C 1
ATOM 3101 O O . ALA A 1 406 ? -15.278 5.200 -4.431 1.00 97.81 406 ALA A O 1
ATOM 3102 N N . ASP A 1 407 ? -14.231 3.889 -5.917 1.00 96.94 407 ASP A N 1
ATOM 3103 C CA . ASP A 1 407 ? -15.318 3.914 -6.913 1.00 96.94 407 ASP A CA 1
ATOM 3104 C C . ASP A 1 407 ? -16.375 2.822 -6.653 1.00 96.94 407 ASP A C 1
ATOM 3106 O O . ASP A 1 407 ? -17.544 2.997 -7.001 1.00 96.94 407 ASP A O 1
ATOM 3110 N N . ALA A 1 408 ? -15.998 1.708 -6.018 1.00 97.25 408 ALA A N 1
ATOM 3111 C CA . ALA A 1 408 ? -16.863 0.550 -5.798 1.00 97.25 408 ALA A CA 1
ATOM 3112 C C . ALA A 1 408 ? -16.525 -0.180 -4.488 1.00 97.25 408 ALA A C 1
ATOM 3114 O O . ALA A 1 408 ? -15.517 0.093 -3.849 1.00 97.25 408 ALA A O 1
ATOM 3115 N N . PHE A 1 409 ? -17.391 -1.105 -4.077 1.00 98.62 409 PHE A N 1
ATOM 3116 C CA . PHE A 1 409 ? -17.082 -2.024 -2.983 1.00 98.62 409 PHE A CA 1
ATOM 3117 C C . PHE A 1 409 ? -16.150 -3.136 -3.459 1.00 98.62 409 PHE A C 1
ATOM 3119 O O . PHE A 1 409 ? -16.402 -3.739 -4.504 1.00 98.62 409 PHE A O 1
ATOM 3126 N N . HIS A 1 410 ? -15.163 -3.458 -2.631 1.00 98.75 410 HIS A N 1
ATOM 3127 C CA . HIS A 1 410 ? -14.213 -4.548 -2.829 1.00 98.75 410 HIS A CA 1
ATOM 3128 C C . HIS A 1 410 ? -14.151 -5.429 -1.580 1.00 98.75 410 HIS A C 1
ATOM 3130 O O . HIS A 1 410 ? -14.420 -4.963 -0.472 1.00 98.75 410 HIS A O 1
ATOM 3136 N N . VAL A 1 411 ? -13.823 -6.709 -1.751 1.00 98.81 411 VAL A N 1
ATOM 3137 C CA . VAL A 1 411 ? -13.641 -7.649 -0.636 1.00 98.81 411 VAL A CA 1
ATOM 3138 C C . VAL A 1 411 ? -12.165 -7.722 -0.279 1.00 98.81 411 VAL A C 1
ATOM 3140 O O . VAL A 1 411 ? -11.364 -8.260 -1.044 1.00 98.81 411 VAL A O 1
ATOM 3143 N N . PHE A 1 412 ? -11.821 -7.232 0.905 1.00 98.88 412 PHE A N 1
ATOM 3144 C CA . PHE A 1 412 ? -10.482 -7.327 1.477 1.00 98.88 412 PHE A CA 1
ATOM 3145 C C . PHE A 1 412 ? -10.452 -8.464 2.481 1.00 98.88 412 PHE A C 1
ATOM 3147 O O . PHE A 1 412 ? -11.363 -8.576 3.304 1.00 98.88 412 PHE A O 1
ATOM 3154 N N . ALA A 1 413 ? -9.443 -9.329 2.408 1.00 98.81 413 ALA A N 1
ATOM 3155 C CA . ALA A 1 413 ? -9.392 -10.477 3.296 1.00 98.81 413 ALA A CA 1
ATOM 3156 C C . ALA A 1 413 ? -7.986 -10.970 3.597 1.00 98.81 413 ALA A C 1
ATOM 3158 O O . ALA A 1 413 ? -7.098 -10.908 2.749 1.00 98.81 413 ALA A O 1
ATOM 3159 N N . VAL A 1 414 ? -7.850 -11.594 4.764 1.00 98.62 414 VAL A N 1
ATOM 3160 C CA . VAL A 1 414 ? -6.733 -12.479 5.084 1.00 98.62 414 VAL A CA 1
ATOM 3161 C C . VAL A 1 414 ? -7.218 -13.902 5.308 1.00 98.62 414 VAL A C 1
ATOM 3163 O O . VAL A 1 414 ? -8.286 -14.129 5.875 1.00 98.62 414 VAL A O 1
ATOM 3166 N N . GLU A 1 415 ? -6.418 -14.871 4.879 1.00 98.31 415 GLU A N 1
ATOM 3167 C CA . GLU A 1 415 ? -6.473 -16.239 5.391 1.00 98.31 415 GLU A CA 1
ATOM 3168 C C . GLU A 1 415 ? -5.249 -16.479 6.254 1.00 98.31 415 GLU A C 1
ATOM 3170 O O . GLU A 1 415 ? -4.115 -16.366 5.789 1.00 98.31 415 GLU A O 1
ATOM 3175 N N . TRP A 1 416 ? -5.493 -16.805 7.512 1.00 97.94 416 TRP A N 1
ATOM 3176 C CA . TRP A 1 416 ? -4.473 -16.916 8.532 1.00 97.94 416 TRP A CA 1
ATOM 3177 C C . TRP A 1 416 ? -4.526 -18.302 9.161 1.00 97.94 416 TRP A C 1
ATOM 3179 O O . TRP A 1 416 ? -5.561 -18.754 9.643 1.00 97.94 416 TRP A O 1
ATOM 3189 N N . GLU A 1 417 ? -3.391 -18.985 9.150 1.00 96.38 417 GLU A N 1
ATOM 3190 C CA . GLU A 1 417 ? -3.190 -20.300 9.748 1.00 96.38 417 GLU A CA 1
ATOM 3191 C C . GLU A 1 417 ? -1.856 -20.318 10.517 1.00 96.38 417 GLU A C 1
ATOM 3193 O O . GLU A 1 417 ? -1.066 -19.372 10.402 1.00 96.38 417 GLU A O 1
ATOM 3198 N N . PRO A 1 418 ? -1.569 -21.355 11.324 1.00 96.94 418 PRO A N 1
ATOM 3199 C CA . PRO A 1 418 ? -0.298 -21.441 12.032 1.00 96.94 418 PRO A CA 1
ATOM 3200 C C . PRO A 1 418 ? 0.902 -21.273 11.087 1.00 96.94 418 PRO A C 1
ATOM 3202 O O . PRO A 1 418 ? 1.141 -22.094 10.204 1.00 96.94 418 PRO A O 1
ATOM 3205 N N . GLY A 1 419 ? 1.663 -20.194 11.287 1.00 94.69 419 GLY A N 1
ATOM 3206 C CA . GLY A 1 419 ? 2.875 -19.891 10.527 1.00 94.69 419 GLY A CA 1
ATOM 3207 C C . GLY A 1 419 ? 2.668 -19.270 9.143 1.00 94.69 419 GLY A C 1
ATOM 3208 O O . GLY A 1 419 ? 3.672 -19.081 8.457 1.00 94.69 419 GLY A O 1
ATOM 3209 N N . ALA A 1 420 ? 1.435 -18.944 8.724 1.00 97.50 420 ALA A N 1
ATOM 3210 C CA . ALA A 1 420 ? 1.183 -18.282 7.442 1.00 97.50 420 ALA A CA 1
ATOM 3211 C C . ALA A 1 420 ? -0.022 -17.321 7.455 1.00 97.50 420 ALA A C 1
ATOM 3213 O O . ALA A 1 420 ? -1.067 -17.612 8.035 1.00 97.50 420 ALA A O 1
ATOM 3214 N N . VAL A 1 421 ? 0.108 -16.195 6.751 1.00 98.31 421 VAL A N 1
ATOM 3215 C CA . VAL A 1 421 ? -0.952 -15.211 6.486 1.00 98.31 421 VAL A CA 1
ATOM 3216 C C . VAL A 1 421 ? -0.962 -14.894 4.993 1.00 98.31 421 VAL A C 1
ATOM 3218 O O . VAL A 1 421 ? 0.077 -14.605 4.401 1.00 98.31 421 VAL A O 1
ATOM 3221 N N . ARG A 1 422 ? -2.132 -14.961 4.362 1.00 98.44 422 ARG A N 1
ATOM 3222 C CA . ARG A 1 422 ? -2.329 -14.724 2.926 1.00 98.44 422 ARG A CA 1
ATOM 3223 C C . ARG A 1 422 ? -3.308 -13.584 2.717 1.00 98.44 422 ARG A C 1
ATOM 3225 O O . ARG A 1 422 ? -4.413 -13.663 3.241 1.00 98.44 422 ARG A O 1
ATOM 3232 N N . PHE A 1 423 ? -2.933 -12.575 1.939 1.00 98.50 423 PHE A N 1
ATOM 3233 C CA . PHE A 1 423 ? -3.744 -11.380 1.702 1.00 98.50 423 PHE A CA 1
ATOM 3234 C C . PHE A 1 423 ? -4.445 -11.433 0.346 1.00 98.50 423 PHE A C 1
ATOM 3236 O O . PHE A 1 423 ? -3.856 -11.826 -0.666 1.00 98.50 423 PHE A O 1
ATOM 3243 N N . TYR A 1 424 ? -5.705 -11.005 0.326 1.00 98.31 424 TYR A N 1
ATOM 3244 C CA . TYR A 1 424 ? -6.577 -11.085 -0.835 1.00 98.31 424 TYR A CA 1
ATOM 3245 C C . TYR A 1 424 ? -7.335 -9.782 -1.085 1.00 98.31 424 TYR A C 1
ATOM 3247 O O . TYR A 1 424 ? -7.863 -9.173 -0.153 1.00 98.31 424 TYR A O 1
ATOM 3255 N N . VAL A 1 425 ? -7.494 -9.445 -2.366 1.00 98.19 425 VAL A N 1
ATOM 3256 C CA . VAL A 1 425 ? -8.442 -8.432 -2.855 1.00 98.19 425 VAL A CA 1
ATOM 3257 C C . VAL A 1 425 ? -9.357 -9.072 -3.892 1.00 98.19 425 VAL A C 1
ATOM 3259 O O . VAL A 1 425 ? -8.885 -9.612 -4.893 1.00 98.19 425 VAL A O 1
ATOM 3262 N N . ASP A 1 426 ? -10.668 -9.054 -3.654 1.00 96.44 426 ASP A N 1
ATOM 3263 C CA . ASP A 1 426 ? -11.694 -9.670 -4.511 1.00 96.44 426 ASP A CA 1
ATOM 3264 C C . ASP A 1 426 ? -11.403 -11.146 -4.838 1.00 96.44 426 ASP A C 1
ATOM 3266 O O . ASP A 1 426 ? -11.614 -11.628 -5.950 1.00 96.44 426 ASP A O 1
ATOM 3270 N N . GLY A 1 427 ? -10.857 -11.870 -3.857 1.00 93.00 427 GLY A N 1
ATOM 3271 C CA . GLY A 1 427 ? -10.441 -13.267 -4.004 1.00 93.00 427 GLY A CA 1
ATOM 3272 C C . GLY A 1 427 ? -9.099 -13.473 -4.715 1.00 93.00 427 GLY A C 1
ATOM 3273 O O . GLY A 1 427 ? -8.619 -14.603 -4.766 1.00 93.00 427 GLY A O 1
ATOM 3274 N N . ASN A 1 428 ? -8.452 -12.415 -5.210 1.00 93.94 428 ASN A N 1
ATOM 3275 C CA . ASN A 1 428 ? -7.110 -12.493 -5.781 1.00 93.94 428 ASN A CA 1
ATOM 3276 C C . ASN A 1 428 ? -6.065 -12.473 -4.667 1.00 93.94 428 ASN A C 1
ATOM 3278 O O . ASN A 1 428 ? -5.911 -11.460 -3.987 1.00 93.94 428 ASN A O 1
ATOM 3282 N N . LEU A 1 429 ? -5.336 -13.578 -4.507 1.00 95.81 429 LEU A N 1
ATOM 3283 C CA . LEU A 1 429 ? -4.153 -13.643 -3.652 1.00 95.81 429 LEU A CA 1
ATOM 3284 C C . LEU A 1 429 ? -3.072 -12.723 -4.220 1.00 95.81 429 LEU A C 1
ATOM 3286 O O . LEU A 1 429 ? -2.686 -12.893 -5.379 1.00 95.81 429 LEU A O 1
ATOM 3290 N N . TYR A 1 430 ? -2.568 -11.792 -3.414 1.00 93.88 430 TYR A N 1
ATOM 3291 C CA . TYR A 1 430 ? -1.478 -10.906 -3.837 1.00 93.88 430 TYR A CA 1
ATOM 3292 C C . TYR A 1 430 ? -0.240 -10.973 -2.950 1.00 93.88 430 TYR A C 1
ATOM 3294 O O . TYR A 1 430 ? 0.833 -10.608 -3.416 1.00 93.88 430 TYR A O 1
ATOM 3302 N N . GLU A 1 431 ? -0.368 -11.472 -1.719 1.00 96.44 431 GLU A N 1
ATOM 3303 C CA . GLU A 1 431 ? 0.761 -11.609 -0.803 1.00 96.44 431 GLU A CA 1
ATOM 3304 C C . GLU A 1 431 ? 0.600 -12.839 0.092 1.00 96.44 431 GLU A C 1
ATOM 3306 O O . GLU A 1 431 ? -0.505 -13.189 0.509 1.00 96.44 431 GLU A O 1
ATOM 3311 N N . THR A 1 432 ? 1.711 -13.508 0.400 1.00 96.31 432 THR A N 1
ATOM 3312 C CA . THR A 1 432 ? 1.770 -14.587 1.390 1.00 96.31 432 THR A CA 1
ATOM 3313 C C . THR A 1 432 ? 2.979 -14.363 2.279 1.00 96.31 432 THR A C 1
ATOM 3315 O O . THR A 1 432 ? 4.105 -14.357 1.795 1.00 96.31 432 THR A O 1
ATOM 3318 N N . ARG A 1 433 ? 2.734 -14.231 3.581 1.00 93.38 433 ARG A N 1
ATOM 3319 C CA . ARG A 1 433 ? 3.754 -14.137 4.621 1.00 93.38 433 ARG A CA 1
ATOM 3320 C C . ARG A 1 433 ? 3.780 -15.407 5.440 1.00 93.38 433 ARG A C 1
ATOM 3322 O O . ARG A 1 433 ? 2.735 -15.930 5.815 1.00 93.38 433 ARG A O 1
ATOM 3329 N N . THR A 1 434 ? 4.971 -15.889 5.744 1.00 95.50 434 THR A N 1
ATOM 3330 C CA . THR A 1 434 ? 5.198 -17.072 6.563 1.00 95.50 434 THR A CA 1
ATOM 3331 C C . THR A 1 434 ? 6.221 -16.789 7.650 1.00 95.50 434 THR A C 1
ATOM 3333 O O . THR A 1 434 ? 7.021 -15.859 7.554 1.00 95.50 434 THR A O 1
ATOM 3336 N N . SER A 1 435 ? 6.254 -17.631 8.680 1.00 91.38 435 SER A N 1
ATOM 3337 C CA . SER A 1 435 ? 7.290 -17.552 9.716 1.00 91.38 435 SER A CA 1
ATOM 3338 C C . SER A 1 435 ? 8.713 -17.725 9.167 1.00 91.38 435 SER A C 1
ATOM 3340 O O . SER A 1 435 ? 9.662 -17.261 9.795 1.00 91.38 435 SER A O 1
ATOM 3342 N N . ALA A 1 436 ? 8.871 -18.335 7.986 1.00 91.62 436 ALA A N 1
ATOM 3343 C CA . ALA A 1 436 ? 10.156 -18.483 7.307 1.00 91.62 436 ALA A CA 1
ATOM 3344 C C . ALA A 1 436 ? 10.674 -17.180 6.669 1.00 91.62 436 ALA A C 1
ATOM 3346 O O . ALA A 1 436 ? 11.864 -17.097 6.368 1.00 91.62 436 ALA A O 1
ATOM 3347 N N . ASP A 1 437 ? 9.822 -16.163 6.501 1.00 86.69 437 ASP A N 1
ATOM 3348 C CA . ASP A 1 437 ? 10.231 -14.851 5.977 1.00 86.69 437 ASP A CA 1
ATOM 3349 C C . ASP A 1 437 ? 10.974 -14.010 7.029 1.00 86.69 437 ASP A C 1
ATOM 3351 O O . ASP A 1 437 ? 11.590 -12.989 6.710 1.00 86.69 437 ASP A O 1
ATOM 3355 N N . LEU A 1 438 ? 10.924 -14.430 8.299 1.00 87.25 438 LEU A N 1
ATOM 3356 C CA . LEU A 1 438 ? 11.537 -13.711 9.405 1.00 87.25 438 LEU A CA 1
ATOM 3357 C C . LEU A 1 438 ? 13.059 -13.859 9.412 1.00 87.25 438 LEU A C 1
ATOM 3359 O O . LEU A 1 438 ? 13.624 -14.953 9.372 1.00 87.25 438 LEU A O 1
ATOM 3363 N N . LYS A 1 439 ? 13.739 -12.720 9.526 1.00 91.25 439 LYS A N 1
ATOM 3364 C CA . LYS A 1 439 ? 15.196 -12.632 9.641 1.00 91.25 439 LYS A CA 1
ATOM 3365 C C . LYS A 1 439 ? 15.664 -12.957 11.055 1.00 91.25 439 LYS A C 1
ATOM 3367 O O . LYS A 1 439 ? 14.912 -12.887 12.023 1.00 91.25 439 LYS A O 1
ATOM 3372 N N . THR A 1 440 ? 16.958 -13.242 11.199 1.00 89.88 440 THR A N 1
ATOM 3373 C CA . THR A 1 440 ? 17.585 -13.409 12.517 1.00 89.88 440 THR A CA 1
ATOM 3374 C C . THR A 1 440 ? 17.285 -12.209 13.420 1.00 89.88 440 THR A C 1
ATOM 3376 O O . THR A 1 440 ? 17.574 -11.070 13.059 1.00 89.88 440 THR A O 1
ATOM 3379 N N . GLY A 1 441 ? 16.720 -12.477 14.600 1.00 88.88 441 GLY A N 1
ATOM 3380 C CA . GLY A 1 441 ? 16.313 -11.453 15.567 1.00 88.88 441 GLY A CA 1
ATOM 3381 C C . GLY A 1 441 ? 14.866 -10.966 15.428 1.00 88.88 441 GLY A C 1
ATOM 3382 O O . GLY A 1 441 ? 14.446 -10.147 16.240 1.00 88.88 441 GLY A O 1
ATOM 3383 N N . GLN A 1 442 ? 14.108 -11.461 14.444 1.00 95.50 442 GLN A N 1
ATOM 3384 C CA . GLN A 1 442 ? 12.668 -11.231 14.313 1.00 95.50 442 GLN A CA 1
ATOM 3385 C C . GLN A 1 442 ? 11.871 -12.398 14.909 1.00 95.50 442 GLN A C 1
ATOM 3387 O O . GLN A 1 442 ? 12.329 -13.542 14.885 1.00 95.50 442 GLN A O 1
ATOM 3392 N N . THR A 1 443 ? 10.673 -12.109 15.421 1.00 94.75 443 THR A N 1
ATOM 3393 C CA . THR A 1 443 ? 9.831 -13.101 16.112 1.00 94.75 443 THR A CA 1
ATOM 3394 C C . THR A 1 443 ? 8.441 -13.189 15.495 1.00 94.75 443 THR A C 1
ATOM 3396 O O . THR A 1 443 ? 7.770 -12.173 15.334 1.00 94.75 443 THR A O 1
ATOM 3399 N N . TRP A 1 444 ? 7.984 -14.406 15.193 1.00 97.25 444 TRP A N 1
ATOM 3400 C CA . TRP A 1 444 ? 6.607 -14.644 14.759 1.00 97.25 444 TRP A CA 1
ATOM 3401 C C . TRP A 1 444 ? 5.671 -14.519 15.962 1.00 97.25 444 TRP A C 1
ATOM 3403 O O . TRP A 1 444 ? 5.877 -15.216 16.950 1.00 97.25 444 TRP A O 1
ATOM 3413 N N . VAL A 1 445 ? 4.675 -13.636 15.873 1.00 97.94 445 VAL A N 1
ATOM 3414 C CA . VAL A 1 445 ? 3.728 -13.309 16.962 1.00 97.94 445 VAL A CA 1
ATOM 3415 C C . VAL A 1 445 ? 2.271 -13.389 16.487 1.00 97.94 445 VAL A C 1
ATOM 3417 O O . VAL A 1 445 ? 1.411 -12.632 16.910 1.00 97.94 445 VAL A O 1
ATOM 3420 N N . PHE A 1 446 ? 1.992 -14.275 15.529 1.00 98.31 446 PHE A N 1
ATOM 3421 C CA . PHE A 1 446 ? 0.663 -14.437 14.920 1.00 98.31 446 PHE A CA 1
ATOM 3422 C C . PHE A 1 446 ? 0.112 -15.834 15.215 1.00 98.31 446 PHE A C 1
ATOM 3424 O O . PHE A 1 446 ? -0.308 -16.571 14.318 1.00 98.31 446 PHE A O 1
ATOM 3431 N N . ASP A 1 447 ? 0.216 -16.245 16.475 1.00 97.19 447 ASP A N 1
ATOM 3432 C CA . ASP A 1 447 ? -0.152 -17.564 16.994 1.00 97.19 447 ASP A CA 1
ATOM 3433 C C . ASP A 1 447 ? -1.014 -17.506 18.270 1.00 97.19 447 ASP A C 1
ATOM 3435 O O . ASP A 1 447 ? -1.167 -18.494 18.986 1.00 97.19 447 ASP A O 1
ATOM 3439 N N . HIS A 1 448 ? -1.651 -16.361 18.509 1.00 98.31 448 HIS A N 1
ATOM 3440 C CA . HIS A 1 448 ? -2.628 -16.126 19.573 1.00 98.31 448 HIS A CA 1
ATOM 3441 C C . HIS A 1 448 ? -3.840 -15.348 19.024 1.00 98.31 448 HIS A C 1
ATOM 3443 O O . HIS A 1 448 ? -3.809 -14.937 17.868 1.00 98.31 448 HIS A O 1
ATOM 3449 N N . PRO A 1 449 ? -4.933 -15.150 19.788 1.00 98.69 449 PRO A N 1
ATOM 3450 C CA . PRO A 1 449 ? -6.108 -14.425 19.304 1.00 98.69 449 PRO A CA 1
ATOM 3451 C C . PRO A 1 449 ? -5.836 -12.958 18.958 1.00 98.69 449 PRO A C 1
ATOM 3453 O O . PRO A 1 449 ? -5.045 -12.290 19.627 1.00 98.69 449 PRO A O 1
ATOM 3456 N N . PHE A 1 450 ? -6.521 -12.469 17.924 1.00 98.88 450 PHE A N 1
ATOM 3457 C CA . PHE A 1 450 ? -6.533 -11.068 17.501 1.00 98.88 450 PHE A CA 1
ATOM 3458 C C . PHE A 1 450 ? -7.975 -10.538 17.499 1.00 98.88 450 PHE A C 1
ATOM 3460 O O . PHE A 1 450 ? -8.918 -11.301 17.263 1.00 98.88 450 PHE A O 1
ATOM 3467 N N . PHE A 1 451 ? -8.147 -9.236 17.731 1.00 98.88 451 PHE A N 1
ATOM 3468 C CA . PHE A 1 451 ? -9.411 -8.518 17.534 1.00 98.88 451 PHE A CA 1
ATOM 3469 C C . PHE A 1 451 ? -9.361 -7.662 16.266 1.00 98.88 451 PHE A C 1
ATOM 3471 O O . PHE A 1 451 ? -8.285 -7.326 15.778 1.00 98.88 451 PHE A O 1
ATOM 3478 N N . ILE A 1 452 ? -10.530 -7.307 15.737 1.00 98.94 452 ILE A N 1
ATOM 3479 C CA . ILE A 1 452 ? -10.691 -6.532 14.501 1.00 98.94 452 ILE A CA 1
ATOM 3480 C C . ILE A 1 452 ? -10.775 -5.041 14.824 1.00 98.94 452 ILE A C 1
ATOM 3482 O O . ILE A 1 452 ? -11.382 -4.666 15.830 1.00 98.94 452 ILE A O 1
ATOM 3486 N N . LEU A 1 453 ? -10.234 -4.205 13.937 1.00 98.88 453 LEU A N 1
ATOM 3487 C CA . LEU A 1 453 ? -10.401 -2.759 13.925 1.00 98.88 453 LEU A CA 1
ATOM 3488 C C . LEU A 1 453 ? -10.852 -2.246 12.549 1.00 98.88 453 LEU A C 1
ATOM 3490 O O . LEU A 1 453 ? -10.442 -2.750 11.501 1.00 98.88 453 LEU A O 1
ATOM 3494 N N . LEU A 1 454 ? -11.682 -1.204 12.577 1.00 98.94 454 LEU A N 1
ATOM 3495 C CA . LEU A 1 454 ? -12.082 -0.399 11.424 1.00 98.94 454 LEU A CA 1
ATOM 3496 C C . LEU A 1 454 ? -11.943 1.081 11.777 1.00 98.94 454 LEU A C 1
ATOM 3498 O O . LEU A 1 454 ? -12.508 1.530 12.777 1.00 98.94 454 LEU A O 1
ATOM 3502 N N . ASN A 1 455 ? -11.245 1.858 10.953 1.00 98.94 455 ASN A N 1
ATOM 3503 C CA . ASN A 1 455 ? -11.154 3.307 11.135 1.00 98.94 455 ASN A CA 1
ATOM 3504 C C . ASN A 1 455 ? -10.899 4.055 9.827 1.00 98.94 455 ASN A C 1
ATOM 3506 O O . ASN A 1 455 ? -10.535 3.477 8.805 1.00 98.94 455 ASN A O 1
ATOM 3510 N N . VAL A 1 456 ? -11.077 5.374 9.896 1.00 98.94 456 VAL A N 1
ATOM 3511 C CA . VAL A 1 456 ? -10.573 6.319 8.896 1.00 98.94 456 VAL A CA 1
ATOM 3512 C C . VAL A 1 456 ? -9.766 7.389 9.618 1.00 98.94 456 VAL A C 1
ATOM 3514 O O . VAL A 1 456 ? -10.349 8.286 10.225 1.00 98.94 456 VAL A O 1
ATOM 3517 N N . ALA A 1 457 ? -8.444 7.300 9.558 1.00 98.88 457 ALA A N 1
ATOM 3518 C CA . ALA A 1 457 ? -7.550 8.339 10.047 1.00 98.88 457 ALA A CA 1
ATOM 3519 C C . ALA A 1 457 ? -7.523 9.548 9.095 1.00 98.88 457 ALA A C 1
ATOM 3521 O O . ALA A 1 457 ? -7.811 9.442 7.893 1.00 98.88 457 ALA A O 1
ATOM 3522 N N . VAL A 1 458 ? -7.172 10.711 9.643 1.00 98.88 458 VAL A N 1
ATOM 3523 C CA . VAL A 1 458 ? -6.950 11.952 8.898 1.00 98.88 458 VAL A CA 1
ATOM 3524 C C . VAL A 1 458 ? -5.575 12.496 9.258 1.00 98.88 458 VAL A C 1
ATOM 3526 O O . VAL A 1 458 ? -5.320 12.888 10.389 1.00 98.88 458 VAL A O 1
ATOM 3529 N N . GLY A 1 459 ? -4.693 12.603 8.275 1.00 97.94 459 GLY A N 1
ATOM 3530 C CA . GLY A 1 459 ? -3.299 12.960 8.490 1.00 97.94 459 GLY A CA 1
ATOM 3531 C C . GLY A 1 459 ? -2.459 11.789 8.992 1.00 97.94 459 GLY A C 1
ATOM 3532 O O . GLY A 1 459 ? -2.913 10.650 9.055 1.00 97.94 459 GLY A O 1
ATOM 3533 N N . GLY A 1 460 ? -1.207 12.091 9.314 1.00 96.94 460 GLY A N 1
ATOM 3534 C CA . GLY A 1 460 ? -0.211 11.126 9.764 1.00 96.94 460 GLY A CA 1
ATOM 3535 C C . GLY A 1 460 ? 1.040 11.124 8.891 1.00 96.94 460 GLY A C 1
ATOM 3536 O O . GLY A 1 460 ? 1.043 11.661 7.779 1.00 96.94 460 GLY A O 1
ATOM 3537 N N . ASP A 1 461 ? 2.114 10.521 9.398 1.00 94.31 461 ASP A N 1
ATOM 3538 C CA . ASP A 1 461 ? 3.431 10.546 8.748 1.00 94.31 461 ASP A CA 1
ATOM 3539 C C . ASP A 1 461 ? 3.410 9.900 7.352 1.00 94.31 461 ASP A C 1
ATOM 3541 O O . ASP A 1 461 ? 4.051 10.390 6.421 1.00 94.31 461 ASP A O 1
ATOM 3545 N N . TRP A 1 462 ? 2.641 8.820 7.188 1.00 94.81 462 TRP A N 1
ATOM 3546 C CA . TRP A 1 462 ? 2.555 8.070 5.935 1.00 94.81 462 TRP A CA 1
ATOM 3547 C C . TRP A 1 462 ? 1.580 8.664 4.900 1.00 94.81 462 TRP A C 1
ATOM 3549 O O . TRP A 1 462 ? 2.016 8.924 3.767 1.00 94.81 462 TRP A O 1
ATOM 3559 N N . PRO A 1 463 ? 0.297 8.945 5.219 1.00 93.62 463 PRO A N 1
ATOM 3560 C CA . PRO A 1 463 ? -0.616 9.599 4.276 1.00 93.62 463 PRO A CA 1
ATOM 3561 C C . PRO A 1 463 ? -0.255 11.071 4.020 1.00 93.62 463 PRO A C 1
ATOM 3563 O O . PRO A 1 463 ? -0.643 11.618 2.983 1.00 93.62 463 PRO A O 1
ATOM 3566 N N . GLY A 1 464 ? 0.519 11.702 4.909 1.00 97.56 464 GLY A N 1
ATOM 3567 C CA . GLY A 1 464 ? 0.712 13.149 4.952 1.00 97.56 464 GLY A CA 1
ATOM 3568 C C . GLY A 1 464 ? -0.550 13.867 5.437 1.00 97.56 464 GLY A C 1
ATOM 3569 O O . GLY A 1 464 ? -1.608 13.266 5.589 1.00 97.56 464 GLY A O 1
ATOM 3570 N N . SER A 1 465 ? -0.472 15.175 5.663 1.00 97.44 465 SER A N 1
ATOM 3571 C CA . SER A 1 465 ? -1.642 15.963 6.078 1.00 97.44 465 SER A CA 1
ATOM 3572 C C . SER A 1 465 ? -2.628 16.190 4.924 1.00 97.44 465 SER A C 1
ATOM 3574 O O . SER A 1 465 ? -2.203 16.216 3.765 1.00 97.44 465 SER A O 1
ATOM 3576 N N . PRO A 1 466 ? -3.925 16.418 5.210 1.00 98.00 466 PRO A N 1
ATOM 3577 C CA . PRO A 1 466 ? -4.849 16.984 4.233 1.00 98.00 466 PRO A CA 1
ATOM 3578 C C . PRO A 1 466 ? -4.345 18.324 3.684 1.00 98.00 466 PRO A C 1
ATOM 3580 O O . PRO A 1 466 ? -3.717 19.102 4.406 1.00 98.00 466 PRO A O 1
ATOM 3583 N N . ASP A 1 467 ? -4.654 18.613 2.422 1.00 95.19 467 ASP A N 1
ATOM 3584 C CA . ASP A 1 467 ? -4.297 19.865 1.754 1.00 95.19 467 ASP A CA 1
ATOM 3585 C C . ASP A 1 467 ? -5.509 20.498 1.044 1.00 95.19 467 ASP A C 1
ATOM 3587 O O . ASP A 1 467 ? -6.660 20.134 1.287 1.00 95.19 467 ASP A O 1
ATOM 3591 N N . ALA A 1 468 ? -5.272 21.491 0.180 1.00 95.00 468 ALA A N 1
ATOM 3592 C CA . ALA A 1 468 ? -6.338 22.184 -0.546 1.00 95.00 468 ALA A CA 1
ATOM 3593 C C . ALA A 1 468 ? -7.128 21.283 -1.519 1.00 95.00 468 ALA A C 1
ATOM 3595 O O . ALA A 1 468 ? -8.190 21.690 -1.989 1.00 95.00 468 ALA A O 1
ATOM 3596 N N . THR A 1 469 ? -6.625 20.087 -1.838 1.00 93.44 469 THR A N 1
ATOM 3597 C CA . THR A 1 469 ? -7.300 19.095 -2.687 1.00 93.44 469 THR A CA 1
ATOM 3598 C C . THR A 1 469 ? -8.187 18.136 -1.889 1.00 93.44 469 THR A C 1
ATOM 3600 O O . THR A 1 469 ? -9.030 17.452 -2.472 1.00 93.44 469 THR A O 1
ATOM 3603 N N . SER A 1 470 ? -8.040 18.097 -0.562 1.00 95.31 470 SER A N 1
ATOM 3604 C CA . SER A 1 470 ? -8.824 17.237 0.322 1.00 95.31 470 SER A CA 1
ATOM 3605 C C . SER A 1 470 ? -10.250 17.771 0.480 1.00 95.31 470 SER A C 1
ATOM 3607 O O . SER A 1 470 ? -10.481 18.851 1.027 1.00 95.31 470 SER A O 1
ATOM 3609 N N . VAL A 1 471 ? -11.229 16.987 0.031 1.00 96.50 471 VAL A N 1
ATOM 3610 C CA . VAL A 1 471 ? -12.657 17.306 0.171 1.00 96.50 471 VAL A CA 1
ATOM 3611 C C . VAL A 1 471 ? -13.216 16.564 1.376 1.00 96.50 471 VAL A C 1
ATOM 3613 O O . VAL A 1 471 ? -13.042 15.355 1.475 1.00 96.50 471 VAL A O 1
ATOM 3616 N N . PHE A 1 472 ? -13.912 17.272 2.262 1.00 97.94 472 PHE A N 1
ATOM 3617 C CA . PHE A 1 472 ? -14.648 16.688 3.384 1.00 97.94 472 PHE A CA 1
ATOM 3618 C C . PHE A 1 472 ? -16.158 16.925 3.203 1.00 97.94 472 PHE A C 1
ATOM 3620 O O . PHE A 1 472 ? -16.533 17.953 2.632 1.00 97.94 472 PHE A O 1
ATOM 3627 N N . PRO A 1 473 ? -17.029 16.028 3.701 1.00 98.19 473 PRO A N 1
ATOM 3628 C CA . PRO A 1 473 ? -16.710 14.815 4.460 1.00 98.19 473 PRO A CA 1
ATOM 3629 C C . PRO A 1 473 ? -16.115 13.694 3.592 1.00 98.19 473 PRO A C 1
ATOM 3631 O O . PRO A 1 473 ? -16.311 13.669 2.380 1.00 98.19 473 PRO A O 1
ATOM 3634 N N . GLN A 1 474 ? -15.405 12.761 4.227 1.00 98.44 474 GLN A N 1
ATOM 3635 C CA . GLN A 1 474 ? -14.956 11.506 3.614 1.00 98.44 474 GLN A CA 1
ATOM 3636 C C . GLN A 1 474 ? -15.638 10.329 4.290 1.00 98.44 474 GLN A C 1
ATOM 3638 O O . GLN A 1 474 ? -15.944 10.378 5.479 1.00 98.44 474 GLN A O 1
ATOM 3643 N N . THR A 1 475 ? -15.934 9.284 3.526 1.00 98.62 475 THR A N 1
ATOM 3644 C CA . THR A 1 475 ? -16.776 8.186 4.002 1.00 98.62 475 THR A CA 1
ATOM 3645 C C . THR A 1 475 ? -16.212 6.843 3.577 1.00 98.62 475 THR A C 1
ATOM 3647 O O . THR A 1 475 ? -16.016 6.603 2.388 1.00 98.62 475 THR A O 1
ATOM 3650 N N . MET A 1 476 ? -15.988 5.974 4.559 1.00 98.88 476 MET A N 1
ATOM 3651 C CA . MET A 1 476 ? -15.792 4.545 4.356 1.00 98.88 476 MET A CA 1
ATOM 3652 C C . MET A 1 476 ? -17.127 3.842 4.580 1.00 98.88 476 MET A C 1
ATOM 3654 O O . MET A 1 476 ? -17.737 4.008 5.637 1.00 98.88 476 MET A O 1
ATOM 3658 N N . LEU A 1 477 ? -17.577 3.078 3.585 1.00 98.88 477 LEU A N 1
ATOM 3659 C CA . LEU A 1 477 ? -18.744 2.210 3.712 1.00 98.88 477 LEU A CA 1
ATOM 3660 C C . LEU A 1 477 ? -18.292 0.768 3.882 1.00 98.88 477 LEU A C 1
ATOM 3662 O O . LEU A 1 477 ? -17.459 0.299 3.106 1.00 98.88 477 LEU A O 1
ATOM 3666 N N . VAL A 1 478 ? -18.873 0.069 4.848 1.00 98.94 478 VAL A N 1
ATOM 3667 C CA . VAL A 1 478 ? -18.622 -1.351 5.104 1.00 98.94 478 VAL A CA 1
ATOM 3668 C C . VAL A 1 478 ? -19.953 -2.088 5.032 1.00 98.94 478 VAL A C 1
ATOM 3670 O O . VAL A 1 478 ? -20.826 -1.846 5.856 1.00 98.94 478 VAL A O 1
ATOM 3673 N N . ASP A 1 479 ? -20.095 -2.963 4.043 1.00 98.69 479 ASP A N 1
ATOM 3674 C CA . ASP A 1 479 ? -21.295 -3.785 3.814 1.00 98.69 479 ASP A CA 1
ATOM 3675 C C . ASP A 1 479 ? -21.363 -4.936 4.825 1.00 98.69 479 ASP A C 1
ATOM 3677 O O . ASP A 1 479 ? -22.375 -5.172 5.470 1.00 98.69 479 ASP A O 1
ATOM 3681 N N . TYR A 1 480 ? -20.235 -5.608 5.062 1.00 98.75 480 TYR A N 1
ATOM 3682 C CA . TYR A 1 480 ? -20.138 -6.612 6.117 1.00 98.75 480 TYR A CA 1
ATOM 3683 C C . TYR A 1 480 ? -18.707 -6.793 6.605 1.00 98.75 480 TYR A C 1
ATOM 3685 O O . TYR A 1 480 ? -17.743 -6.507 5.885 1.00 98.75 480 TYR A O 1
ATOM 3693 N N . VAL A 1 481 ? -18.584 -7.372 7.799 1.00 98.88 481 VAL A N 1
ATOM 3694 C CA . VAL A 1 481 ? -17.376 -8.059 8.270 1.00 98.88 481 VAL A CA 1
ATOM 3695 C C . VAL A 1 481 ? -17.749 -9.499 8.595 1.00 98.88 481 VAL A C 1
ATOM 3697 O O . VAL A 1 481 ? -18.700 -9.746 9.334 1.00 98.88 481 VAL A O 1
ATOM 3700 N N . ARG A 1 482 ? -17.005 -10.463 8.051 1.00 98.75 482 ARG A N 1
ATOM 3701 C CA . ARG A 1 482 ? -17.245 -11.898 8.244 1.00 98.75 482 ARG A CA 1
ATOM 3702 C C . ARG A 1 482 ? -15.959 -12.613 8.618 1.00 98.75 482 ARG A C 1
ATOM 3704 O O . ARG A 1 482 ? -14.898 -12.359 8.047 1.00 98.75 482 ARG A O 1
ATOM 3711 N N . VAL A 1 483 ? -16.079 -13.546 9.556 1.00 98.62 483 VAL A N 1
ATOM 3712 C CA . VAL A 1 483 ? -14.981 -14.399 10.006 1.00 98.62 483 VAL A CA 1
ATOM 3713 C C . VAL A 1 483 ? -15.382 -15.859 9.879 1.00 98.62 483 VAL A C 1
ATOM 3715 O O . VAL A 1 483 ? -16.465 -16.260 10.313 1.00 98.62 483 VAL A O 1
ATOM 3718 N N . TYR A 1 484 ? -14.499 -16.659 9.290 1.00 97.69 484 TYR A N 1
ATOM 3719 C CA . TYR A 1 484 ? -14.705 -18.083 9.043 1.00 97.69 484 TYR A CA 1
ATOM 3720 C C . TYR A 1 484 ? -13.606 -18.923 9.685 1.00 97.69 484 TYR A C 1
ATOM 3722 O O . TYR A 1 484 ? -12.482 -18.447 9.850 1.00 97.69 484 TYR A O 1
ATOM 3730 N N . ARG A 1 485 ? -13.918 -20.185 9.980 1.00 91.44 485 ARG A N 1
ATOM 3731 C CA . ARG A 1 485 ? -12.960 -21.220 10.382 1.00 91.44 485 ARG A CA 1
ATOM 3732 C C . ARG A 1 485 ? -12.957 -22.386 9.403 1.00 91.44 485 ARG A C 1
ATOM 3734 O O . ARG A 1 485 ? -14.031 -22.658 8.811 1.00 91.44 485 ARG A O 1
#

pLDDT: mean 88.26, std 14.84, range [29.92, 98.94]

Foldseek 3Di:
DCVVVVVVVVLVVQDPPVVCVVDPDSQLVSLCVPPNPVRSVVVVVVVVVVVVVVVVVCLQPVLVVQLVCLVVLQHAVLQVDADPPPRGSVSSSVVVVVVVVVCCVVVVDPVVVVLLVLLLVLVVVLVVLVVVVVCCVVPVPDDDPDDDPPPPVVSVVVNVVSVVVSCCSQVVLVPPLDNPDHSVVSVVVNVVVVVVSVVSVVDDSVRVVVVVVVVVCVVVPP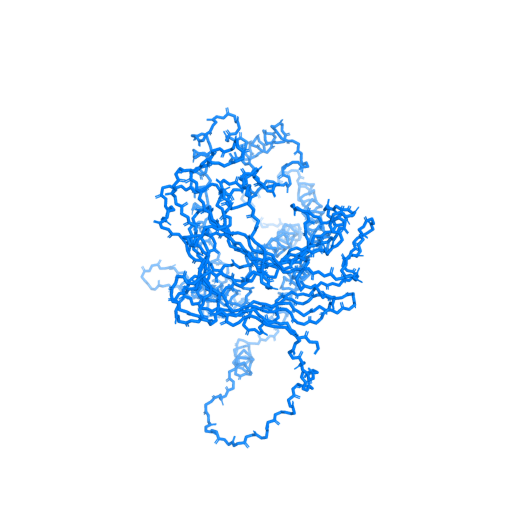PDDDDDPDDDDPPPPPPPPWAFDDKDQLADAALAFDDPLQKDWDFAQPCPVFNFQETADRHSVQWHGHNPRKIKGKKFQPWDDDPRDTGRIYTIKMKRQVRDKDAFFKKKWWKQFWAAQQKKWFKWKWQSCCVPPNPPARKIWTLWIDQRVQQQKTKTWIGHFPQHDVRTPMDMDGDPPSDGSNVGIWMGMWGHDQFKIWTDINNDTDDMGGPVSDDPRTDDNRGHIIMIMTIMTGAGPVSHHGDPGDDDTIIMIISMIIGID